Protein AF-0000000083320346 (afdb_homodimer)

Organism: Saccharibacillus brassicae (NCBI:txid2583377)

Structure (mmCIF, N/CA/C/O backbone):
data_AF-0000000083320346-model_v1
#
loop_
_entity.id
_entity.type
_entity.pdbx_description
1 polymer 'ABC transporter ATP-binding protein'
#
loop_
_atom_site.group_PDB
_atom_site.id
_atom_site.type_symbol
_atom_site.label_atom_id
_atom_site.label_alt_id
_atom_site.label_comp_id
_atom_site.label_asym_id
_atom_site.label_entity_id
_atom_site.label_seq_id
_atom_site.pdbx_PDB_ins_code
_atom_site.Cartn_x
_atom_site.Cartn_y
_atom_site.Cartn_z
_atom_site.occupancy
_atom_site.B_iso_or_equiv
_atom_site.auth_seq_id
_atom_site.auth_comp_id
_atom_site.auth_asym_id
_atom_site.auth_atom_id
_atom_site.pdbx_PDB_model_num
ATOM 1 N N . MET A 1 1 ? 3.379 41.281 2.842 1 34.59 1 MET A N 1
ATOM 2 C CA . MET A 1 1 ? 3.896 40.5 3.955 1 34.59 1 MET A CA 1
ATOM 3 C C . MET A 1 1 ? 4.051 39.031 3.555 1 34.59 1 MET A C 1
ATOM 5 O O . MET A 1 1 ? 3.117 38.406 3.031 1 34.59 1 MET A O 1
ATOM 9 N N . GLY A 1 2 ? 5.07 38.469 3.133 1 47.06 2 GLY A N 1
ATOM 10 C CA . GLY A 1 2 ? 5.254 37.188 2.494 1 47.06 2 GLY A CA 1
ATOM 11 C C . GLY A 1 2 ? 4.449 36.062 3.145 1 47.06 2 GLY A C 1
ATOM 12 O O . GLY A 1 2 ? 4.395 35.969 4.375 1 47.06 2 GLY A O 1
ATOM 13 N N . GLU A 1 3 ? 3.34 35.5 2.525 1 64.75 3 GLU A N 1
ATOM 14 C CA . GLU A 1 3 ? 2.348 34.625 3.119 1 64.75 3 GLU A CA 1
ATOM 15 C C . GLU A 1 3 ? 3.016 33.5 3.938 1 64.75 3 GLU A C 1
ATOM 17 O O . GLU A 1 3 ? 4.02 32.938 3.512 1 64.75 3 GLU A O 1
ATOM 22 N N . GLN A 1 4 ? 2.799 33.594 5.215 1 86.69 4 GLN A N 1
ATOM 23 C CA . GLN A 1 4 ? 3.35 32.688 6.199 1 86.69 4 GLN A CA 1
ATOM 24 C C . GLN A 1 4 ? 3.031 31.234 5.84 1 86.69 4 GLN A C 1
ATOM 26 O O . GLN A 1 4 ? 1.877 30.891 5.57 1 86.69 4 GLN A O 1
ATOM 31 N N . ALA A 1 5 ? 4.074 30.438 5.695 1 95.44 5 ALA A N 1
ATOM 32 C CA . ALA A 1 5 ? 3.904 29.031 5.375 1 95.44 5 ALA A CA 1
ATOM 33 C C . ALA A 1 5 ? 3.121 28.297 6.469 1 95.44 5 ALA A C 1
ATOM 35 O O . ALA A 1 5 ? 3.176 28.688 7.637 1 95.44 5 ALA A O 1
ATOM 36 N N . ALA A 1 6 ? 2.32 27.406 6.082 1 98.06 6 ALA A N 1
ATOM 37 C CA . ALA A 1 6 ? 1.602 26.578 7.051 1 98.06 6 ALA A CA 1
ATOM 38 C C . ALA A 1 6 ? 2.57 25.766 7.906 1 98.06 6 ALA A C 1
ATOM 40 O O . ALA A 1 6 ? 2.33 25.562 9.102 1 98.06 6 ALA A O 1
ATOM 41 N N . LEU A 1 7 ? 3.662 25.312 7.281 1 98.75 7 LEU A N 1
ATOM 42 C CA . LEU A 1 7 ? 4.738 24.578 7.93 1 98.75 7 LEU A CA 1
ATOM 43 C C . LEU A 1 7 ? 6.102 25.062 7.441 1 98.75 7 LEU A C 1
ATOM 45 O O . LEU A 1 7 ? 6.316 25.203 6.234 1 98.75 7 LEU A O 1
ATOM 49 N N . LYS A 1 8 ? 6.961 25.359 8.391 1 98.62 8 LYS A N 1
ATOM 50 C CA . LYS A 1 8 ? 8.344 25.703 8.062 1 98.62 8 LYS A CA 1
ATOM 51 C C . LYS A 1 8 ? 9.328 24.844 8.859 1 98.62 8 LYS A C 1
ATOM 53 O O . LYS A 1 8 ? 9.312 24.875 10.094 1 98.62 8 LYS A O 1
ATOM 58 N N . VAL A 1 9 ? 10.078 24.047 8.188 1 98.69 9 VAL A N 1
ATOM 59 C CA . VAL A 1 9 ? 11.195 23.297 8.742 1 98.69 9 VAL A CA 1
ATOM 60 C C . VAL A 1 9 ? 12.516 23.953 8.336 1 98.69 9 VAL A C 1
ATOM 62 O O . VAL A 1 9 ? 12.859 23.969 7.152 1 98.69 9 VAL A O 1
ATOM 65 N N . ALA A 1 10 ? 13.227 24.438 9.336 1 98.38 10 ALA A N 1
ATOM 66 C CA . ALA A 1 10 ? 14.414 25.234 9.039 1 98.38 10 ALA A CA 1
ATOM 67 C C . ALA A 1 10 ? 15.672 24.562 9.586 1 98.38 10 ALA A C 1
ATOM 69 O O . ALA A 1 10 ? 15.883 24.516 10.797 1 98.38 10 ALA A O 1
ATOM 70 N N . SER A 1 11 ? 16.531 24.078 8.688 1 98.25 11 SER A N 1
ATOM 71 C CA . SER A 1 11 ? 17.844 23.5 9 1 98.25 11 SER A CA 1
ATOM 72 C C . SER A 1 11 ? 17.734 22.484 10.141 1 98.25 11 SER A C 1
ATOM 74 O O . SER A 1 11 ? 18.5 22.562 11.102 1 98.25 11 SER A O 1
ATOM 76 N N . LEU A 1 12 ? 16.859 21.625 10.023 1 98.44 12 LEU A N 1
ATOM 77 C CA . LEU A 1 12 ? 16.547 20.688 11.094 1 98.44 12 LEU A CA 1
ATOM 78 C C . LEU A 1 12 ? 17.578 19.562 11.156 1 98.44 12 LEU A C 1
ATOM 80 O O . LEU A 1 12 ? 17.766 18.828 10.188 1 98.44 12 LEU A O 1
ATOM 84 N N . THR A 1 13 ? 18.266 19.5 12.156 1 98.12 13 THR A N 1
ATOM 85 C CA . THR A 1 13 ? 19.125 18.375 12.516 1 98.12 13 THR A CA 1
ATOM 86 C C . THR A 1 13 ? 18.641 17.719 13.805 1 98.12 13 THR A C 1
ATOM 88 O O . THR A 1 13 ? 18.391 18.391 14.797 1 98.12 13 THR A O 1
ATOM 91 N N . GLY A 1 14 ? 18.438 16.469 13.672 1 96.88 14 GLY A N 1
ATOM 92 C CA . GLY A 1 14 ? 17.938 15.758 14.844 1 96.88 14 GLY A CA 1
ATOM 93 C C . GLY A 1 14 ? 17.766 14.266 14.609 1 96.88 14 GLY A C 1
ATOM 94 O O . GLY A 1 14 ? 18.188 13.742 13.578 1 96.88 14 GLY A O 1
ATOM 95 N N . GLY A 1 15 ? 17.125 13.562 15.617 1 95.12 15 GLY A N 1
ATOM 96 C CA . GLY A 1 15 ? 16.938 12.117 15.641 1 95.12 15 GLY A CA 1
ATOM 97 C C . GLY A 1 15 ? 16.719 11.562 17.031 1 95.12 15 GLY A C 1
ATOM 98 O O . GLY A 1 15 ? 16.25 12.273 17.922 1 95.12 15 GLY A O 1
ATOM 99 N N . TYR A 1 16 ? 16.953 10.297 17.172 1 91.44 16 TYR A N 1
ATOM 100 C CA . TYR A 1 16 ? 16.656 9.578 18.406 1 91.44 16 TYR A CA 1
ATOM 101 C C . TYR A 1 16 ? 17.781 9.727 19.422 1 91.44 16 TYR A C 1
ATOM 103 O O . TYR A 1 16 ? 17.562 9.641 20.625 1 91.44 16 TYR A O 1
ATOM 111 N N . SER A 1 17 ? 18.938 9.844 18.891 1 88.44 17 SER A N 1
ATOM 112 C CA . SER A 1 17 ? 20.109 10.07 19.734 1 88.44 17 SER A CA 1
ATOM 113 C C . SER A 1 17 ? 20.781 11.406 19.406 1 88.44 17 SER A C 1
ATOM 115 O O . SER A 1 17 ? 20.844 11.797 18.234 1 88.44 17 SER A O 1
ATOM 117 N N . VAL A 1 18 ? 21.25 12.008 20.406 1 81.38 18 VAL A N 1
ATOM 118 C CA . VAL A 1 18 ? 21.906 13.297 20.266 1 81.38 18 VAL A CA 1
ATOM 119 C C . VAL A 1 18 ? 23.219 13.125 19.5 1 81.38 18 VAL A C 1
ATOM 121 O O . VAL A 1 18 ? 23.594 13.977 18.688 1 81.38 18 VAL A O 1
ATOM 124 N N . ASN A 1 19 ? 23.781 12.016 19.625 1 87.75 19 ASN A N 1
ATOM 125 C CA . ASN A 1 19 ? 25.125 11.812 19.062 1 87.75 19 ASN A CA 1
ATOM 126 C C . ASN A 1 19 ? 25.047 11.172 17.672 1 87.75 19 ASN A C 1
ATOM 128 O O . ASN A 1 19 ? 26.062 11.109 16.969 1 87.75 19 ASN A O 1
ATOM 132 N N . LYS A 1 20 ? 23.969 10.688 17.266 1 90.88 20 LYS A N 1
ATOM 133 C CA . LYS A 1 20 ? 23.797 10.094 15.938 1 90.88 20 LYS A CA 1
ATOM 134 C C . LYS A 1 20 ? 22.5 10.578 15.281 1 90.88 20 LYS A C 1
ATOM 136 O O . LYS A 1 20 ? 21.516 9.836 15.227 1 90.88 20 LYS A O 1
ATOM 141 N N . PRO A 1 21 ? 22.625 11.82 14.797 1 95.31 21 PRO A N 1
ATOM 142 C CA . PRO A 1 21 ? 21.406 12.375 14.18 1 95.31 21 PRO A CA 1
ATOM 143 C C . PRO A 1 21 ? 20.969 11.594 12.945 1 95.31 21 PRO A C 1
ATOM 145 O O . PRO A 1 21 ? 21.797 11.016 12.242 1 95.31 21 PRO A O 1
ATOM 148 N N . VAL A 1 22 ? 19.719 11.547 12.734 1 97.44 22 VAL A N 1
ATOM 149 C CA . VAL A 1 22 ? 19.109 10.914 11.57 1 97.44 22 VAL A CA 1
ATOM 150 C C . VAL A 1 22 ? 18.922 11.953 10.461 1 97.44 22 VAL A C 1
ATOM 152 O O . VAL A 1 22 ? 19.094 11.656 9.281 1 97.44 22 VAL A O 1
ATOM 155 N N . LEU A 1 23 ? 18.516 13.125 10.859 1 98.56 23 LEU A N 1
ATOM 156 C CA . LEU A 1 23 ? 18.281 14.227 9.93 1 98.56 23 LEU A CA 1
ATOM 157 C C . LEU A 1 23 ? 19.469 15.195 9.945 1 98.56 23 LEU A C 1
ATOM 159 O O . LEU A 1 23 ? 20.016 15.492 11.008 1 98.56 23 LEU A O 1
ATOM 163 N N . HIS A 1 24 ? 19.812 15.672 8.797 1 98 24 HIS A N 1
ATOM 164 C CA . HIS A 1 24 ? 20.984 16.531 8.641 1 98 24 HIS A CA 1
ATOM 165 C C . HIS A 1 24 ? 20.641 17.797 7.867 1 98 24 HIS A C 1
ATOM 167 O O . HIS A 1 24 ? 20.781 17.844 6.645 1 98 24 HIS A O 1
ATOM 173 N N . GLY A 1 25 ? 20.25 18.828 8.609 1 98.19 25 GLY A N 1
ATOM 174 C CA . GLY A 1 25 ? 20.016 20.156 8.031 1 98.19 25 GLY A CA 1
ATOM 175 C C . GLY A 1 25 ? 18.859 20.172 7.047 1 98.19 25 GLY A C 1
ATOM 176 O O . GLY A 1 25 ? 18.969 20.766 5.973 1 98.19 25 GLY A O 1
ATOM 177 N N . VAL A 1 26 ? 17.812 19.516 7.348 1 98.5 26 VAL A N 1
ATOM 178 C CA . VAL A 1 26 ? 16.641 19.438 6.484 1 98.5 26 VAL A CA 1
ATOM 179 C C . VAL A 1 26 ? 15.906 20.781 6.461 1 98.5 26 VAL A C 1
ATOM 181 O O . VAL A 1 26 ? 15.625 21.359 7.512 1 98.5 26 VAL A O 1
ATOM 184 N N . ASP A 1 27 ? 15.664 21.312 5.27 1 98.62 27 ASP A N 1
ATOM 185 C CA . ASP A 1 27 ? 15.039 22.609 5.07 1 98.62 27 ASP A CA 1
ATOM 186 C C . ASP A 1 27 ? 13.938 22.547 4.016 1 98.62 27 ASP A C 1
ATOM 188 O O . ASP A 1 27 ? 14.219 22.312 2.836 1 98.62 27 ASP A O 1
ATOM 192 N N . PHE A 1 28 ? 12.656 22.766 4.445 1 98.69 28 PHE A N 1
ATOM 193 C CA . PHE A 1 28 ? 11.562 22.828 3.488 1 98.69 28 PHE A CA 1
ATOM 194 C C . PHE A 1 28 ? 10.336 23.5 4.117 1 98.69 28 PHE A C 1
ATOM 196 O O . PHE A 1 28 ? 10.32 23.766 5.32 1 98.69 28 PHE A O 1
ATOM 203 N N . GLU A 1 29 ? 9.344 23.766 3.299 1 98.62 29 GLU A N 1
ATOM 204 C CA . GLU A 1 29 ? 8.102 24.375 3.77 1 98.62 29 GLU A CA 1
ATOM 205 C C . GLU A 1 29 ? 6.891 23.781 3.057 1 98.62 29 GLU A C 1
ATOM 207 O O . GLU A 1 29 ? 7.027 23.172 1.999 1 98.62 29 GLU A O 1
ATOM 212 N N . VAL A 1 30 ? 5.809 23.906 3.695 1 98.75 30 VAL A N 1
ATOM 213 C CA . VAL A 1 30 ? 4.496 23.719 3.086 1 98.75 30 VAL A CA 1
ATOM 214 C C . VAL A 1 30 ? 3.723 25.031 3.1 1 98.75 30 VAL A C 1
ATOM 216 O O . VAL A 1 30 ? 3.41 25.562 4.168 1 98.75 30 VAL A O 1
ATOM 219 N N . GLY A 1 31 ? 3.418 25.516 1.921 1 98.19 31 GLY A N 1
ATOM 220 C CA . GLY A 1 31 ? 2.656 26.75 1.825 1 98.19 31 GLY A CA 1
ATOM 221 C C . GLY A 1 31 ? 1.201 26.594 2.223 1 98.19 31 GLY A C 1
ATOM 222 O O . GLY A 1 31 ? 0.696 25.469 2.297 1 98.19 31 GLY A O 1
ATOM 223 N N . THR A 1 32 ? 0.562 27.719 2.498 1 97.06 32 THR A N 1
ATOM 224 C CA . THR A 1 32 ? -0.867 27.688 2.791 1 97.06 32 THR A CA 1
ATOM 225 C C . THR A 1 32 ? -1.651 27.172 1.589 1 97.06 32 THR A C 1
ATOM 227 O O . THR A 1 32 ? -1.463 27.641 0.466 1 97.06 32 THR A O 1
ATOM 230 N N . GLY A 1 33 ? -2.418 26.141 1.847 1 97.62 33 GLY A N 1
ATOM 231 C CA . GLY A 1 33 ? -3.234 25.578 0.782 1 97.62 33 GLY A CA 1
ATOM 232 C C . GLY A 1 33 ? -2.445 24.703 -0.178 1 97.62 33 GLY A C 1
ATOM 233 O O . GLY A 1 33 ? -2.893 24.438 -1.295 1 97.62 33 GLY A O 1
ATOM 234 N N . GLU A 1 34 ? -1.317 24.297 0.249 1 98.44 34 GLU A N 1
ATOM 235 C CA . GLU A 1 34 ? -0.459 23.484 -0.598 1 98.44 34 GLU A CA 1
ATOM 236 C C . GLU A 1 34 ? -0.477 22.016 -0.15 1 98.44 34 GLU A C 1
ATOM 238 O O . GLU A 1 34 ? -0.636 21.734 1.039 1 98.44 34 GLU A O 1
ATOM 243 N N . MET A 1 35 ? -0.39 21.141 -1.073 1 98.69 35 MET A N 1
ATOM 244 C CA . MET A 1 35 ? -0.172 19.719 -0.798 1 98.69 35 MET A CA 1
ATOM 245 C C . MET A 1 35 ? 1.229 19.297 -1.22 1 98.69 35 MET A C 1
ATOM 247 O O . MET A 1 35 ? 1.582 19.391 -2.398 1 98.69 35 MET A O 1
ATOM 251 N N . VAL A 1 36 ? 2.027 18.844 -0.256 1 98.88 36 VAL A N 1
ATOM 252 C CA . VAL A 1 36 ? 3.42 18.484 -0.504 1 98.88 36 VAL A CA 1
ATOM 253 C C . VAL A 1 36 ? 3.646 17.016 -0.169 1 98.88 36 VAL A C 1
ATOM 255 O O . VAL A 1 36 ? 3.209 16.547 0.879 1 98.88 36 VAL A O 1
ATOM 258 N N . GLY A 1 37 ? 4.266 16.297 -1.095 1 98.81 37 GLY A N 1
ATOM 259 C CA . GLY A 1 37 ? 4.664 14.922 -0.848 1 98.81 37 GLY A CA 1
ATOM 260 C C . GLY A 1 37 ? 6.059 14.797 -0.259 1 98.81 37 GLY A C 1
ATOM 261 O O . GLY A 1 37 ? 7.02 15.336 -0.81 1 98.81 37 GLY A O 1
ATOM 262 N N . LEU A 1 38 ? 6.18 14.18 0.899 1 98.81 38 LEU A N 1
ATOM 263 C CA . LEU A 1 38 ? 7.457 13.805 1.491 1 98.81 38 LEU A CA 1
ATOM 264 C C . LEU A 1 38 ? 7.805 12.359 1.155 1 98.81 38 LEU A C 1
ATOM 266 O O . LEU A 1 38 ? 7.215 11.43 1.713 1 98.81 38 LEU A O 1
ATOM 270 N N . ILE A 1 39 ? 8.773 12.148 0.268 1 98.44 39 ILE A N 1
ATOM 271 C CA . ILE A 1 39 ? 9.031 10.797 -0.224 1 98.44 39 ILE A CA 1
ATOM 272 C C . ILE A 1 39 ? 10.5 10.445 0.006 1 98.44 39 ILE A C 1
ATOM 274 O O . ILE A 1 39 ? 11.336 11.328 0.192 1 98.44 39 ILE A O 1
ATOM 278 N N . GLY A 1 40 ? 10.789 9.195 0.066 1 97.56 40 GLY A N 1
ATOM 279 C CA . GLY A 1 40 ? 12.086 8.625 0.391 1 97.56 40 GLY A CA 1
ATOM 280 C C . GLY A 1 40 ? 12.023 7.137 0.674 1 97.56 40 GLY A C 1
ATOM 281 O O . GLY A 1 40 ? 10.938 6.57 0.816 1 97.56 40 GLY A O 1
ATOM 282 N N . LEU A 1 41 ? 13.211 6.57 0.76 1 96.12 41 LEU A N 1
ATOM 283 C CA . LEU A 1 41 ? 13.297 5.148 1.082 1 96.12 41 LEU A CA 1
ATOM 284 C C . LEU A 1 41 ? 13.016 4.906 2.561 1 96.12 41 LEU A C 1
ATOM 286 O O . LEU A 1 41 ? 12.875 5.859 3.334 1 96.12 41 LEU A O 1
ATOM 290 N N . ASN A 1 42 ? 12.812 3.604 2.855 1 93.06 42 ASN A N 1
ATOM 291 C CA . ASN A 1 42 ? 12.75 3.256 4.27 1 93.06 42 ASN A CA 1
ATOM 292 C C . ASN A 1 42 ? 14.016 3.678 5.008 1 93.06 42 ASN A C 1
ATOM 294 O O . ASN A 1 42 ? 15.125 3.445 4.523 1 93.06 42 ASN A O 1
ATOM 298 N N . GLY A 1 43 ? 13.859 4.406 6.062 1 93.38 43 GLY A N 1
ATOM 299 C CA . GLY A 1 43 ? 15.008 4.859 6.836 1 93.38 43 GLY A CA 1
ATOM 300 C C . GLY A 1 43 ? 15.562 6.191 6.363 1 93.38 43 GLY A C 1
ATOM 301 O O . GLY A 1 43 ? 16.547 6.695 6.914 1 93.38 43 GLY A O 1
ATOM 302 N N . ALA A 1 44 ? 14.875 6.781 5.434 1 96.5 44 ALA A N 1
ATOM 303 C CA . ALA A 1 44 ? 15.406 8.016 4.852 1 96.5 44 ALA A CA 1
ATOM 304 C C . ALA A 1 44 ? 15.25 9.188 5.816 1 96.5 44 ALA A C 1
ATOM 306 O O . ALA A 1 44 ? 15.867 10.234 5.629 1 96.5 44 ALA A O 1
ATOM 307 N N . GLY A 1 45 ? 14.375 9.047 6.805 1 97.44 45 GLY A N 1
ATOM 308 C CA . GLY A 1 45 ? 14.172 10.109 7.777 1 97.44 45 GLY A CA 1
ATOM 309 C C . GLY A 1 45 ? 12.758 10.672 7.754 1 97.44 45 GLY A C 1
ATOM 310 O O . GLY A 1 45 ? 12.469 11.656 8.438 1 97.44 45 GLY A O 1
ATOM 311 N N . LYS A 1 46 ? 11.867 10.094 6.969 1 98.06 46 LYS A N 1
ATOM 312 C CA . LYS A 1 46 ? 10.5 10.602 6.84 1 98.06 46 LYS A CA 1
ATOM 313 C C . LYS A 1 46 ? 9.797 10.633 8.195 1 98.06 46 LYS A C 1
ATOM 315 O O . LYS A 1 46 ? 9.297 11.672 8.617 1 98.06 46 LYS A O 1
ATOM 320 N N . SER A 1 47 ? 9.812 9.484 8.891 1 96.94 47 SER A N 1
ATOM 321 C CA . SER A 1 47 ? 9.141 9.383 10.18 1 96.94 47 SER A CA 1
ATOM 322 C C . SER A 1 47 ? 9.805 10.289 11.219 1 96.94 47 SER A C 1
ATOM 324 O O . SER A 1 47 ? 9.117 10.914 12.023 1 96.94 47 SER A O 1
ATOM 326 N N . THR A 1 48 ? 11.109 10.336 11.203 1 97.75 48 THR A N 1
ATOM 327 C CA . THR A 1 48 ? 11.836 11.211 12.125 1 97.75 48 THR A CA 1
ATOM 328 C C . THR A 1 48 ? 11.477 12.672 11.883 1 97.75 48 THR A C 1
ATOM 330 O O . THR A 1 48 ? 11.273 13.43 12.828 1 97.75 48 THR A O 1
ATOM 333 N N . THR A 1 49 ? 11.375 13.039 10.633 1 98.62 49 THR A N 1
ATOM 334 C CA . THR A 1 49 ? 10.945 14.383 10.273 1 98.62 49 THR A CA 1
ATOM 335 C C . THR A 1 49 ? 9.555 14.68 10.828 1 98.62 49 THR A C 1
ATOM 337 O O . THR A 1 49 ? 9.352 15.703 11.477 1 98.62 49 THR A O 1
ATOM 340 N N . MET A 1 50 ? 8.656 13.773 10.648 1 98.38 50 MET A N 1
ATOM 341 C CA . MET A 1 50 ? 7.277 13.977 11.086 1 98.38 50 MET A CA 1
ATOM 342 C C . MET A 1 50 ? 7.195 14.047 12.609 1 98.38 50 MET A C 1
ATOM 344 O O . MET A 1 50 ? 6.43 14.836 13.156 1 98.38 50 MET A O 1
ATOM 348 N N . LYS A 1 51 ? 8 13.281 13.273 1 98 51 LYS A N 1
ATOM 349 C CA . LYS A 1 51 ? 8.008 13.32 14.727 1 98 51 LYS A CA 1
ATOM 350 C C . LYS A 1 51 ? 8.484 14.672 15.242 1 98 51 LYS A C 1
ATOM 352 O O . LYS A 1 51 ? 8 15.164 16.266 1 98 51 LYS A O 1
ATOM 357 N N . HIS A 1 52 ? 9.438 15.25 14.578 1 98.38 52 HIS A N 1
ATOM 358 C CA . HIS A 1 52 ? 9.883 16.594 14.945 1 98.38 52 HIS A CA 1
ATOM 359 C C . HIS A 1 52 ? 8.789 17.625 14.695 1 98.38 52 HIS A C 1
ATOM 361 O O . HIS A 1 52 ? 8.578 18.531 15.508 1 98.38 52 HIS A O 1
ATOM 367 N N . ILE A 1 53 ? 8.078 17.453 13.602 1 98.62 53 ILE A N 1
ATOM 368 C CA . ILE A 1 53 ? 6.98 18.359 13.266 1 98.62 53 ILE A CA 1
ATOM 369 C C . ILE A 1 53 ? 5.887 18.25 14.328 1 98.62 53 ILE A C 1
ATOM 371 O O . ILE A 1 53 ? 5.32 19.266 14.742 1 98.62 53 ILE A O 1
ATOM 375 N N . LEU A 1 54 ? 5.641 17.047 14.805 1 98.06 54 LEU A N 1
ATOM 376 C CA . LEU A 1 54 ? 4.578 16.781 15.773 1 98.06 54 LEU A CA 1
ATOM 377 C C . LEU A 1 54 ? 4.988 17.234 17.172 1 98.06 54 LEU A C 1
ATOM 379 O O . LEU A 1 54 ? 4.16 17.281 18.078 1 98.06 54 LEU A O 1
ATOM 383 N N . GLY A 1 55 ? 6.27 17.484 17.359 1 97.19 55 GLY A N 1
ATOM 384 C CA . GLY A 1 55 ? 6.777 17.875 18.656 1 97.19 55 GLY A CA 1
ATOM 385 C C . GLY A 1 55 ? 7.07 16.688 19.562 1 97.19 55 GLY A C 1
ATOM 386 O O . GLY A 1 55 ? 7.207 16.859 20.781 1 97.19 55 GLY A O 1
ATOM 387 N N . LEU A 1 56 ? 7.133 15.531 19.016 1 96.44 56 LEU A N 1
ATOM 388 C CA . LEU A 1 56 ? 7.422 14.32 19.781 1 96.44 56 LEU A CA 1
ATOM 389 C C . LEU A 1 56 ? 8.922 14.117 19.922 1 96.44 56 LEU A C 1
ATOM 391 O O . LEU A 1 56 ? 9.367 13.258 20.688 1 96.44 56 LEU A O 1
ATOM 395 N N . MET A 1 57 ? 9.688 14.828 19.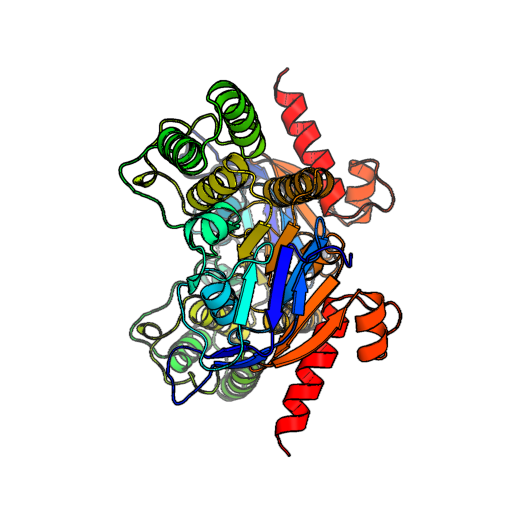172 1 95.88 57 MET A N 1
ATOM 396 C CA . MET A 1 57 ? 11.141 14.875 19.25 1 95.88 57 MET A CA 1
ATOM 397 C C . MET A 1 57 ? 11.641 16.312 19.219 1 95.88 57 MET A C 1
ATOM 399 O O . MET A 1 57 ? 11.094 17.141 18.484 1 95.88 57 MET A O 1
ATOM 403 N N . SER A 1 58 ? 12.711 16.562 19.891 1 95.31 58 SER A N 1
ATOM 404 C CA . SER A 1 58 ? 13.297 17.906 19.891 1 95.31 58 SER A CA 1
ATOM 405 C C . SER A 1 58 ? 14.453 18 18.891 1 95.31 58 SER A C 1
ATOM 407 O O . SER A 1 58 ? 15.289 17.094 18.828 1 95.31 58 SER A O 1
ATOM 409 N N . PRO A 1 59 ? 14.516 19.109 18.203 1 96.38 59 PRO A N 1
ATOM 410 C CA . PRO A 1 59 ? 15.656 19.312 17.312 1 96.38 59 PRO A CA 1
ATOM 411 C C . PRO A 1 59 ? 16.969 19.547 18.062 1 96.38 59 PRO A C 1
ATOM 413 O O . PRO A 1 59 ? 16.969 20.188 19.109 1 96.38 59 PRO A O 1
ATOM 416 N N . LYS A 1 60 ? 18 19 17.547 1 96.69 60 LYS A N 1
ATOM 417 C CA . LYS A 1 60 ? 19.344 19.375 18 1 96.69 60 LYS A CA 1
ATOM 418 C C . LYS A 1 60 ? 19.734 20.75 17.453 1 96.69 60 LYS A C 1
ATOM 420 O O . LYS A 1 60 ? 20.281 21.578 18.188 1 96.69 60 LYS A O 1
ATOM 425 N N . GLU A 1 61 ? 19.5 20.891 16.188 1 97.25 61 GLU A N 1
ATOM 426 C CA . GLU A 1 61 ? 19.688 22.156 15.5 1 97.25 61 GLU A CA 1
ATOM 427 C C . GLU A 1 61 ? 18.484 22.484 14.609 1 97.25 61 GLU A C 1
ATOM 429 O O . GLU A 1 61 ? 17.75 21.578 14.203 1 97.25 61 GLU A O 1
ATOM 434 N N . GLY A 1 62 ? 18.25 23.781 14.406 1 97.88 62 GLY A N 1
ATOM 435 C CA . GLY A 1 62 ? 17.125 24.203 13.57 1 97.88 62 GLY A CA 1
ATOM 436 C C . GLY A 1 62 ? 15.82 24.328 14.336 1 97.88 62 GLY A C 1
ATOM 437 O O . GLY A 1 62 ? 15.82 24.344 15.562 1 97.88 62 GLY A O 1
ATOM 438 N N . GLU A 1 63 ? 14.727 24.5 13.578 1 97.94 63 GLU A N 1
ATOM 439 C CA . GLU A 1 63 ? 13.43 24.672 14.219 1 97.94 63 GLU A CA 1
ATOM 440 C C . GLU A 1 63 ? 12.289 24.297 13.273 1 97.94 63 GLU A C 1
ATOM 442 O O . GLU A 1 63 ? 12.492 24.203 12.055 1 97.94 63 GLU A O 1
ATOM 447 N N . VAL A 1 64 ? 11.195 24.078 13.852 1 98.38 64 VAL A N 1
ATOM 448 C CA . VAL A 1 64 ? 9.945 23.828 13.133 1 98.38 64 VAL A CA 1
ATOM 449 C C . VAL A 1 64 ? 8.883 24.828 13.562 1 98.38 64 VAL A C 1
ATOM 451 O O . VAL A 1 64 ? 8.688 25.062 14.766 1 98.38 64 VAL A O 1
ATOM 454 N N . ARG A 1 65 ? 8.242 25.422 12.602 1 98.12 65 ARG A N 1
ATOM 455 C CA . ARG A 1 65 ? 7.145 26.344 12.891 1 98.12 65 ARG A CA 1
ATOM 456 C C . ARG A 1 65 ? 5.867 25.906 12.172 1 98.12 65 ARG A C 1
ATOM 458 O O . ARG A 1 65 ? 5.914 25.484 11.016 1 98.12 65 ARG A O 1
ATOM 465 N N . ILE A 1 66 ? 4.82 26 12.844 1 98 66 ILE A N 1
ATOM 466 C CA . ILE A 1 66 ? 3.496 25.797 12.266 1 98 66 ILE A CA 1
ATOM 467 C C . ILE A 1 66 ? 2.666 27.078 12.414 1 98 66 ILE A C 1
ATOM 469 O O . ILE A 1 66 ? 2.514 27.594 13.516 1 98 66 ILE A O 1
ATOM 473 N N . SER A 1 67 ? 2.203 27.531 11.32 1 94.75 67 SER A N 1
ATOM 474 C CA . SER A 1 67 ? 1.495 28.797 11.312 1 94.75 67 SER A CA 1
ATOM 475 C C . SER A 1 67 ? 2.285 29.875 12.047 1 94.75 67 SER A C 1
ATOM 477 O O . SER A 1 67 ? 1.729 30.609 12.859 1 94.75 67 SER A O 1
ATOM 479 N N . GLY A 1 68 ? 3.523 29.766 11.914 1 94.5 68 GLY A N 1
ATOM 480 C CA . GLY A 1 68 ? 4.422 30.781 12.445 1 94.5 68 GLY A CA 1
ATOM 481 C C . GLY A 1 68 ? 4.793 30.547 13.898 1 94.5 68 GLY A C 1
ATOM 482 O O . GLY A 1 68 ? 5.66 31.234 14.438 1 94.5 68 GLY A O 1
ATOM 483 N N . ALA A 1 69 ? 4.203 29.625 14.547 1 95.62 69 ALA A N 1
ATOM 484 C CA . ALA A 1 69 ? 4.406 29.422 15.977 1 95.62 69 ALA A CA 1
ATOM 485 C C . ALA A 1 69 ? 5.438 28.328 16.234 1 95.62 69 ALA A C 1
ATOM 487 O O . ALA A 1 69 ? 5.461 27.312 15.531 1 95.62 69 ALA A O 1
ATOM 488 N N . LEU A 1 70 ? 6.23 28.531 17.203 1 97.19 70 LEU A N 1
ATOM 489 C CA . LEU A 1 70 ? 7.082 27.484 17.766 1 97.19 70 LEU A CA 1
ATOM 490 C C . LEU A 1 70 ? 6.359 26.734 18.875 1 97.19 70 LEU A C 1
ATOM 492 O O . LEU A 1 70 ? 5.629 27.344 19.672 1 97.19 70 LEU A O 1
ATOM 496 N N . LEU A 1 71 ? 6.684 25.469 18.906 1 97.19 71 LEU A N 1
ATOM 497 C CA . LEU A 1 71 ? 6.035 24.656 19.938 1 97.19 71 LEU A CA 1
ATOM 498 C C . LEU A 1 71 ? 6.348 25.219 21.328 1 97.19 71 LEU A C 1
ATOM 500 O O . LEU A 1 71 ? 5.453 25.328 22.156 1 97.19 71 LEU A O 1
ATOM 504 N N . LYS A 1 72 ? 7.566 25.594 21.594 1 95.88 72 LYS A N 1
ATOM 505 C CA . LYS A 1 72 ? 7.996 26.062 22.906 1 95.88 72 LYS A CA 1
ATOM 506 C C . LYS A 1 72 ? 7.344 27.391 23.266 1 95.88 72 LYS A C 1
ATOM 508 O O . LYS A 1 72 ? 7.133 27.688 24.438 1 95.88 72 LYS A O 1
ATOM 513 N N . ASP A 1 73 ? 6.992 28.172 22.297 1 96.62 73 ASP A N 1
ATOM 514 C CA . ASP A 1 73 ? 6.477 29.516 22.531 1 96.62 73 ASP A CA 1
ATOM 515 C C . ASP A 1 73 ? 4.957 29.5 22.688 1 96.62 73 ASP A C 1
ATOM 517 O O . ASP A 1 73 ? 4.402 30.266 23.469 1 96.62 73 ASP A O 1
ATOM 521 N N . ASP A 1 74 ? 4.25 28.656 21.969 1 96.69 74 ASP A N 1
ATOM 522 C CA . ASP A 1 74 ? 2.791 28.594 21.969 1 96.69 74 ASP A CA 1
ATOM 523 C C . ASP A 1 74 ? 2.295 27.188 21.641 1 96.69 74 ASP A C 1
ATOM 525 O O . ASP A 1 74 ? 1.8 26.938 20.547 1 96.69 74 ASP A O 1
ATOM 529 N N . PRO A 1 75 ? 2.348 26.312 22.578 1 96.19 75 PRO A N 1
ATOM 530 C CA . PRO A 1 75 ? 1.993 24.922 22.344 1 96.19 75 PRO A CA 1
ATOM 531 C C . PRO A 1 75 ? 0.541 24.734 21.906 1 96.19 75 PRO A C 1
ATOM 533 O O . PRO A 1 75 ? 0.241 23.875 21.078 1 96.19 75 PRO A O 1
ATOM 536 N N . ASP A 1 76 ? -0.335 25.531 22.469 1 95.31 76 ASP A N 1
ATOM 537 C CA . ASP A 1 76 ? -1.749 25.406 22.141 1 95.31 76 ASP A CA 1
ATOM 538 C C . ASP A 1 76 ? -2.006 25.75 20.672 1 95.31 76 ASP A C 1
ATOM 540 O O . ASP A 1 76 ? -2.664 25 19.953 1 95.31 76 ASP A O 1
ATOM 544 N N . ARG A 1 77 ? -1.446 26.828 20.281 1 95.44 77 ARG A N 1
ATOM 545 C CA . ARG A 1 77 ? -1.602 27.234 18.891 1 95.44 77 ARG A CA 1
ATOM 546 C C . ARG A 1 77 ? -0.94 26.25 17.953 1 95.44 77 ARG A C 1
ATOM 548 O O . ARG A 1 77 ? -1.499 25.906 16.906 1 95.44 77 ARG A O 1
ATOM 555 N N . TYR A 1 78 ? 0.217 25.797 18.328 1 97.25 78 TYR A N 1
ATOM 556 C CA . TYR A 1 78 ? 0.973 24.828 17.531 1 97.25 78 TYR A CA 1
ATOM 557 C C . TYR A 1 78 ? 0.189 23.531 17.344 1 97.25 78 TYR A C 1
ATOM 559 O O . TYR A 1 78 ? -0.035 23.078 16.219 1 97.25 78 TYR A O 1
ATOM 567 N N . ARG A 1 79 ? -0.379 23.062 18.359 1 95.75 79 ARG A N 1
ATOM 568 C CA . ARG A 1 79 ? -1.016 21.75 18.359 1 95.75 79 ARG A CA 1
ATOM 569 C C . ARG A 1 79 ? -2.418 21.828 17.766 1 95.75 79 ARG A C 1
ATOM 571 O O . ARG A 1 79 ? -2.871 20.891 17.094 1 95.75 79 ARG A O 1
ATOM 578 N N . SER A 1 80 ? -3.074 22.891 17.984 1 95.75 80 SER A N 1
ATOM 579 C CA . SER A 1 80 ? -4.43 23.047 17.469 1 95.75 80 SER A CA 1
ATOM 580 C C . SER A 1 80 ? -4.426 23.266 15.961 1 95.75 80 SER A C 1
ATOM 582 O O . SER A 1 80 ? -5.453 23.094 15.305 1 95.75 80 SER A O 1
ATOM 584 N N . ALA A 1 81 ? -3.268 23.562 15.406 1 97.12 81 ALA A N 1
ATOM 585 C CA . ALA A 1 81 ? -3.162 23.875 13.984 1 97.12 81 ALA A CA 1
ATOM 586 C C . ALA A 1 81 ? -2.828 22.641 13.164 1 97.12 81 ALA A C 1
ATOM 588 O O . ALA A 1 81 ? -2.758 22.688 11.938 1 97.12 81 ALA A O 1
ATOM 589 N N . LEU A 1 82 ? -2.764 21.516 13.852 1 97.12 82 LEU A N 1
ATOM 590 C CA . LEU A 1 82 ? -2.244 20.344 13.148 1 97.12 82 LEU A CA 1
ATOM 591 C C . LEU A 1 82 ? -3.076 19.109 13.461 1 97.12 82 LEU A C 1
ATOM 593 O O . LEU A 1 82 ? -3.52 18.922 14.594 1 97.12 82 LEU A O 1
ATOM 597 N N . ALA A 1 83 ? -3.385 18.297 12.484 1 97.94 83 ALA A N 1
ATOM 598 C CA . ALA A 1 83 ? -3.879 16.938 12.648 1 97.94 83 ALA A CA 1
ATOM 599 C C . ALA A 1 83 ? -2.926 15.93 12.016 1 97.94 83 ALA A C 1
ATOM 601 O O . ALA A 1 83 ? -2.342 16.203 10.961 1 97.94 83 ALA A O 1
ATOM 602 N N . PHE A 1 84 ? -2.809 14.844 12.711 1 98.25 84 PHE A N 1
ATOM 603 C CA . PHE A 1 84 ? -1.859 13.828 12.273 1 98.25 84 PHE A CA 1
ATOM 604 C C . PHE A 1 84 ? -2.566 12.5 12.016 1 98.25 84 PHE A C 1
ATOM 606 O O . PHE A 1 84 ? -3.428 12.094 12.797 1 98.25 84 PHE A O 1
ATOM 613 N N . VAL A 1 85 ? -2.275 11.883 10.844 1 97.88 85 VAL A N 1
ATOM 614 C CA . VAL A 1 85 ? -2.664 10.516 10.539 1 97.88 85 VAL A CA 1
ATOM 615 C C . VAL A 1 85 ? -1.421 9.633 10.43 1 97.88 85 VAL A C 1
ATOM 617 O O . VAL A 1 85 ? -0.67 9.727 9.453 1 97.88 85 VAL A O 1
ATOM 620 N N . PRO A 1 86 ? -1.23 8.703 11.391 1 96.62 86 PRO A N 1
ATOM 621 C CA . PRO A 1 86 ? -0.051 7.836 11.359 1 96.62 86 PRO A CA 1
ATOM 622 C C . PRO A 1 86 ? -0.212 6.656 10.398 1 96.62 86 PRO A C 1
ATOM 624 O O . PRO A 1 86 ? -1.326 6.359 9.961 1 96.62 86 PRO A O 1
ATOM 627 N N . GLU A 1 87 ? 0.879 6.07 10.109 1 93.56 87 GLU A N 1
ATOM 628 C CA . GLU A 1 87 ? 0.873 4.867 9.289 1 93.56 87 GLU A CA 1
ATOM 629 C C . GLU A 1 87 ? 0.067 3.75 9.953 1 93.56 87 GLU A C 1
ATOM 631 O O . GLU A 1 87 ? -0.707 3.061 9.281 1 93.56 87 GLU A O 1
ATOM 636 N N . SER A 1 88 ? 0.329 3.561 11.195 1 92.44 88 SER A N 1
ATOM 637 C CA . SER A 1 88 ? -0.439 2.596 11.977 1 92.44 88 SER A CA 1
ATOM 638 C C . SER A 1 88 ? -1.425 3.297 12.906 1 92.44 88 SER A C 1
ATOM 640 O O . SER A 1 88 ? -1.046 4.203 13.656 1 92.44 88 SER A O 1
ATOM 642 N N . PRO A 1 89 ? -2.635 2.799 12.859 1 94.12 89 PRO A N 1
ATOM 643 C CA . PRO A 1 89 ? -3.637 3.479 13.68 1 94.12 89 PRO A CA 1
ATOM 644 C C . PRO A 1 89 ? -3.408 3.275 15.18 1 94.12 89 PRO A C 1
ATOM 646 O O . PRO A 1 89 ? -2.982 2.199 15.602 1 94.12 89 PRO A O 1
ATOM 649 N N . VAL A 1 90 ? -3.689 4.25 15.938 1 94.06 90 VAL A N 1
ATOM 650 C CA . VAL A 1 90 ? -3.631 4.242 17.391 1 94.06 90 VAL A CA 1
ATOM 651 C C . VAL A 1 90 ? -4.977 4.676 17.969 1 94.06 90 VAL A C 1
ATOM 653 O O . VAL A 1 90 ? -5.281 5.871 18.016 1 94.06 90 VAL A O 1
ATOM 656 N N . LEU A 1 91 ? -5.773 3.775 18.359 1 97.06 91 LEU A N 1
ATOM 657 C CA . LEU A 1 91 ? -7.117 4.055 18.844 1 97.06 91 LEU A CA 1
ATOM 658 C C . LEU A 1 91 ? -7.297 3.541 20.266 1 97.06 91 LEU A C 1
ATOM 660 O O . LEU A 1 91 ? -6.523 2.697 20.734 1 97.06 91 LEU A O 1
ATOM 664 N N . TYR A 1 92 ? -8.234 4.121 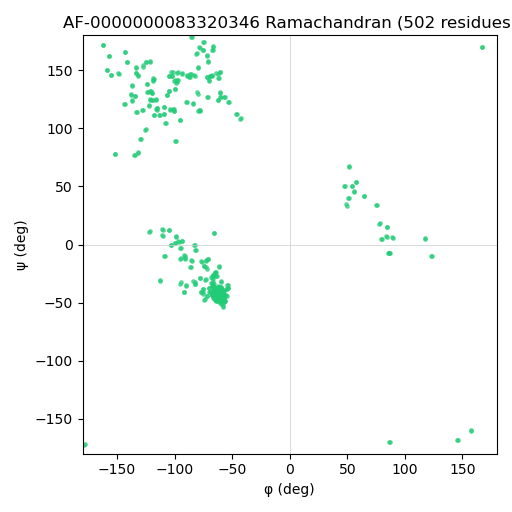20.938 1 97 92 TYR A N 1
ATOM 665 C CA . TYR A 1 92 ? -8.688 3.594 22.219 1 97 92 TYR A CA 1
ATOM 666 C C . TYR A 1 92 ? -9.633 2.412 22.016 1 97 92 TYR A C 1
ATOM 668 O O . TYR A 1 92 ? -10.773 2.588 21.578 1 97 92 TYR A O 1
ATOM 676 N N . GLU A 1 93 ? -9.234 1.336 22.438 1 96.69 93 GLU A N 1
ATOM 677 C CA . GLU A 1 93 ? -9.914 0.086 22.109 1 96.69 93 GLU A CA 1
ATOM 678 C C . GLU A 1 93 ? -11.328 0.057 22.703 1 96.69 93 GLU A C 1
ATOM 680 O O . GLU A 1 93 ? -12.211 -0.61 22.156 1 96.69 93 GLU A O 1
ATOM 685 N N . GLU A 1 94 ? -11.531 0.821 23.75 1 97.12 94 GLU A N 1
ATOM 686 C CA . GLU A 1 94 ? -12.797 0.75 24.484 1 97.12 94 GLU A CA 1
ATOM 687 C C . GLU A 1 94 ? -13.758 1.843 24.031 1 97.12 94 GLU A C 1
ATOM 689 O O . GLU A 1 94 ? -14.883 1.93 24.531 1 97.12 94 GLU A O 1
ATOM 694 N N . LEU A 1 95 ? -13.367 2.605 23.062 1 98.38 95 LEU A N 1
ATOM 695 C CA . LEU A 1 95 ? -14.258 3.623 22.5 1 98.38 95 LEU A CA 1
ATOM 696 C C . LEU A 1 95 ? -14.836 3.164 21.172 1 98.38 95 LEU A C 1
ATOM 698 O O . LEU A 1 95 ? -14.18 2.441 20.422 1 98.38 95 LEU A O 1
ATOM 702 N N . THR A 1 96 ? -15.969 3.566 20.891 1 98.75 96 THR A N 1
ATOM 703 C CA . THR A 1 96 ? -16.609 3.301 19.609 1 98.75 96 THR A CA 1
ATOM 704 C C . THR A 1 96 ? -16.062 4.242 18.531 1 98.75 96 THR A C 1
ATOM 706 O O . THR A 1 96 ? -15.359 5.207 18.844 1 98.75 96 THR A O 1
ATOM 709 N N . VAL A 1 97 ? -16.406 3.953 17.297 1 98.81 97 VAL A N 1
ATOM 710 C CA . VAL A 1 97 ? -16.047 4.824 16.172 1 98.81 97 VAL A CA 1
ATOM 711 C C . VAL A 1 97 ? -16.594 6.23 16.422 1 98.81 97 VAL A C 1
ATOM 713 O O . VAL A 1 97 ? -15.836 7.207 16.391 1 98.81 97 VAL A O 1
ATOM 716 N N . ARG A 1 98 ? -17.844 6.344 16.797 1 98.75 98 ARG A N 1
ATOM 717 C CA . ARG A 1 98 ? -18.5 7.629 17.016 1 98.75 98 ARG A CA 1
ATOM 718 C C . ARG A 1 98 ? -17.828 8.383 18.156 1 98.75 98 ARG A C 1
ATOM 720 O O . ARG A 1 98 ? -17.641 9.602 18.078 1 98.75 98 ARG A O 1
ATOM 727 N N . GLU A 1 99 ? -17.516 7.684 19.156 1 98.75 99 GLU A N 1
ATOM 728 C CA . GLU A 1 99 ? -16.891 8.32 20.312 1 98.75 99 GLU A CA 1
ATOM 729 C C . GLU A 1 99 ? -15.516 8.891 19.953 1 98.75 99 GLU A C 1
ATOM 731 O O . GLU A 1 99 ? -15.133 9.953 20.453 1 98.75 99 GLU A O 1
ATOM 736 N N . HIS A 1 100 ? -14.773 8.172 19.172 1 98.81 100 HIS A N 1
ATOM 737 C CA . HIS A 1 100 ? -13.508 8.727 18.703 1 98.81 100 HIS A CA 1
ATOM 738 C C . HIS A 1 100 ? -13.727 10.039 17.953 1 98.81 100 HIS A C 1
ATOM 740 O O . HIS A 1 100 ? -13.016 11.016 18.188 1 98.81 100 HIS A O 1
ATOM 746 N N . LEU A 1 101 ? -14.727 10.016 17.078 1 98.81 101 LEU A N 1
ATOM 747 C CA . LEU A 1 101 ? -15.023 11.203 16.281 1 98.81 101 LEU A CA 1
ATOM 748 C C . LEU A 1 101 ? -15.461 12.359 17.188 1 98.81 101 LEU A C 1
ATOM 750 O O . LEU A 1 101 ? -15.016 13.492 17 1 98.81 101 LEU A O 1
ATOM 754 N N . GLU A 1 102 ? -16.266 12.062 18.141 1 98.62 102 GLU A N 1
ATOM 755 C CA . GLU A 1 102 ? -16.75 13.078 19.078 1 98.62 102 GLU A CA 1
ATOM 756 C C . GLU A 1 102 ? -15.617 13.641 19.922 1 98.62 102 GLU A C 1
ATOM 758 O O . GLU A 1 102 ? -15.547 14.852 20.156 1 98.62 102 GLU A O 1
ATOM 763 N N . PHE A 1 103 ? -14.828 12.711 20.406 1 98.12 103 PHE A N 1
ATOM 764 C CA . PHE A 1 103 ? -13.672 13.125 21.203 1 98.12 103 PHE A CA 1
ATOM 765 C C . PHE A 1 103 ? -12.805 14.102 20.422 1 98.12 103 PHE A C 1
ATOM 767 O O . PHE A 1 103 ? -12.391 15.133 20.953 1 98.12 103 PHE A O 1
ATOM 774 N N . THR A 1 104 ? -12.586 13.812 19.203 1 98.06 104 THR A N 1
ATOM 775 C CA . THR A 1 104 ? -11.773 14.656 18.344 1 98.06 104 THR A CA 1
ATOM 776 C C . THR A 1 104 ? -12.438 16.016 18.125 1 98.06 104 THR A C 1
ATOM 778 O O . THR A 1 104 ? -11.781 17.062 18.234 1 98.06 104 THR A O 1
ATOM 781 N N . ALA A 1 105 ? -13.727 16.016 17.859 1 98.44 105 ALA A N 1
ATOM 782 C CA . ALA A 1 105 ? -14.469 17.266 17.656 1 98.44 105 ALA A CA 1
ATOM 783 C C . ALA A 1 105 ? -14.344 18.172 18.875 1 98.44 105 ALA A C 1
ATOM 785 O O . ALA A 1 105 ? -14.109 19.375 18.75 1 98.44 105 ALA A O 1
ATOM 786 N N . ARG A 1 106 ? -14.453 17.625 20.016 1 97.62 106 ARG A N 1
ATOM 787 C CA . ARG A 1 106 ? -14.352 18.391 21.25 1 97.62 106 ARG A CA 1
ATOM 788 C C . ARG A 1 106 ? -12.945 18.953 21.438 1 97.62 106 ARG A C 1
ATOM 790 O O . ARG A 1 106 ? -12.781 20.125 21.797 1 97.62 106 ARG A O 1
ATOM 797 N N . ALA A 1 107 ? -12.023 18.094 21.219 1 96.25 107 ALA A N 1
ATOM 798 C CA . ALA A 1 107 ? -10.633 18.5 21.406 1 96.25 107 ALA A CA 1
ATOM 799 C C . ALA A 1 107 ? -10.266 19.672 20.5 1 96.25 107 ALA A C 1
ATOM 801 O O . ALA A 1 107 ? -9.461 20.531 20.875 1 96.25 107 ALA A O 1
ATOM 802 N N . TYR A 1 108 ? -10.898 19.734 19.328 1 97.25 108 TYR A N 1
ATOM 803 C CA . TYR A 1 108 ? -10.547 20.766 18.344 1 97.25 108 TYR A CA 1
ATOM 804 C C . TYR A 1 108 ? -11.586 21.875 18.328 1 97.25 108 TYR A C 1
ATOM 806 O O . TYR A 1 108 ? -11.516 22.797 17.5 1 97.25 108 TYR A O 1
ATOM 814 N N . GLY A 1 109 ? -12.586 21.734 19.156 1 97 109 GLY A N 1
ATOM 815 C CA . GLY A 1 109 ? -13.578 22.797 19.297 1 97 109 GLY A CA 1
ATOM 816 C C . GLY A 1 109 ? -14.539 22.875 18.125 1 97 109 GLY A C 1
ATOM 817 O O . GLY A 1 109 ? -14.969 23.953 17.75 1 97 109 GLY A O 1
ATOM 818 N N . VAL A 1 110 ? -14.844 21.766 17.578 1 97.69 110 VAL A N 1
ATOM 819 C CA . VAL A 1 110 ? -15.781 21.719 16.469 1 97.69 110 VAL A CA 1
ATOM 820 C C . VAL A 1 110 ? -17.219 21.812 16.984 1 97.69 110 VAL A C 1
ATOM 822 O O . VAL A 1 110 ? -17.594 21.062 17.891 1 97.69 110 VAL A O 1
ATOM 825 N N . ASP A 1 111 ? -17.969 22.703 16.406 1 97.69 111 ASP A N 1
ATOM 826 C CA . ASP A 1 111 ? -19.375 22.859 16.797 1 97.69 111 ASP A CA 1
ATOM 827 C C . ASP A 1 111 ? -20.156 21.562 16.562 1 97.69 111 ASP A C 1
ATOM 829 O O . ASP A 1 111 ? -19.938 20.875 15.562 1 97.69 111 ASP A O 1
ATOM 833 N N . HIS A 1 112 ? -21.109 21.406 17.406 1 97.69 112 HIS A N 1
ATOM 834 C CA . HIS A 1 112 ? -21.844 20.141 17.391 1 97.69 112 HIS A CA 1
ATOM 835 C C . HIS A 1 112 ? -22.562 19.953 16.062 1 97.69 112 HIS A C 1
ATOM 837 O O . HIS A 1 112 ? -22.562 18.844 15.508 1 97.69 112 HIS A O 1
ATOM 843 N N . ALA A 1 113 ? -23.141 20.969 15.578 1 98.06 113 ALA A N 1
ATOM 844 C CA . ALA A 1 113 ? -23.875 20.859 14.32 1 98.06 113 ALA A CA 1
ATOM 845 C C . ALA A 1 113 ? -22.938 20.547 13.164 1 98.06 113 ALA A C 1
ATOM 847 O O . ALA A 1 113 ? -23.25 19.734 12.297 1 98.06 113 ALA A O 1
ATOM 848 N N . VAL A 1 114 ? -21.828 21.188 13.148 1 98.06 114 VAL A N 1
ATOM 849 C CA . VAL A 1 114 ? -20.812 20.969 12.125 1 98.06 114 VAL A CA 1
ATOM 850 C C . VAL A 1 114 ? -20.266 19.547 12.234 1 98.06 114 VAL A C 1
ATOM 852 O O . VAL A 1 114 ? -20.094 18.859 11.227 1 98.06 114 VAL A O 1
ATOM 855 N N . PHE A 1 115 ? -20.062 19.141 13.5 1 98.5 115 PHE A N 1
ATOM 856 C CA . PHE A 1 115 ? -19.594 17.781 13.766 1 98.5 115 PHE A CA 1
ATOM 857 C C . PHE A 1 115 ? -20.562 16.766 13.172 1 98.5 115 PHE A C 1
ATOM 859 O O . PHE A 1 115 ? -20.125 15.844 12.461 1 98.5 115 PHE A O 1
ATOM 866 N N . GLU A 1 116 ? -21.797 16.906 13.438 1 98.56 116 GLU A N 1
ATOM 867 C CA . GLU A 1 116 ? -22.781 15.938 12.977 1 98.56 116 GLU A CA 1
ATOM 868 C C . GLU A 1 116 ? -22.781 15.844 11.453 1 98.56 116 GLU A C 1
ATOM 870 O O . GLU A 1 116 ? -22.828 14.742 10.898 1 98.56 116 GLU A O 1
ATOM 875 N N . GLU A 1 117 ? -22.719 16.922 10.844 1 98.38 117 GLU A N 1
ATOM 876 C CA . GLU A 1 117 ? -22.703 16.953 9.383 1 98.38 117 GLU A CA 1
ATOM 877 C C . GLU A 1 117 ? -21.453 16.281 8.828 1 98.38 117 GLU A C 1
ATOM 879 O O . GLU A 1 117 ? -21.531 15.438 7.938 1 98.38 117 GLU A O 1
ATOM 884 N N . ARG A 1 118 ? -20.297 16.609 9.328 1 98.19 118 ARG A N 1
ATOM 885 C CA . ARG A 1 118 ? -19.031 16.047 8.875 1 98.19 118 ARG A CA 1
ATOM 886 C C . ARG A 1 118 ? -18.969 14.539 9.141 1 98.19 118 ARG A C 1
ATOM 888 O O . ARG A 1 118 ? -18.531 13.773 8.289 1 98.19 118 ARG A O 1
ATOM 895 N N . ALA A 1 119 ? -19.422 14.211 10.344 1 98.69 119 ALA A N 1
ATOM 896 C CA . ALA A 1 119 ? -19.391 12.805 10.727 1 98.69 119 ALA A CA 1
ATOM 897 C C . ALA A 1 119 ? -20.234 11.953 9.789 1 98.69 119 ALA A C 1
ATOM 899 O O . ALA A 1 119 ? -19.797 10.898 9.328 1 98.69 119 ALA A O 1
ATOM 900 N N . GLU A 1 120 ? -21.391 12.43 9.523 1 98.5 120 GLU A N 1
ATOM 901 C CA . GLU A 1 120 ? -22.281 11.695 8.625 1 98.5 120 GLU A CA 1
ATOM 902 C C . GLU A 1 120 ? -21.672 11.531 7.238 1 98.5 120 GLU A C 1
ATOM 904 O O . GLU A 1 120 ? -21.688 10.438 6.668 1 98.5 120 GLU A O 1
ATOM 909 N N . ARG A 1 121 ? -21.141 12.555 6.742 1 98 121 ARG A N 1
ATOM 910 C CA . ARG A 1 121 ? -20.531 12.539 5.418 1 98 121 ARG A CA 1
ATOM 911 C C . ARG A 1 121 ? -19.344 11.578 5.375 1 98 121 ARG A C 1
ATOM 913 O O . ARG A 1 121 ? -19.219 10.773 4.449 1 98 121 ARG A O 1
ATOM 920 N N . LEU A 1 122 ? -18.5 11.656 6.383 1 98.38 122 LEU A N 1
ATOM 921 C CA . LEU A 1 122 ? -17.281 10.844 6.414 1 98.38 122 LEU A CA 1
ATOM 922 C C . LEU A 1 122 ? -17.625 9.375 6.625 1 98.38 122 LEU A C 1
ATOM 924 O O . LEU A 1 122 ? -17 8.5 6.004 1 98.38 122 LEU A O 1
ATOM 928 N N . LEU A 1 123 ? -18.594 9.102 7.512 1 98.44 123 LEU A N 1
ATOM 929 C CA . LEU A 1 123 ? -19.016 7.723 7.738 1 98.44 123 LEU A CA 1
ATOM 930 C C . LEU A 1 123 ? -19.547 7.102 6.449 1 98.44 123 LEU A C 1
ATOM 932 O O . LEU A 1 123 ? -19.312 5.918 6.184 1 98.44 123 LEU A O 1
ATOM 936 N N . LYS A 1 124 ? -20.219 7.867 5.672 1 97.38 124 LYS A N 1
ATOM 937 C CA . LYS A 1 124 ? -20.734 7.398 4.391 1 97.38 124 LYS A CA 1
ATOM 938 C C . LYS A 1 124 ? -19.609 7.215 3.379 1 97.38 124 LYS A C 1
ATOM 940 O O . LYS A 1 124 ? -19.531 6.18 2.713 1 97.38 124 LYS A O 1
ATOM 945 N N . LEU A 1 125 ? -18.734 8.141 3.309 1 95.88 125 LEU A N 1
ATOM 946 C CA . LEU A 1 125 ? -17.641 8.148 2.348 1 95.88 125 LEU A CA 1
ATOM 947 C C . LEU A 1 125 ? -16.734 6.93 2.537 1 95.88 125 LEU A C 1
ATOM 949 O O . LEU A 1 125 ? -16.297 6.328 1.561 1 95.88 125 LEU A O 1
ATOM 953 N N . PHE A 1 126 ? -16.547 6.543 3.82 1 95.06 126 PHE A N 1
ATOM 954 C CA . PHE A 1 126 ? -15.594 5.473 4.105 1 95.06 126 PHE A CA 1
ATOM 955 C C . PHE A 1 126 ? -16.328 4.176 4.43 1 95.06 126 PHE A C 1
ATOM 957 O O . PHE A 1 126 ? -15.727 3.24 4.965 1 95.06 126 PHE A O 1
ATOM 964 N N . TYR A 1 127 ? -17.609 4.152 4.152 1 93.31 127 TYR A N 1
ATOM 965 C CA . TYR A 1 127 ? -18.406 2.951 4.336 1 93.31 127 TYR A CA 1
ATOM 966 C C . TYR A 1 127 ? -18.281 2.418 5.758 1 93.31 127 TYR A C 1
ATOM 968 O O . TYR A 1 127 ? -18.047 1.227 5.961 1 93.31 127 TYR A O 1
ATOM 976 N N . MET A 1 128 ? -18.484 3.344 6.738 1 96.94 128 MET A N 1
ATOM 977 C CA . MET A 1 128 ? -18.297 2.98 8.141 1 96.94 128 MET A CA 1
ATOM 978 C C . MET A 1 128 ? -19.578 3.232 8.93 1 96.94 128 MET A C 1
ATOM 980 O O . MET A 1 128 ? -19.578 3.129 10.164 1 96.94 128 MET A O 1
ATOM 984 N N . LYS A 1 129 ? -20.672 3.51 8.203 1 97.75 129 LYS A N 1
ATOM 985 C CA . LYS A 1 129 ? -21.922 3.82 8.891 1 97.75 129 LYS A CA 1
ATOM 986 C C . LYS A 1 129 ? -22.375 2.652 9.758 1 97.75 129 LYS A C 1
ATOM 988 O O . LYS A 1 129 ? -22.797 2.85 10.906 1 97.75 129 LYS A O 1
ATOM 993 N N . ASP A 1 130 ? -22.25 1.475 9.281 1 97.19 130 ASP A N 1
ATOM 994 C CA . ASP A 1 130 ? -22.703 0.287 9.992 1 97.19 130 ASP A CA 1
ATOM 995 C C . ASP A 1 130 ? -21.812 -0.01 11.195 1 97.19 130 ASP A C 1
ATOM 997 O O . ASP A 1 130 ? -22.172 -0.814 12.062 1 97.19 130 ASP A O 1
ATOM 1001 N N . LYS A 1 131 ? -20.656 0.636 11.297 1 98.12 131 LYS A N 1
ATOM 1002 C CA . LYS A 1 131 ? -19.719 0.385 12.375 1 98.12 131 LYS A CA 1
ATOM 1003 C C . LYS A 1 131 ? -19.641 1.572 13.328 1 98.12 131 LYS A C 1
ATOM 1005 O O . LYS A 1 131 ? -18.844 1.568 14.273 1 98.12 131 LYS A O 1
ATOM 1010 N N . GLU A 1 132 ? -20.484 2.459 13.117 1 98.44 132 GLU A N 1
ATOM 1011 C CA . GLU A 1 132 ? -20.438 3.725 13.852 1 98.44 132 GLU A CA 1
ATOM 1012 C C . GLU A 1 132 ? -20.422 3.494 15.359 1 98.44 132 GLU A C 1
ATOM 1014 O O . GLU A 1 132 ? -19.734 4.211 16.094 1 98.44 132 GLU A O 1
ATOM 1019 N N . HIS A 1 133 ? -21.125 2.463 15.812 1 98.44 133 HIS A N 1
ATOM 1020 C CA . HIS A 1 133 ? -21.266 2.242 17.25 1 98.44 133 HIS A CA 1
ATOM 1021 C C . HIS A 1 133 ? -20.5 1.003 17.688 1 98.44 133 HIS A C 1
ATOM 1023 O O . HIS A 1 133 ? -20.672 0.528 18.812 1 98.44 133 HIS A O 1
ATOM 1029 N N . SER A 1 134 ? -19.656 0.498 16.844 1 98.38 134 SER A N 1
ATOM 1030 C CA . SER A 1 134 ? -18.797 -0.626 17.203 1 98.38 134 SER A CA 1
ATOM 1031 C C . SER A 1 134 ? -17.547 -0.155 17.953 1 98.38 134 SER A C 1
ATOM 1033 O O . SER A 1 134 ? -17 0.901 17.641 1 98.38 134 SER A O 1
ATOM 1035 N N . LEU A 1 135 ? -17.125 -0.994 18.875 1 98.44 135 LEU A N 1
ATOM 1036 C CA . LEU A 1 135 ? -15.852 -0.74 19.547 1 98.44 135 LEU A CA 1
ATOM 1037 C C . LEU A 1 135 ? -14.68 -0.892 18.578 1 98.44 135 LEU A C 1
ATOM 1039 O O . LEU A 1 135 ? -14.688 -1.782 17.719 1 98.44 135 LEU A O 1
ATOM 1043 N N . SER A 1 136 ? -13.68 -0.074 18.781 1 97.75 136 SER A N 1
ATOM 1044 C CA . SER A 1 136 ? -12.523 -0.144 17.906 1 97.75 136 SER A CA 1
ATOM 1045 C C . SER A 1 136 ? -11.812 -1.49 18.016 1 97.75 136 SER A C 1
ATOM 1047 O O . SER A 1 136 ? -11.18 -1.949 17.078 1 97.75 136 SER A O 1
ATOM 1049 N N . SER A 1 137 ? -11.914 -2.148 19.156 1 97.69 137 SER A N 1
ATOM 1050 C CA . SER A 1 137 ? -11.305 -3.459 19.375 1 97.69 137 SER A CA 1
ATOM 1051 C C . SER A 1 137 ? -11.875 -4.492 18.406 1 97.69 137 SER A C 1
ATOM 1053 O O . SER A 1 137 ? -11.25 -5.527 18.156 1 97.69 137 SER A O 1
ATOM 1055 N N . HIS A 1 138 ? -12.984 -4.223 17.844 1 97.12 138 HIS A N 1
ATOM 1056 C CA . HIS A 1 138 ? -13.664 -5.172 16.969 1 97.12 138 HIS A CA 1
ATOM 1057 C C . HIS A 1 138 ? -13.414 -4.84 15.492 1 97.12 138 HIS A C 1
ATOM 1059 O O . HIS A 1 138 ? -13.93 -5.52 14.602 1 97.12 138 HIS A O 1
ATOM 1065 N N . LEU A 1 139 ? -12.664 -3.863 15.297 1 96.69 139 LEU A N 1
ATOM 1066 C CA . LEU A 1 139 ? -12.43 -3.408 13.93 1 96.69 139 LEU A CA 1
ATOM 1067 C C . LEU A 1 139 ? -11.172 -4.047 13.352 1 96.69 139 LEU A C 1
ATOM 1069 O O . LEU A 1 139 ? -10.219 -4.312 14.086 1 96.69 139 LEU A O 1
ATOM 1073 N N . SER A 1 140 ? -11.195 -4.285 12.094 1 92 140 SER A N 1
ATOM 1074 C CA . SER A 1 140 ? -9.977 -4.672 11.398 1 92 140 SER A CA 1
ATOM 1075 C C . SER A 1 140 ? -8.969 -3.523 11.367 1 92 140 SER A C 1
ATOM 1077 O O . SER A 1 140 ? -9.32 -2.381 11.672 1 92 140 SER A O 1
ATOM 1079 N N . LYS A 1 141 ? -7.766 -3.797 11.008 1 89.56 141 LYS A N 1
ATOM 1080 C CA . LYS A 1 141 ? -6.734 -2.77 10.898 1 89.56 141 LYS A CA 1
ATOM 1081 C C . LYS A 1 141 ? -7.125 -1.703 9.875 1 89.56 141 LYS A C 1
ATOM 1083 O O . LYS A 1 141 ? -6.93 -0.509 10.117 1 89.56 141 LYS A O 1
ATOM 1088 N N . GLY A 1 142 ? -7.637 -2.145 8.773 1 91.88 142 GLY A N 1
ATOM 1089 C CA . GLY A 1 142 ? -8.086 -1.201 7.762 1 91.88 142 GLY A CA 1
ATOM 1090 C C . GLY A 1 142 ? -9.211 -0.3 8.242 1 91.88 142 GLY A C 1
ATOM 1091 O O . GLY A 1 142 ? -9.242 0.887 7.914 1 91.88 142 GLY A O 1
ATOM 1092 N N . MET A 1 143 ? -10.055 -0.858 8.969 1 95.31 143 MET A N 1
ATOM 1093 C CA . MET A 1 143 ? -11.156 -0.075 9.523 1 95.31 143 MET A CA 1
ATOM 1094 C C . MET A 1 143 ? -10.648 0.925 10.555 1 95.31 143 MET A C 1
ATOM 1096 O O . MET A 1 143 ? -11.109 2.064 10.609 1 95.31 143 MET A O 1
ATOM 1100 N N . LYS A 1 144 ? -9.727 0.467 11.359 1 97.19 144 LYS A N 1
ATOM 1101 C CA . LYS A 1 144 ? -9.117 1.369 12.328 1 97.19 144 LYS A CA 1
ATOM 1102 C C . LYS A 1 144 ? -8.43 2.543 11.633 1 97.19 144 LYS A C 1
ATOM 1104 O O . LYS A 1 144 ? -8.508 3.68 12.102 1 97.19 144 LYS A O 1
ATOM 1109 N N . GLN A 1 145 ? -7.777 2.252 10.555 1 95.69 145 GLN A N 1
ATOM 1110 C CA . GLN A 1 145 ? -7.148 3.311 9.773 1 95.69 145 GLN A CA 1
ATOM 1111 C C . GLN A 1 145 ? -8.18 4.324 9.289 1 95.69 145 GLN A C 1
ATOM 1113 O O . GLN A 1 145 ? -7.934 5.531 9.32 1 95.69 145 GLN A O 1
ATOM 1118 N N . LYS A 1 146 ? -9.305 3.85 8.836 1 97.06 146 LYS A N 1
ATOM 1119 C CA . LYS A 1 146 ? -10.375 4.734 8.391 1 97.06 146 LYS A CA 1
ATOM 1120 C C . LYS A 1 146 ? -10.836 5.648 9.523 1 97.06 146 LYS A C 1
ATOM 1122 O O . LYS A 1 146 ? -11.109 6.828 9.297 1 97.06 146 LYS A O 1
ATOM 1127 N N . VAL A 1 147 ? -10.922 5.105 10.711 1 98.12 147 VAL A N 1
ATOM 1128 C CA . VAL A 1 147 ? -11.32 5.902 11.867 1 98.12 147 VAL A CA 1
ATOM 1129 C C . VAL A 1 147 ? -10.305 7.023 12.094 1 98.12 147 VAL A C 1
ATOM 1131 O O . VAL A 1 147 ? -10.68 8.18 12.312 1 98.12 147 VAL A O 1
ATOM 1134 N N . MET A 1 148 ? -9.023 6.684 12.047 1 97.56 148 MET A N 1
ATOM 1135 C CA . MET A 1 148 ? -7.973 7.68 12.219 1 97.56 148 MET A CA 1
ATOM 1136 C C . MET A 1 148 ? -8.109 8.797 11.195 1 97.56 148 MET A C 1
ATOM 1138 O O . MET A 1 148 ? -8 9.977 11.531 1 97.56 148 MET A O 1
ATOM 1142 N N . ILE A 1 149 ? -8.359 8.414 9.969 1 98 149 ILE A N 1
ATOM 1143 C CA . ILE A 1 149 ? -8.508 9.359 8.875 1 98 149 ILE A CA 1
ATOM 1144 C C . ILE A 1 149 ? -9.719 10.258 9.133 1 98 149 ILE A C 1
ATOM 1146 O O . ILE A 1 149 ? -9.633 11.484 9.023 1 98 149 ILE A O 1
ATOM 1150 N N . MET A 1 150 ? -10.836 9.633 9.508 1 98.38 150 MET A N 1
ATOM 1151 C CA . MET A 1 150 ? -12.047 10.398 9.766 1 98.38 150 ME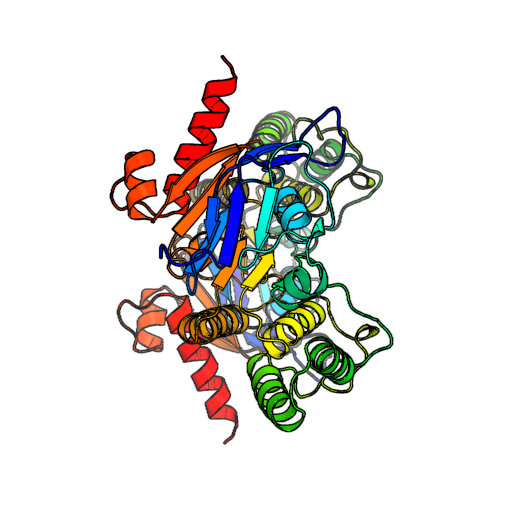T A CA 1
ATOM 1152 C C . MET A 1 150 ? -11.836 11.398 10.898 1 98.38 150 MET A C 1
ATOM 1154 O O . MET A 1 150 ? -12.289 12.539 10.82 1 98.38 150 MET A O 1
ATOM 1158 N N . CYS A 1 151 ? -11.148 10.992 11.945 1 98.44 151 CYS A N 1
ATOM 1159 C CA . CYS A 1 151 ? -10.859 11.891 13.055 1 98.44 151 CYS A CA 1
ATOM 1160 C C . CYS A 1 151 ? -10.109 13.133 12.578 1 98.44 151 CYS A C 1
ATOM 1162 O O . CYS A 1 151 ? -10.484 14.258 12.914 1 98.44 151 CYS A O 1
ATOM 1164 N N . ALA A 1 152 ? -9.125 12.906 11.781 1 98.31 152 ALA A N 1
ATOM 1165 C CA . ALA A 1 152 ? -8.328 14.023 11.281 1 98.31 152 ALA A CA 1
ATOM 1166 C C . ALA A 1 152 ? -9.203 15.008 10.492 1 98.31 152 ALA A C 1
ATOM 1168 O O . ALA A 1 152 ? -9.062 16.219 10.633 1 98.31 152 ALA A O 1
ATOM 1169 N N . PHE A 1 153 ? -10.156 14.5 9.75 1 98.44 153 PHE A N 1
ATOM 1170 C CA . PHE A 1 153 ? -10.945 15.352 8.859 1 98.44 153 PHE A CA 1
ATOM 1171 C C . PHE A 1 153 ? -12.125 15.969 9.602 1 98.44 153 PHE A C 1
ATOM 1173 O O . PHE A 1 153 ? -12.719 16.938 9.133 1 98.44 153 PHE A O 1
ATOM 1180 N N . ILE A 1 154 ? -12.477 15.383 10.703 1 98.5 154 ILE A N 1
ATOM 1181 C CA . ILE A 1 154 ? -13.438 16.031 11.594 1 98.5 154 ILE A CA 1
ATOM 1182 C C . ILE A 1 154 ? -12.844 17.328 12.133 1 98.5 154 ILE A C 1
ATOM 1184 O O . ILE A 1 154 ? -13.531 18.344 12.188 1 98.5 154 ILE A O 1
ATOM 1188 N N . ALA A 1 155 ? -11.633 17.344 12.508 1 97.62 155 ALA A N 1
ATOM 1189 C CA . ALA A 1 155 ? -10.953 18.469 13.156 1 97.62 155 ALA A CA 1
ATOM 1190 C C . ALA A 1 155 ? -10.859 19.672 12.219 1 97.62 155 ALA A C 1
ATOM 1192 O O . ALA A 1 155 ? -11.141 20.797 12.617 1 97.62 155 ALA A O 1
ATOM 1193 N N . ARG A 1 156 ? -10.422 19.375 10.93 1 96.5 156 ARG A N 1
ATOM 1194 C CA . ARG A 1 156 ? -10.25 20.359 9.859 1 96.5 156 ARG A CA 1
ATOM 1195 C C . ARG A 1 156 ? -9.289 21.453 10.273 1 96.5 156 ARG A C 1
ATOM 1197 O O . ARG A 1 156 ? -9.617 22.641 10.188 1 96.5 156 ARG A O 1
ATOM 1204 N N . PRO A 1 157 ? -8.117 21.203 10.711 1 97.31 157 PRO A N 1
ATOM 1205 C CA . PRO A 1 157 ? -7.105 22.219 11.008 1 97.31 157 PRO A CA 1
ATOM 1206 C C . PRO A 1 157 ? -6.473 22.797 9.742 1 97.31 157 PRO A C 1
ATOM 1208 O O . PRO A 1 157 ? -6.746 22.328 8.633 1 97.31 157 PRO A O 1
ATOM 1211 N N . PRO A 1 158 ? -5.637 23.797 9.93 1 97.56 158 PRO A N 1
ATOM 1212 C CA . PRO A 1 158 ? -4.992 24.391 8.758 1 97.56 158 PRO A CA 1
ATOM 1213 C C . PRO A 1 158 ? -3.926 23.484 8.148 1 97.56 158 PRO A C 1
ATOM 1215 O O . PRO A 1 158 ? -3.58 23.625 6.973 1 97.56 158 PRO A O 1
ATOM 1218 N N . LEU A 1 159 ? -3.402 22.516 8.938 1 98.75 159 LEU A N 1
ATOM 1219 C CA . LEU A 1 159 ? -2.33 21.656 8.43 1 98.75 159 LEU A CA 1
ATOM 1220 C C . LEU A 1 159 ? -2.602 20.203 8.758 1 98.75 159 LEU A C 1
ATOM 1222 O O . LEU A 1 159 ? -2.881 19.859 9.914 1 98.75 159 LEU A O 1
ATOM 1226 N N . TYR A 1 160 ? -2.537 19.359 7.723 1 98.81 160 TYR A N 1
ATOM 1227 C CA . TYR A 1 160 ? -2.566 17.922 7.887 1 98.81 160 TYR A CA 1
ATOM 1228 C C . TYR A 1 160 ? -1.19 17.312 7.645 1 98.81 160 TYR A C 1
ATOM 1230 O O . TYR A 1 160 ? -0.522 17.641 6.664 1 98.81 160 TYR A O 1
ATOM 1238 N N . VAL A 1 161 ? -0.726 16.516 8.562 1 98.81 161 VAL A N 1
ATOM 1239 C CA . VAL A 1 161 ? 0.435 15.641 8.375 1 98.81 161 VAL A CA 1
ATOM 1240 C C . VAL A 1 161 ? -0.013 14.188 8.297 1 98.81 161 VAL A C 1
ATOM 1242 O O . VAL A 1 161 ? -0.485 13.625 9.289 1 98.81 161 VAL A O 1
ATOM 1245 N N . ILE A 1 162 ? 0.129 13.594 7.133 1 98.5 162 ILE A N 1
ATOM 1246 C CA . ILE A 1 162 ? -0.45 12.281 6.859 1 98.5 162 ILE A CA 1
ATOM 1247 C C . ILE A 1 162 ? 0.65 11.312 6.441 1 98.5 162 ILE A C 1
ATOM 1249 O O . ILE A 1 162 ? 1.319 11.516 5.426 1 98.5 162 ILE A O 1
ATOM 1253 N N . ASP A 1 163 ? 0.774 10.281 7.203 1 97.75 163 ASP A N 1
ATOM 1254 C CA . ASP A 1 163 ? 1.833 9.297 6.977 1 97.75 163 ASP A CA 1
ATOM 1255 C C . ASP A 1 163 ? 1.264 7.996 6.426 1 97.75 163 ASP A C 1
ATOM 1257 O O . ASP A 1 163 ? 0.694 7.195 7.168 1 97.75 163 ASP A O 1
ATOM 1261 N N . GLU A 1 164 ? 1.433 7.711 5.133 1 95.5 164 GLU A N 1
ATOM 1262 C CA . GLU A 1 164 ? 1.068 6.465 4.469 1 95.5 164 GLU A CA 1
ATOM 1263 C C . GLU A 1 164 ? -0.379 6.082 4.766 1 95.5 164 GLU A C 1
ATOM 1265 O O . GLU A 1 164 ? -0.648 4.996 5.281 1 95.5 164 GLU A O 1
ATOM 1270 N N . PRO A 1 165 ? -1.311 6.848 4.293 1 95.5 165 PRO A N 1
ATOM 1271 C CA . PRO A 1 165 ? -2.695 6.66 4.734 1 95.5 165 PRO A CA 1
ATOM 1272 C C . PRO A 1 165 ? -3.41 5.547 3.979 1 95.5 165 PRO A C 1
ATOM 1274 O O . PRO A 1 165 ? -4.539 5.188 4.324 1 95.5 165 PRO A O 1
ATOM 1277 N N . PHE A 1 166 ? -2.77 4.918 3.072 1 92.94 166 PHE A N 1
ATOM 1278 C CA . PHE A 1 166 ? -3.518 4.094 2.129 1 92.94 166 PHE A CA 1
ATOM 1279 C C . PHE A 1 166 ? -3.561 2.643 2.592 1 92.94 166 PHE A C 1
ATOM 1281 O O . PHE A 1 166 ? -4.238 1.812 1.984 1 92.94 166 PHE A O 1
ATOM 1288 N N . LEU A 1 167 ? -2.912 2.383 3.654 1 84.62 167 LEU A N 1
ATOM 1289 C CA . LEU A 1 167 ? -2.861 1.011 4.145 1 84.62 167 LEU A CA 1
ATOM 1290 C C . LEU A 1 167 ? -4.262 0.491 4.453 1 84.62 167 LEU A C 1
ATOM 1292 O O . LEU A 1 167 ? -5.035 1.157 5.145 1 84.62 167 LEU A O 1
ATOM 1296 N N . GLY A 1 168 ? -4.559 -0.645 3.877 1 84.81 168 GLY A N 1
ATOM 1297 C CA . GLY A 1 168 ? -5.809 -1.318 4.188 1 84.81 168 GLY A CA 1
ATOM 1298 C C . GLY A 1 168 ? -6.977 -0.826 3.35 1 84.81 168 GLY A C 1
ATOM 1299 O O . GLY A 1 168 ? -8.078 -1.368 3.436 1 84.81 168 GLY A O 1
ATOM 1300 N N . LEU A 1 169 ? -6.77 0.179 2.596 1 93.44 169 LEU A N 1
ATOM 1301 C CA . LEU A 1 169 ? -7.844 0.692 1.753 1 93.44 169 LEU A CA 1
ATOM 1302 C C . LEU A 1 169 ? -7.883 -0.042 0.417 1 93.44 169 LEU A C 1
ATOM 1304 O O . LEU A 1 169 ? -6.844 -0.428 -0.116 1 93.44 169 LEU A O 1
ATOM 1308 N N . ASP A 1 170 ? -9.102 -0.255 -0.09 1 95.56 170 ASP A N 1
ATOM 1309 C CA . ASP A 1 170 ? -9.273 -0.792 -1.437 1 95.56 170 ASP A CA 1
ATOM 1310 C C . ASP A 1 170 ? -9.234 0.321 -2.48 1 95.56 170 ASP A C 1
ATOM 1312 O O . ASP A 1 170 ? -9.055 1.492 -2.141 1 95.56 170 ASP A O 1
ATOM 1316 N N . PRO A 1 171 ? -9.336 0.004 -3.738 1 95.94 171 PRO A N 1
ATOM 1317 C CA . PRO A 1 171 ? -9.18 1.019 -4.781 1 95.94 171 PRO A CA 1
ATOM 1318 C C . PRO A 1 171 ? -10.164 2.172 -4.641 1 95.94 171 PRO A C 1
ATOM 1320 O O . PRO A 1 171 ? -9.797 3.336 -4.816 1 95.94 171 PRO A O 1
ATOM 1323 N N . LEU A 1 172 ? -11.375 1.909 -4.312 1 95.31 172 LEU A N 1
ATOM 1324 C CA . LEU A 1 172 ? -12.367 2.967 -4.148 1 95.31 172 LEU A CA 1
ATOM 1325 C C . LEU A 1 172 ? -12.039 3.834 -2.936 1 95.31 172 LEU A C 1
ATOM 1327 O O . LEU A 1 172 ? -12.164 5.059 -2.99 1 95.31 172 LEU A O 1
ATOM 1331 N N . GLY A 1 173 ? -11.672 3.168 -1.884 1 94.75 173 GLY A N 1
ATOM 1332 C CA . GLY A 1 173 ? -11.273 3.896 -0.691 1 94.75 173 GLY A CA 1
ATOM 1333 C C . GLY A 1 173 ? -10.109 4.844 -0.932 1 94.75 173 GLY A C 1
ATOM 1334 O O . GLY A 1 173 ? -10.109 5.969 -0.427 1 94.75 173 GLY A O 1
ATOM 1335 N N . ILE A 1 174 ? -9.125 4.359 -1.639 1 95.94 174 IL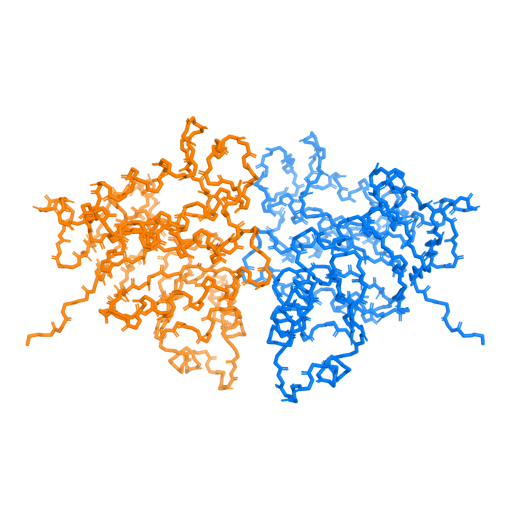E A N 1
ATOM 1336 C CA . ILE A 1 174 ? -7.969 5.191 -1.968 1 95.94 174 ILE A CA 1
ATOM 1337 C C . ILE A 1 174 ? -8.422 6.41 -2.768 1 95.94 174 ILE A C 1
ATOM 1339 O O . ILE A 1 174 ? -8.055 7.543 -2.449 1 95.94 174 ILE A O 1
ATOM 1343 N N . ARG A 1 175 ? -9.234 6.195 -3.752 1 94.62 175 ARG A N 1
ATOM 1344 C CA . ARG A 1 175 ? -9.742 7.273 -4.59 1 94.62 175 ARG A CA 1
ATOM 1345 C C . ARG A 1 175 ? -10.547 8.273 -3.766 1 94.62 175 ARG A C 1
ATOM 1347 O O . ARG A 1 175 ? -10.352 9.484 -3.879 1 94.62 175 ARG A O 1
ATOM 1354 N N . ASP A 1 176 ? -11.398 7.77 -2.977 1 95.19 176 ASP A N 1
ATOM 1355 C CA . ASP A 1 176 ? -12.25 8.625 -2.156 1 95.19 176 ASP A CA 1
ATOM 1356 C C . ASP A 1 176 ? -11.422 9.469 -1.192 1 95.19 176 ASP A C 1
ATOM 1358 O O . ASP A 1 176 ? -11.703 10.648 -0.994 1 95.19 176 ASP A O 1
ATOM 1362 N N . LEU A 1 177 ? -10.461 8.859 -0.606 1 97.19 177 LEU A N 1
ATOM 1363 C CA . LEU A 1 177 ? -9.586 9.602 0.293 1 97.19 177 LEU A CA 1
ATOM 1364 C C . LEU A 1 177 ? -8.852 10.711 -0.453 1 97.19 177 LEU A C 1
ATOM 1366 O O . LEU A 1 177 ? -8.844 11.859 -0.004 1 97.19 177 LEU A O 1
ATOM 1370 N N . LEU A 1 178 ? -8.266 10.383 -1.567 1 96.88 178 LEU A N 1
ATOM 1371 C CA . LEU A 1 178 ? -7.535 11.367 -2.355 1 96.88 178 LEU A CA 1
ATOM 1372 C C . LEU A 1 178 ? -8.445 12.516 -2.771 1 96.88 178 LEU A C 1
ATOM 1374 O O . LEU A 1 178 ? -8.078 13.688 -2.641 1 96.88 178 LEU A O 1
ATOM 1378 N N . ASP A 1 179 ? -9.625 12.188 -3.211 1 96 179 ASP A N 1
ATOM 1379 C CA . ASP A 1 179 ? -10.594 13.211 -3.607 1 96 179 ASP A CA 1
ATOM 1380 C C . ASP A 1 179 ? -10.961 14.109 -2.428 1 96 179 ASP A C 1
ATOM 1382 O O . ASP A 1 179 ? -11.094 15.328 -2.584 1 96 179 ASP A O 1
ATOM 1386 N N . TYR A 1 180 ? -11.133 13.484 -1.348 1 97.44 180 TYR A N 1
ATOM 1387 C CA . TYR A 1 180 ? -11.477 14.266 -0.161 1 97.44 180 TYR A CA 1
ATOM 1388 C C . TYR A 1 180 ? -10.328 15.172 0.245 1 97.44 180 TYR A C 1
ATOM 1390 O O . TYR A 1 180 ? -10.547 16.312 0.651 1 97.44 180 TYR A O 1
ATOM 1398 N N . MET A 1 181 ? -9.125 14.727 0.172 1 98.25 181 MET A N 1
ATOM 1399 C CA . MET A 1 181 ? -7.949 15.547 0.462 1 98.25 181 MET A CA 1
ATOM 1400 C C . MET A 1 181 ? -7.883 16.75 -0.473 1 98.25 181 MET A C 1
ATOM 1402 O O . MET A 1 181 ? -7.566 17.859 -0.041 1 98.25 181 MET A O 1
ATOM 1406 N N . VAL A 1 182 ? -8.164 16.531 -1.716 1 97.94 182 VAL A N 1
ATOM 1407 C CA . VAL A 1 182 ? -8.18 17.609 -2.686 1 97.94 182 VAL A CA 1
ATOM 1408 C C . VAL A 1 182 ? -9.242 18.641 -2.293 1 97.94 182 VAL A C 1
ATOM 1410 O O . VAL A 1 182 ? -9.008 19.844 -2.352 1 97.94 182 VAL A O 1
ATOM 1413 N N . GLU A 1 183 ? -10.383 18.109 -1.896 1 97.44 183 GLU A N 1
ATOM 1414 C CA . GLU A 1 183 ? -11.484 18.984 -1.491 1 97.44 183 GLU A CA 1
ATOM 1415 C C . GLU A 1 183 ? -11.078 19.875 -0.312 1 97.44 183 GLU A C 1
ATOM 1417 O O . GLU A 1 183 ? -11.25 21.094 -0.356 1 97.44 183 GLU A O 1
ATOM 1422 N N . VAL A 1 184 ? -10.555 19.281 0.72 1 97.44 184 VAL A N 1
ATOM 1423 C CA . VAL A 1 184 ? -10.18 20.031 1.913 1 97.44 184 VAL A CA 1
ATOM 1424 C C . VAL A 1 184 ? -9.031 20.984 1.585 1 97.44 184 VAL A C 1
ATOM 1426 O O . VAL A 1 184 ? -8.953 22.094 2.139 1 97.44 184 VAL A O 1
ATOM 1429 N N . ASN A 1 185 ? -8.133 20.547 0.749 1 98.25 185 ASN A N 1
ATOM 1430 C CA . ASN A 1 185 ? -7.047 21.406 0.29 1 98.25 185 ASN A CA 1
ATOM 1431 C C . ASN A 1 185 ? -7.578 22.641 -0.439 1 98.25 185 ASN A C 1
ATOM 1433 O O . ASN A 1 185 ? -7.113 23.766 -0.2 1 98.25 185 ASN A O 1
ATOM 1437 N N . ARG A 1 186 ? -8.547 22.469 -1.26 1 97.19 186 ARG A N 1
ATOM 1438 C CA . ARG A 1 186 ? -9.148 23.578 -2.006 1 97.19 186 ARG A CA 1
ATOM 1439 C C . ARG A 1 186 ? -9.852 24.547 -1.067 1 97.19 186 ARG A C 1
ATOM 1441 O O . ARG A 1 186 ? -9.969 25.734 -1.378 1 97.19 186 ARG A O 1
ATOM 1448 N N . GLU A 1 187 ? -10.25 24.016 0.004 1 96.75 187 GLU A N 1
ATOM 1449 C CA . GLU A 1 187 ? -10.914 24.859 1 1 96.75 187 GLU A CA 1
ATOM 1450 C C . GLU A 1 187 ? -9.891 25.609 1.853 1 96.75 187 GLU A C 1
ATOM 1452 O O . GLU A 1 187 ? -10.266 26.406 2.717 1 96.75 187 GLU A O 1
ATOM 1457 N N . GLY A 1 188 ? -8.578 25.328 1.651 1 96.94 188 GLY A N 1
ATOM 1458 C CA . GLY A 1 188 ? -7.566 26.156 2.281 1 96.94 188 GLY A CA 1
ATOM 1459 C C . GLY A 1 188 ? -6.602 25.359 3.146 1 96.94 188 GLY A C 1
ATOM 1460 O O . GLY A 1 188 ? -5.594 25.891 3.613 1 96.94 188 GLY A O 1
ATOM 1461 N N . ALA A 1 189 ? -6.902 24.094 3.377 1 98 189 ALA A N 1
ATOM 1462 C CA . ALA A 1 189 ? -6.035 23.281 4.223 1 98 189 ALA A CA 1
ATOM 1463 C C . ALA A 1 189 ? -4.723 22.953 3.512 1 98 189 ALA A C 1
ATOM 1465 O O . ALA A 1 189 ? -4.703 22.766 2.293 1 98 189 ALA A O 1
ATOM 1466 N N . SER A 1 190 ? -3.635 22.906 4.285 1 98.81 190 SER A N 1
ATOM 1467 C CA . SER A 1 190 ? -2.338 22.438 3.811 1 98.81 190 SER A CA 1
ATOM 1468 C C . SER A 1 190 ? -2.102 20.984 4.199 1 98.81 190 SER A C 1
ATOM 1470 O O . SER A 1 190 ? -2.559 20.531 5.254 1 98.81 190 SER A O 1
ATOM 1472 N N . ILE A 1 191 ? -1.368 20.266 3.318 1 98.88 191 ILE A N 1
ATOM 1473 C CA . ILE A 1 191 ? -1.199 18.844 3.564 1 98.88 191 ILE A CA 1
ATOM 1474 C C . ILE A 1 191 ? 0.251 18.438 3.309 1 98.88 191 ILE A C 1
ATOM 1476 O O . ILE A 1 191 ? 0.814 18.766 2.258 1 98.88 191 ILE A O 1
ATOM 1480 N N . LEU A 1 192 ? 0.902 17.859 4.254 1 98.94 192 LEU A N 1
ATOM 1481 C CA . LEU A 1 192 ? 2.131 17.094 4.082 1 98.94 192 LEU A CA 1
ATOM 1482 C C . LEU A 1 192 ? 1.839 15.594 4.074 1 98.94 192 LEU A C 1
ATOM 1484 O O . LEU A 1 192 ? 1.389 15.039 5.078 1 98.94 192 LEU A O 1
ATOM 1488 N N . LEU A 1 193 ? 2.082 14.945 2.951 1 98.69 193 LEU A N 1
ATOM 1489 C CA . LEU A 1 193 ? 1.692 13.555 2.73 1 98.69 193 LEU A CA 1
ATOM 1490 C C . LEU A 1 193 ? 2.91 12.695 2.41 1 98.69 193 LEU A C 1
ATOM 1492 O O . LEU A 1 193 ? 3.717 13.047 1.548 1 98.69 193 LEU A O 1
ATOM 1496 N N . SER A 1 194 ? 3.119 11.648 3.154 1 97.94 194 SER A N 1
ATOM 1497 C CA . SER A 1 194 ? 4.125 10.664 2.771 1 97.94 194 SER A CA 1
ATOM 1498 C C . SER A 1 194 ? 3.479 9.43 2.152 1 97.94 194 SER A C 1
ATOM 1500 O O . SER A 1 194 ? 2.385 9.023 2.557 1 97.94 194 SER A O 1
ATOM 1502 N N . SER A 1 195 ? 4.148 8.844 1.187 1 96 195 SER A N 1
ATOM 1503 C CA . SER A 1 195 ? 3.701 7.594 0.582 1 96 195 SER A CA 1
ATOM 1504 C C . SER A 1 195 ? 4.855 6.867 -0.104 1 96 195 SER A C 1
ATOM 1506 O O . SER A 1 195 ? 5.75 7.508 -0.662 1 96 195 SER A O 1
ATOM 1508 N N . HIS A 1 196 ? 4.719 5.551 -0.105 1 94.5 196 HIS A N 1
ATOM 1509 C CA . HIS A 1 196 ? 5.645 4.723 -0.873 1 94.5 196 HIS A CA 1
ATOM 1510 C C . HIS A 1 196 ? 5.125 4.484 -2.287 1 94.5 196 HIS A C 1
ATOM 1512 O O . HIS A 1 196 ? 5.863 4.012 -3.154 1 94.5 196 HIS A O 1
ATOM 1518 N N . ILE A 1 197 ? 3.916 4.805 -2.51 1 94.88 197 ILE A N 1
ATOM 1519 C CA . ILE A 1 197 ? 3.299 4.605 -3.818 1 94.88 197 ILE A CA 1
ATOM 1520 C C . ILE A 1 197 ? 3.301 5.918 -4.594 1 94.88 197 ILE A C 1
ATOM 1522 O O . ILE A 1 197 ? 2.287 6.617 -4.645 1 94.88 197 ILE A O 1
ATOM 1526 N N . LEU A 1 198 ? 4.336 6.102 -5.277 1 97.12 198 LEU A N 1
ATOM 1527 C CA . LEU A 1 198 ? 4.598 7.395 -5.902 1 97.12 198 LEU A CA 1
ATOM 1528 C C . LEU A 1 198 ? 3.592 7.672 -7.016 1 97.12 198 LEU A C 1
ATOM 1530 O O . LEU A 1 198 ? 3.16 8.812 -7.199 1 97.12 198 LEU A O 1
ATOM 1534 N N . SER A 1 199 ? 3.17 6.641 -7.668 1 93.69 199 SER A N 1
ATOM 1535 C CA . SER A 1 199 ? 2.234 6.793 -8.781 1 93.69 199 SER A CA 1
ATOM 1536 C C . SER A 1 199 ? 0.876 7.293 -8.289 1 93.69 199 SER A C 1
ATOM 1538 O O . SER A 1 199 ? 0.146 7.949 -9.039 1 93.69 199 SER A O 1
ATOM 1540 N N . THR A 1 200 ? 0.563 7.016 -7.094 1 92.19 200 THR A N 1
ATOM 1541 C CA . THR A 1 200 ? -0.738 7.371 -6.539 1 92.19 200 THR A CA 1
ATOM 1542 C C . THR A 1 200 ? -0.781 8.852 -6.168 1 92.19 200 THR A C 1
ATOM 1544 O O . THR A 1 200 ? -1.832 9.492 -6.262 1 92.19 200 THR A O 1
ATOM 1547 N N . ILE A 1 201 ? 0.358 9.438 -5.828 1 96 201 ILE A N 1
ATOM 1548 C CA . ILE A 1 201 ? 0.315 10.797 -5.285 1 96 201 ILE A CA 1
ATOM 1549 C C . ILE A 1 201 ? 0.886 11.773 -6.305 1 96 201 ILE A C 1
ATOM 1551 O O . ILE A 1 201 ? 0.755 12.992 -6.148 1 96 201 ILE A O 1
ATOM 1555 N N . GLU A 1 202 ? 1.485 11.273 -7.367 1 96.5 202 GLU A N 1
ATOM 1556 C CA . GLU A 1 202 ? 2.195 12.078 -8.352 1 96.5 202 GLU A CA 1
ATOM 1557 C C . GLU A 1 202 ? 1.311 13.203 -8.891 1 96.5 202 GLU A C 1
ATOM 1559 O O . GLU A 1 202 ? 1.754 14.344 -9.008 1 96.5 202 GLU A O 1
ATOM 1564 N N . ASN A 1 203 ? 0.023 12.898 -9.07 1 92.94 203 ASN A N 1
ATOM 1565 C CA . ASN A 1 203 ? -0.844 13.867 -9.727 1 92.94 203 ASN A CA 1
ATOM 1566 C C . ASN A 1 203 ? -1.652 14.672 -8.711 1 92.94 203 ASN A C 1
ATOM 1568 O O . ASN A 1 203 ? -2.498 15.484 -9.086 1 92.94 203 ASN A O 1
ATOM 1572 N N . TYR A 1 204 ? -1.386 14.5 -7.504 1 96.5 204 TYR A N 1
ATOM 1573 C CA . TYR A 1 204 ? -2.191 15.164 -6.488 1 96.5 204 TYR A CA 1
ATOM 1574 C C . TYR A 1 204 ? -1.375 16.219 -5.75 1 96.5 204 TYR A C 1
ATOM 1576 O O . TYR A 1 204 ? -1.896 17.281 -5.391 1 96.5 204 TYR A O 1
ATOM 1584 N N . CYS A 1 205 ? -0.107 15.984 -5.621 1 98.25 205 CYS A N 1
ATOM 1585 C CA . CYS A 1 205 ? 0.739 16.906 -4.867 1 98.25 205 CYS A CA 1
ATOM 1586 C C . CYS A 1 205 ? 1.231 18.047 -5.75 1 98.25 205 CYS A C 1
ATOM 1588 O O . CYS A 1 205 ? 1.533 17.844 -6.926 1 98.25 205 CYS A O 1
ATOM 1590 N N . ASP A 1 206 ? 1.376 19.203 -5.125 1 98.38 206 ASP A N 1
ATOM 1591 C CA . ASP A 1 206 ? 1.92 20.375 -5.812 1 98.38 206 ASP A CA 1
ATOM 1592 C C . ASP A 1 206 ? 3.438 20.281 -5.945 1 98.38 206 ASP A C 1
ATOM 1594 O O . ASP A 1 206 ? 4.008 20.703 -6.949 1 98.38 206 ASP A O 1
ATOM 1598 N N . ARG A 1 207 ? 3.996 19.844 -4.938 1 98.44 207 ARG A N 1
ATOM 1599 C CA . ARG A 1 207 ? 5.449 19.719 -4.844 1 98.44 207 ARG A CA 1
ATOM 1600 C C . ARG A 1 207 ? 5.836 18.453 -4.074 1 98.44 207 ARG A C 1
ATOM 1602 O O . ARG A 1 207 ? 5 17.844 -3.412 1 98.44 207 ARG A O 1
ATOM 1609 N N . PHE A 1 208 ? 7.141 18.156 -4.238 1 98.81 208 PHE A N 1
ATOM 1610 C CA . PHE A 1 208 ? 7.688 16.984 -3.547 1 98.81 208 PHE A CA 1
ATOM 1611 C C . PHE A 1 208 ? 8.992 17.344 -2.844 1 98.81 208 PHE A C 1
ATOM 1613 O O . PHE A 1 208 ? 9.734 18.219 -3.301 1 98.81 208 PHE A O 1
ATOM 1620 N N . VAL A 1 209 ? 9.195 16.75 -1.744 1 98.88 209 VAL A N 1
ATOM 1621 C CA . VAL A 1 209 ? 10.461 16.75 -1.005 1 98.88 209 VAL A CA 1
ATOM 1622 C C . VAL A 1 209 ? 11.039 15.344 -0.954 1 98.88 209 VAL A C 1
ATOM 1624 O O . VAL A 1 209 ? 10.43 14.438 -0.374 1 98.88 209 VAL A O 1
ATOM 1627 N N . ILE A 1 210 ? 12.172 15.117 -1.551 1 98.62 210 ILE A N 1
ATOM 1628 C CA . ILE A 1 210 ? 12.789 13.797 -1.594 1 98.62 210 ILE A CA 1
ATOM 1629 C C . ILE A 1 210 ? 13.898 13.703 -0.548 1 98.62 210 ILE A C 1
ATOM 1631 O O . ILE A 1 210 ? 14.906 14.406 -0.645 1 98.62 210 ILE A O 1
ATOM 1635 N N . LEU A 1 211 ? 13.703 12.836 0.37 1 98.12 211 LEU A N 1
ATOM 1636 C CA . LEU A 1 211 ? 14.641 12.602 1.459 1 98.12 211 LEU A CA 1
ATOM 1637 C C . LEU A 1 211 ? 15.5 11.375 1.184 1 98.12 211 LEU A C 1
ATOM 1639 O O . LEU A 1 211 ? 14.984 10.336 0.759 1 98.12 211 LEU A O 1
ATOM 1643 N N . HIS A 1 212 ? 16.734 11.484 1.391 1 97.19 212 HIS A N 1
ATOM 1644 C CA . HIS A 1 212 ? 17.688 10.391 1.254 1 97.19 212 HIS A CA 1
ATOM 1645 C C . HIS A 1 212 ? 18.781 10.477 2.312 1 97.19 212 HIS A C 1
ATOM 1647 O O . HIS A 1 212 ? 19.516 11.469 2.375 1 97.19 212 HIS A O 1
ATOM 1653 N N . LYS A 1 213 ? 18.891 9.461 3.102 1 95.88 213 LYS A N 1
ATOM 1654 C CA . LYS A 1 213 ? 19.906 9.375 4.152 1 95.88 213 LYS A CA 1
ATOM 1655 C C . LYS A 1 213 ? 19.891 10.625 5.023 1 95.88 213 LYS A C 1
ATOM 1657 O O . LYS A 1 213 ? 20.953 11.203 5.289 1 95.88 213 LYS A O 1
ATOM 1662 N N . GLY A 1 214 ? 18.688 11.086 5.297 1 97.75 214 GLY A N 1
ATOM 1663 C CA . GLY A 1 214 ? 18.516 12.164 6.258 1 97.75 214 GLY A CA 1
ATOM 1664 C C . GLY A 1 214 ? 18.719 13.539 5.652 1 97.75 214 GLY A C 1
ATOM 1665 O O . GLY A 1 214 ? 18.719 14.539 6.371 1 97.75 214 GLY A O 1
ATOM 1666 N N . ARG A 1 215 ? 18.875 13.633 4.375 1 98.06 215 ARG A N 1
ATOM 1667 C CA . ARG A 1 215 ? 19.047 14.898 3.67 1 98.06 215 ARG A CA 1
ATOM 1668 C C . ARG A 1 215 ? 18.047 15.023 2.523 1 98.06 215 ARG A C 1
ATOM 1670 O O . ARG A 1 215 ? 17.594 14.023 1.979 1 98.06 215 ARG A O 1
ATOM 1677 N N . ILE A 1 216 ? 17.766 16.281 2.197 1 98.31 216 ILE A N 1
ATOM 1678 C CA . ILE A 1 216 ? 16.953 16.531 1.01 1 98.31 216 ILE A CA 1
ATOM 1679 C C . ILE A 1 216 ? 17.844 16.531 -0.231 1 98.31 216 ILE A C 1
ATOM 1681 O O . ILE A 1 216 ? 18.766 17.344 -0.327 1 98.31 216 ILE A O 1
ATOM 1685 N N . ILE A 1 217 ? 17.578 15.719 -1.141 1 96.75 217 ILE A N 1
ATOM 1686 C CA . ILE A 1 217 ? 18.406 15.68 -2.338 1 96.75 217 ILE A CA 1
ATOM 1687 C C . ILE A 1 217 ? 17.781 16.547 -3.426 1 96.75 217 ILE A C 1
ATOM 1689 O O . ILE A 1 217 ? 18.5 17.125 -4.258 1 96.75 217 ILE A O 1
ATOM 1693 N N . VAL A 1 218 ? 16.5 16.609 -3.477 1 97.69 218 VAL A N 1
ATOM 1694 C CA . VAL A 1 218 ? 15.781 17.469 -4.41 1 97.69 218 VAL A CA 1
ATOM 1695 C C . VAL A 1 218 ? 14.398 17.797 -3.852 1 97.69 218 VAL A C 1
ATOM 1697 O O . VAL A 1 218 ? 13.805 16.984 -3.125 1 97.69 218 VAL A O 1
ATOM 1700 N N . GLN A 1 219 ? 13.938 18.984 -4.141 1 98.5 219 GLN A N 1
ATOM 1701 C CA . GLN A 1 219 ? 12.562 19.359 -3.805 1 98.5 219 GLN A CA 1
ATOM 1702 C C . GLN A 1 219 ? 12.008 20.359 -4.812 1 98.5 219 GLN A C 1
ATOM 1704 O O . GLN A 1 219 ? 12.758 21.125 -5.426 1 98.5 219 GLN A O 1
ATOM 1709 N N . GLY A 1 220 ? 10.727 20.297 -5.059 1 98.56 220 GLY A N 1
ATOM 1710 C CA . GLY A 1 220 ? 10.062 21.188 -5.996 1 98.56 220 GLY A CA 1
ATOM 1711 C C . GLY A 1 220 ? 8.93 20.531 -6.75 1 98.56 220 GLY A C 1
ATOM 1712 O O . GLY A 1 220 ? 8.414 19.484 -6.324 1 98.56 220 GLY A O 1
ATOM 1713 N N . THR A 1 221 ? 8.469 21.188 -7.742 1 98.38 221 THR A N 1
ATOM 1714 C CA . THR A 1 221 ? 7.422 20.656 -8.602 1 98.38 221 THR A CA 1
ATOM 1715 C C . THR A 1 221 ? 7.934 19.453 -9.391 1 98.38 221 THR A C 1
ATOM 1717 O O . THR A 1 221 ? 9.133 19.156 -9.375 1 98.38 221 THR A O 1
ATOM 1720 N N . LEU A 1 222 ? 7.02 18.797 -10.031 1 98 222 LEU A N 1
ATOM 1721 C CA . LEU A 1 222 ? 7.418 17.672 -10.883 1 98 222 LEU A CA 1
ATOM 1722 C C . LEU A 1 222 ? 8.43 18.125 -11.93 1 98 222 LEU A C 1
ATOM 1724 O O . LEU A 1 222 ? 9.383 17.406 -12.234 1 98 222 LEU A O 1
ATOM 1728 N N . GLU A 1 223 ? 8.203 19.297 -12.453 1 97.94 223 GLU A N 1
ATOM 1729 C CA . GLU A 1 223 ? 9.109 19.828 -13.461 1 97.94 223 GLU A CA 1
ATOM 1730 C C . GLU A 1 223 ? 10.492 20.094 -12.875 1 97.94 223 GLU A C 1
ATOM 1732 O O . GLU A 1 223 ? 11.508 19.859 -13.539 1 97.94 223 GLU A O 1
ATOM 1737 N N . ASP A 1 224 ? 10.555 20.609 -11.648 1 98.19 224 ASP A N 1
ATOM 1738 C CA . ASP A 1 224 ? 11.836 20.781 -10.969 1 98.19 224 ASP A CA 1
ATOM 1739 C C . ASP A 1 224 ? 12.57 19.453 -10.82 1 98.19 224 ASP A C 1
ATOM 1741 O O . ASP A 1 224 ? 13.781 19.391 -11.039 1 98.19 224 ASP A O 1
ATOM 1745 N N . ILE A 1 225 ? 11.82 18.422 -10.477 1 98.06 225 ILE A N 1
ATOM 1746 C CA . ILE A 1 225 ? 12.43 17.109 -10.273 1 98.06 225 ILE A CA 1
ATOM 1747 C C . ILE A 1 225 ? 12.883 16.531 -11.609 1 98.06 225 ILE A C 1
ATOM 1749 O O . ILE A 1 225 ? 13.938 15.906 -11.703 1 98.06 225 ILE A O 1
ATOM 1753 N N . ARG A 1 226 ? 12.125 16.766 -12.609 1 98 226 ARG A N 1
ATOM 1754 C CA . ARG A 1 226 ? 12.508 16.344 -13.953 1 98 226 ARG A CA 1
ATOM 1755 C C . ARG A 1 226 ? 13.82 17 -14.375 1 98 226 ARG A C 1
ATOM 1757 O O . ARG A 1 226 ? 14.695 16.344 -14.945 1 98 226 ARG A O 1
ATOM 1764 N N . SER A 1 227 ? 13.977 18.234 -14.07 1 97.81 227 SER A N 1
ATOM 1765 C CA . SER A 1 227 ? 15.195 18.953 -14.398 1 97.81 227 SER A CA 1
ATOM 1766 C C . SER A 1 227 ? 16.391 18.422 -13.602 1 97.81 227 SER A C 1
ATOM 1768 O O . SER A 1 227 ? 17.453 18.188 -14.164 1 97.81 227 SER A O 1
ATOM 1770 N N . ALA A 1 228 ? 16.141 18.203 -12.367 1 96.62 228 ALA A N 1
ATOM 1771 C CA . ALA A 1 228 ? 17.203 17.734 -11.5 1 96.62 228 ALA A CA 1
ATOM 1772 C C . ALA A 1 228 ? 17.672 16.328 -11.906 1 96.62 228 ALA A C 1
ATOM 1774 O O . ALA A 1 228 ? 18.844 15.992 -11.758 1 96.62 228 ALA A O 1
ATOM 1775 N N . SER A 1 229 ? 16.75 15.508 -12.391 1 96.31 229 SER A N 1
ATOM 1776 C CA . SER A 1 229 ? 17.062 14.133 -12.758 1 96.31 229 SER A CA 1
ATOM 1777 C C . SER A 1 229 ? 17.484 14.023 -14.219 1 96.31 229 SER A C 1
ATOM 1779 O O . SER A 1 229 ? 17.922 12.969 -14.672 1 96.31 229 SER A O 1
ATOM 1781 N N . ASN A 1 230 ? 17.328 15.062 -14.977 1 96.75 230 ASN A N 1
ATOM 1782 C CA . ASN A 1 230 ? 17.578 15.078 -16.422 1 96.75 230 ASN A CA 1
ATOM 1783 C C . ASN A 1 230 ? 16.766 14.016 -17.141 1 96.75 230 ASN A C 1
ATOM 1785 O O . ASN A 1 230 ? 17.312 13.242 -17.938 1 96.75 230 ASN A O 1
ATOM 1789 N N . MET A 1 231 ? 15.477 13.945 -16.75 1 96.81 231 MET A N 1
ATOM 1790 C CA . MET A 1 231 ? 14.562 12.984 -17.359 1 96.81 231 MET A CA 1
ATOM 1791 C C . MET A 1 231 ? 13.258 13.656 -17.766 1 96.81 231 MET A C 1
ATOM 1793 O O . MET A 1 231 ? 12.227 13.461 -17.125 1 96.81 231 MET A O 1
ATOM 1797 N N . PRO A 1 232 ? 13.312 14.328 -18.891 1 96.31 232 PRO A N 1
ATOM 1798 C CA . PRO A 1 232 ? 12.094 15.008 -19.344 1 96.31 232 PRO A CA 1
ATOM 1799 C C . PRO A 1 232 ? 10.938 14.039 -19.594 1 96.31 232 PRO A C 1
ATOM 1801 O O . PRO A 1 232 ? 11.125 13 -20.234 1 96.31 232 PRO A O 1
ATOM 1804 N N . GLY A 1 233 ? 9.82 14.375 -19.047 1 95.62 233 GLY A N 1
ATOM 1805 C CA . GLY A 1 233 ? 8.609 13.602 -19.297 1 95.62 233 GLY A CA 1
ATOM 1806 C C . GLY A 1 233 ? 8.523 12.328 -18.484 1 95.62 233 GLY A C 1
ATOM 1807 O O . GLY A 1 233 ? 7.547 11.586 -18.578 1 95.62 233 GLY A O 1
ATOM 1808 N N . ALA A 1 234 ? 9.492 12.141 -17.594 1 96.69 234 ALA A N 1
ATOM 1809 C CA . ALA A 1 234 ? 9.531 10.906 -16.812 1 96.69 234 ALA A CA 1
ATOM 1810 C C . ALA A 1 234 ? 8.539 10.961 -15.656 1 96.69 234 ALA A C 1
ATOM 1812 O O . ALA A 1 234 ? 8.148 12.039 -15.211 1 96.69 234 ALA A O 1
ATOM 1813 N N . SER A 1 235 ? 8.094 9.797 -15.266 1 96.31 235 SER A N 1
ATOM 1814 C CA . SER A 1 235 ? 7.242 9.68 -14.086 1 96.31 235 SER A CA 1
ATOM 1815 C C . SER A 1 235 ? 8.031 9.93 -12.812 1 96.31 235 SER A C 1
ATOM 1817 O O . SER A 1 235 ? 9.266 9.828 -12.805 1 96.31 235 SER A O 1
ATOM 1819 N N . LEU A 1 236 ? 7.359 10.297 -11.758 1 97.62 236 LEU A N 1
ATOM 1820 C CA . LEU A 1 236 ? 7.973 10.5 -10.453 1 97.62 236 LEU A CA 1
ATOM 1821 C C . LEU A 1 236 ? 8.734 9.25 -10.008 1 97.62 236 LEU A C 1
ATOM 1823 O O . LEU A 1 236 ? 9.836 9.352 -9.461 1 97.62 236 LEU A O 1
ATOM 1827 N N . GLU A 1 237 ? 8.195 8.102 -10.297 1 96.31 237 GLU A N 1
ATOM 1828 C CA . GLU A 1 237 ? 8.82 6.832 -9.938 1 96.31 237 GLU A CA 1
ATOM 1829 C C . GLU A 1 237 ? 10.18 6.68 -10.609 1 96.31 237 GLU A C 1
ATOM 1831 O O . GLU A 1 237 ? 11.164 6.328 -9.961 1 96.31 237 GLU A O 1
ATOM 1836 N N . ASN A 1 238 ? 10.203 6.965 -11.859 1 96.38 238 ASN A N 1
ATOM 1837 C CA . ASN A 1 238 ? 11.445 6.832 -12.609 1 96.38 238 ASN A CA 1
ATOM 1838 C C . ASN A 1 238 ? 12.492 7.848 -12.148 1 96.38 238 ASN A C 1
ATOM 1840 O O . ASN A 1 238 ? 13.664 7.512 -12.008 1 96.38 238 ASN A O 1
ATOM 1844 N N . MET A 1 239 ? 12.031 9.039 -11.953 1 97.81 239 MET A N 1
ATOM 1845 C CA . MET A 1 239 ? 12.945 10.086 -11.508 1 97.81 239 MET A CA 1
ATOM 1846 C C . MET A 1 239 ? 13.5 9.766 -10.117 1 97.81 239 MET A C 1
ATOM 1848 O O . MET A 1 239 ? 14.695 9.945 -9.867 1 97.81 239 MET A O 1
ATOM 1852 N N . PHE A 1 240 ? 12.633 9.32 -9.234 1 97.81 240 PHE A N 1
ATOM 1853 C CA . PHE A 1 240 ? 13.039 8.93 -7.887 1 97.81 240 PHE A CA 1
ATOM 1854 C C . PHE A 1 240 ? 14.109 7.848 -7.934 1 97.81 240 PHE A C 1
ATOM 1856 O O . PHE A 1 240 ? 15.125 7.945 -7.25 1 97.81 240 PHE A O 1
ATOM 1863 N N . ASP A 1 241 ? 13.844 6.863 -8.75 1 95.38 241 ASP A N 1
ATOM 1864 C CA . ASP A 1 241 ? 14.781 5.758 -8.914 1 95.38 241 ASP A CA 1
ATOM 1865 C C . ASP A 1 241 ? 16.156 6.266 -9.336 1 95.38 241 ASP A C 1
ATOM 1867 O O . ASP A 1 241 ? 17.172 5.895 -8.742 1 95.38 241 ASP A O 1
ATOM 1871 N N . ARG A 1 242 ? 16.172 7.082 -10.297 1 96 242 ARG A N 1
ATOM 1872 C CA . ARG A 1 242 ? 17.422 7.625 -10.82 1 96 242 ARG A CA 1
ATOM 1873 C C . ARG A 1 242 ? 18.156 8.43 -9.758 1 96 242 ARG A C 1
ATOM 1875 O O . ARG A 1 242 ? 19.344 8.242 -9.547 1 96 242 ARG A O 1
ATOM 1882 N N . LEU A 1 243 ? 17.453 9.305 -9.086 1 96.62 243 LEU A N 1
ATOM 1883 C CA . LEU A 1 243 ? 18.047 10.227 -8.117 1 96.62 243 LEU A CA 1
ATOM 1884 C C . LEU A 1 243 ? 18.625 9.469 -6.93 1 96.62 243 LEU A C 1
ATOM 1886 O O . LEU A 1 243 ? 19.75 9.75 -6.496 1 96.62 243 LEU A O 1
ATOM 1890 N N . VAL A 1 244 ? 17.906 8.492 -6.465 1 94.94 244 VAL A N 1
ATOM 1891 C CA . VAL A 1 244 ? 18.297 7.773 -5.258 1 94.94 244 VAL A CA 1
ATOM 1892 C C . VAL A 1 244 ? 19.469 6.828 -5.57 1 94.94 244 VAL A C 1
ATOM 1894 O O . VAL A 1 244 ? 20.406 6.711 -4.785 1 94.94 244 VAL A O 1
ATOM 1897 N N . ARG A 1 245 ? 19.375 6.156 -6.719 1 91.38 245 ARG A N 1
ATOM 1898 C CA . ARG A 1 245 ? 20.469 5.25 -7.094 1 91.38 245 ARG A CA 1
ATOM 1899 C C . ARG A 1 245 ? 21.75 6.02 -7.387 1 91.38 245 ARG A C 1
ATOM 1901 O O . ARG A 1 245 ? 22.844 5.531 -7.109 1 91.38 245 ARG A O 1
ATOM 1908 N N . ALA A 1 246 ? 21.641 7.156 -7.957 1 87.75 246 ALA A N 1
ATOM 1909 C CA . ALA A 1 246 ? 22.812 7.992 -8.227 1 87.75 246 ALA A CA 1
ATOM 1910 C C . ALA A 1 246 ? 23.5 8.414 -6.934 1 87.75 246 ALA A C 1
ATOM 1912 O O . ALA A 1 246 ? 24.734 8.516 -6.883 1 87.75 246 ALA A O 1
ATOM 1913 N N . GLU A 1 247 ? 22.719 8.68 -5.965 1 80.06 247 GLU A N 1
ATOM 1914 C CA . GLU A 1 247 ? 23.266 9.086 -4.68 1 80.06 247 GLU A CA 1
ATOM 1915 C C . GLU A 1 247 ? 23.844 7.895 -3.924 1 80.06 247 GLU A C 1
ATOM 1917 O O . GLU A 1 247 ? 24.766 8.047 -3.113 1 80.06 247 GLU A O 1
ATOM 1922 N N . GLY A 1 248 ? 23.188 6.797 -4.027 1 65.38 248 GLY A N 1
ATOM 1923 C CA . GLY A 1 248 ? 23.719 5.59 -3.406 1 65.38 248 GLY A CA 1
ATOM 1924 C C . GLY A 1 248 ? 25 5.109 -4.031 1 65.38 248 GLY A C 1
ATOM 1925 O O . GLY A 1 248 ? 25.875 4.574 -3.34 1 65.38 248 GLY A O 1
ATOM 1926 N N . ALA A 1 249 ? 25.062 5.176 -5.391 1 51 249 ALA A N 1
ATOM 1927 C CA . ALA A 1 249 ? 26.297 4.855 -6.102 1 51 249 ALA A CA 1
ATOM 1928 C C . ALA A 1 249 ? 27.391 5.859 -5.766 1 51 249 ALA A C 1
ATOM 1930 O O . ALA A 1 249 ? 28.578 5.52 -5.789 1 51 249 ALA A O 1
ATOM 1931 N N . GLY A 1 250 ? 27.172 7.109 -5.629 1 42.5 250 GLY A N 1
ATOM 1932 C CA . GLY A 1 250 ? 28.156 8.102 -5.262 1 42.5 250 GLY A CA 1
ATOM 1933 C C . GLY A 1 250 ? 28.719 7.906 -3.865 1 42.5 250 GLY A C 1
ATOM 1934 O O . GLY A 1 250 ? 29.688 8.562 -3.479 1 42.5 250 GLY A O 1
ATOM 1935 N N . GLY A 1 251 ? 28.156 7.32 -2.973 1 32.19 251 GLY A N 1
ATOM 1936 C CA . GLY A 1 251 ? 28.734 7.051 -1.668 1 32.19 251 GLY A CA 1
ATOM 1937 C C . GLY A 1 251 ? 29.797 5.965 -1.701 1 32.19 251 GLY A C 1
ATOM 1938 O O . GLY A 1 251 ? 30.359 5.621 -0.667 1 32.19 251 GLY A O 1
ATOM 1939 N N . ILE A 1 252 ? 29.859 4.984 -2.473 1 27.95 252 ILE A N 1
ATOM 1940 C CA . ILE A 1 252 ? 31 4.07 -2.562 1 27.95 252 ILE A CA 1
ATOM 1941 C C . ILE A 1 252 ? 32.219 4.812 -3.096 1 27.95 252 ILE A C 1
ATOM 1943 O O . ILE A 1 252 ? 33.219 4.191 -3.479 1 27.95 252 ILE A O 1
ATOM 1947 N N . GLN A 1 253 ? 32.25 6.07 -3.232 1 21.06 253 GLN A N 1
ATOM 1948 C CA . GLN A 1 253 ? 33.656 6.496 -3.318 1 21.06 253 GLN A CA 1
ATOM 1949 C C . GLN A 1 253 ? 34.344 6.391 -1.963 1 21.06 253 GLN A C 1
ATOM 1951 O O . GLN A 1 253 ? 33.812 6.84 -0.948 1 21.06 253 GLN A O 1
ATOM 1956 N N . MET B 1 1 ? -2.988 -28.312 -30.578 1 34.81 1 MET B N 1
ATOM 1957 C CA . MET B 1 1 ? -3.494 -28.672 -29.266 1 34.81 1 MET B CA 1
ATOM 1958 C C . MET B 1 1 ? -3.643 -27.438 -28.375 1 34.81 1 MET B C 1
ATOM 1960 O O . MET B 1 1 ? -2.707 -26.656 -28.234 1 34.81 1 MET B O 1
ATOM 1964 N N . GLY B 1 2 ? -4.664 -26.75 -28.203 1 47.03 2 GLY B N 1
ATOM 1965 C CA . GLY B 1 2 ? -4.836 -25.438 -27.609 1 47.03 2 GLY B CA 1
ATOM 1966 C C . GLY B 1 2 ? -4.027 -25.25 -26.344 1 47.03 2 GLY B C 1
ATOM 1967 O O . GLY B 1 2 ? -3.967 -26.156 -25.5 1 47.03 2 GLY B O 1
ATOM 1968 N N . GLU B 1 3 ? -2.92 -24.422 -26.281 1 64.62 3 GLU B N 1
ATOM 1969 C CA . GLU B 1 3 ? -1.927 -24.328 -25.219 1 64.62 3 GLU B CA 1
ATOM 1970 C C . GLU B 1 3 ? -2.594 -24.281 -23.844 1 64.62 3 GLU B C 1
ATOM 1972 O O . GLU B 1 3 ? -3.596 -23.578 -23.656 1 64.62 3 GLU B O 1
ATOM 1977 N N . GLN B 1 4 ? -2.381 -25.328 -23.109 1 86.62 4 GLN B N 1
ATOM 1978 C CA . GLN B 1 4 ? -2.938 -25.531 -21.766 1 86.62 4 GLN B CA 1
ATOM 1979 C C . GLN B 1 4 ? -2.619 -24.344 -20.875 1 86.62 4 GLN B C 1
ATOM 1981 O O . GLN B 1 4 ? -1.466 -23.906 -20.781 1 86.62 4 GLN B O 1
ATOM 1986 N N . ALA B 1 5 ? -3.666 -23.75 -20.344 1 95.38 5 ALA B N 1
ATOM 1987 C CA . ALA B 1 5 ? -3.498 -22.609 -19.438 1 95.38 5 ALA B CA 1
ATOM 1988 C C . ALA B 1 5 ? -2.719 -23.016 -18.188 1 95.38 5 ALA B C 1
ATOM 1990 O O . ALA B 1 5 ? -2.775 -24.172 -17.766 1 95.38 5 ALA B O 1
ATOM 1991 N N . ALA B 1 6 ? -1.914 -22.141 -17.719 1 98.06 6 ALA B N 1
ATOM 1992 C CA . ALA B 1 6 ? -1.2 -22.391 -16.469 1 98.06 6 ALA B CA 1
ATOM 1993 C C . ALA B 1 6 ? -2.174 -22.547 -15.312 1 98.06 6 ALA B C 1
ATOM 1995 O O . ALA B 1 6 ? -1.936 -23.344 -14.398 1 98.06 6 ALA B O 1
ATOM 1996 N N . LEU B 1 7 ? -3.262 -21.781 -15.352 1 98.69 7 LEU B N 1
ATOM 1997 C CA . LEU B 1 7 ? -4.34 -21.812 -14.367 1 98.69 7 LEU B CA 1
ATOM 1998 C C . LEU B 1 7 ? -5.699 -21.734 -15.047 1 98.69 7 LEU B C 1
ATOM 2000 O O . LEU B 1 7 ? -5.914 -20.891 -15.922 1 98.69 7 LEU B O 1
ATOM 2004 N N . LYS B 1 8 ? -6.559 -22.656 -14.688 1 98.62 8 LYS B N 1
ATOM 2005 C CA . LYS B 1 8 ? -7.938 -22.609 -15.172 1 98.62 8 LYS B CA 1
ATOM 2006 C C . LYS B 1 8 ? -8.922 -22.703 -14.008 1 98.62 8 LYS B C 1
ATOM 2008 O O . LYS B 1 8 ? -8.914 -23.688 -13.258 1 98.62 8 LYS B O 1
ATOM 2013 N N . VAL B 1 9 ? -9.672 -21.688 -13.805 1 98.69 9 VAL B N 1
ATOM 2014 C CA . VAL B 1 9 ? -10.797 -21.656 -12.867 1 98.69 9 VAL B CA 1
ATOM 2015 C C . VAL B 1 9 ? -12.109 -21.734 -13.641 1 98.69 9 VAL B C 1
ATOM 2017 O O . VAL B 1 9 ? -12.453 -20.828 -14.398 1 98.69 9 VAL B O 1
ATOM 2020 N N . ALA B 1 10 ? -12.828 -22.812 -13.398 1 98.38 10 ALA B N 1
ATOM 2021 C CA . ALA B 1 10 ? -14.016 -23.078 -14.203 1 98.38 10 ALA B CA 1
ATOM 2022 C C . ALA B 1 10 ? -15.273 -23.078 -13.344 1 98.38 10 ALA B C 1
ATOM 2024 O O . ALA B 1 10 ? -15.484 -24 -12.547 1 98.38 10 ALA B O 1
ATOM 2025 N N . SER B 1 11 ? -16.141 -22.078 -13.523 1 98.25 11 SER B N 1
ATOM 2026 C CA . SER B 1 11 ? -17.438 -21.953 -12.883 1 98.25 11 SER B CA 1
ATOM 2027 C C . SER B 1 11 ? -17.344 -22.219 -11.383 1 98.25 11 SER B C 1
ATOM 2029 O O . SER B 1 11 ? -18.109 -23.016 -10.836 1 98.25 11 SER B O 1
ATOM 2031 N N . LEU B 1 12 ? -16.469 -21.594 -10.781 1 98.44 12 LEU B N 1
ATOM 2032 C CA . LEU B 1 12 ? -16.156 -21.844 -9.375 1 98.44 12 LEU B CA 1
ATOM 2033 C C . LEU B 1 12 ? -17.188 -21.188 -8.469 1 98.44 12 LEU B C 1
ATOM 2035 O O . LEU B 1 12 ? -17.391 -19.984 -8.516 1 98.44 12 LEU B O 1
ATOM 2039 N N . THR B 1 13 ? -17.875 -21.922 -7.793 1 98.12 13 THR B N 1
ATOM 2040 C CA . THR B 1 13 ? -18.75 -21.516 -6.699 1 98.12 13 THR B CA 1
ATOM 2041 C C . THR B 1 13 ? -18.266 -22.109 -5.375 1 98.12 13 THR B C 1
ATOM 2043 O O . THR B 1 13 ? -18.016 -23.312 -5.281 1 98.12 13 THR B O 1
ATOM 2046 N N . GLY B 1 14 ? -18.062 -21.234 -4.473 1 96.81 14 GLY B N 1
ATOM 2047 C CA . GLY B 1 14 ? -17.562 -21.703 -3.189 1 96.81 14 GLY B CA 1
ATOM 2048 C C . GLY B 1 14 ? -17.391 -20.594 -2.172 1 96.81 14 GLY B C 1
ATOM 2049 O O . GLY B 1 14 ? -17.812 -19.453 -2.406 1 96.81 14 GLY B O 1
ATOM 2050 N N . GLY B 1 15 ? -16.766 -20.938 -0.986 1 95.12 15 GLY B N 1
ATOM 2051 C CA . GLY B 1 15 ? -16.578 -20.047 0.155 1 95.12 15 GLY B CA 1
ATOM 2052 C C . GLY B 1 15 ? -16.375 -20.797 1.46 1 95.12 15 GLY B C 1
ATOM 2053 O O . GLY B 1 15 ? -15.906 -21.938 1.461 1 95.12 15 GLY B O 1
ATOM 2054 N N . TYR B 1 16 ? -16.594 -20.109 2.537 1 91.5 16 TYR B N 1
ATOM 2055 C CA . TYR B 1 16 ? -16.297 -20.625 3.867 1 91.5 16 TYR B CA 1
ATOM 2056 C C . TYR B 1 16 ? -17.422 -21.516 4.379 1 91.5 16 TYR B C 1
ATOM 2058 O O . TYR B 1 16 ? -17.203 -22.391 5.207 1 91.5 16 TYR B O 1
ATOM 2066 N N . SER B 1 17 ? -18.578 -21.156 3.959 1 88.38 17 SER B N 1
ATOM 2067 C CA . SER B 1 17 ? -19.75 -21.953 4.309 1 88.38 17 SER B CA 1
ATOM 2068 C C . SER B 1 17 ? -20.422 -22.531 3.064 1 88.38 17 SER B C 1
ATOM 2070 O O . SER B 1 17 ? -20.484 -21.875 2.027 1 88.38 17 SER B O 1
ATOM 2072 N N . VAL B 1 18 ? -20.875 -23.703 3.217 1 81.38 18 VAL B N 1
ATOM 2073 C CA . VAL B 1 18 ? -21.531 -24.391 2.111 1 81.38 18 VAL B CA 1
ATOM 2074 C C . VAL B 1 18 ? -22.844 -23.672 1.762 1 81.38 18 VAL B C 1
ATOM 2076 O O . VAL B 1 18 ? -23.203 -23.578 0.588 1 81.38 18 VAL B O 1
ATOM 2079 N N . ASN B 1 19 ? -23.438 -23.078 2.705 1 87.69 19 ASN B N 1
ATOM 2080 C CA . ASN B 1 19 ? -24.766 -22.516 2.504 1 87.69 19 ASN B CA 1
ATOM 2081 C C . ASN B 1 19 ? -24.688 -21.031 2.133 1 87.69 19 ASN B C 1
ATOM 2083 O O . ASN B 1 19 ? -25.688 -20.438 1.725 1 87.69 19 ASN B O 1
ATOM 2087 N N . LYS B 1 20 ? -23.594 -20.406 2.258 1 90.88 20 LYS B N 1
ATOM 2088 C CA . LYS B 1 20 ? -23.422 -19 1.897 1 90.88 20 LYS B CA 1
ATOM 2089 C C . LYS B 1 20 ? -22.125 -18.797 1.109 1 90.88 20 LYS B C 1
ATOM 2091 O O . LYS B 1 20 ? -21.141 -18.312 1.651 1 90.88 20 LYS B O 1
ATOM 2096 N N . PRO B 1 21 ? -22.25 -19.203 -0.17 1 95.25 21 PRO B N 1
ATOM 2097 C CA . PRO B 1 21 ? -21.047 -19.062 -0.988 1 95.25 21 PRO B CA 1
ATOM 2098 C C . PRO B 1 21 ? -20.594 -17.625 -1.146 1 95.25 21 PRO B C 1
ATOM 2100 O O . PRO B 1 21 ? -21.422 -16.703 -1.132 1 95.25 21 PRO B O 1
ATOM 2103 N N . VAL B 1 22 ? -19.344 -17.422 -1.229 1 97.5 22 VAL B N 1
ATOM 2104 C CA . VAL B 1 22 ? -18.734 -16.109 -1.465 1 97.5 22 VAL B CA 1
ATOM 2105 C C . VAL B 1 22 ? -18.547 -15.906 -2.965 1 97.5 22 VAL B C 1
ATOM 2107 O O . VAL B 1 22 ? -18.719 -14.797 -3.469 1 97.5 22 VAL B O 1
ATOM 2110 N N . LEU B 1 23 ? -18.125 -16.953 -3.631 1 98.56 23 LEU B N 1
ATOM 2111 C CA . LEU B 1 23 ? -17.906 -16.906 -5.074 1 98.56 23 LEU B CA 1
ATOM 2112 C C . LEU B 1 23 ? -19.078 -17.516 -5.824 1 98.56 23 LEU B C 1
ATOM 2114 O O . LEU B 1 23 ? -19.641 -18.531 -5.391 1 98.56 23 LEU B O 1
ATOM 2118 N N . HIS B 1 24 ? -19.422 -16.922 -6.922 1 98 24 HIS B N 1
ATOM 2119 C CA . HIS B 1 24 ? -20.578 -17.328 -7.695 1 98 24 HIS B CA 1
ATOM 2120 C C . HIS B 1 24 ? -20.234 -17.531 -9.164 1 98 24 HIS B C 1
ATOM 2122 O O . HIS B 1 24 ? -20.359 -16.594 -9.969 1 98 24 HIS B O 1
ATOM 2128 N N . GLY B 1 25 ? -19.859 -18.75 -9.508 1 98.19 25 GLY B N 1
ATOM 2129 C CA . GLY B 1 25 ? -19.625 -19.125 -10.891 1 98.19 25 GLY B CA 1
ATOM 2130 C C . GLY B 1 25 ? -18.469 -18.375 -11.516 1 98.19 25 GLY B C 1
ATOM 2131 O O . GLY B 1 25 ? -18.562 -17.891 -12.656 1 98.19 25 GLY B O 1
ATOM 2132 N N . VAL B 1 26 ? -17.422 -18.203 -10.82 1 98.5 26 VAL B N 1
ATOM 2133 C CA . VAL B 1 26 ? -16.25 -17.469 -11.281 1 98.5 26 VAL B CA 1
ATOM 2134 C C . VAL B 1 26 ? -15.516 -18.297 -12.344 1 98.5 26 VAL B C 1
ATOM 2136 O O . VAL B 1 26 ? -15.234 -19.484 -12.141 1 98.5 26 VAL B O 1
ATOM 2139 N N . ASP B 1 27 ? -15.266 -17.688 -13.508 1 98.62 27 ASP B N 1
ATOM 2140 C CA . ASP B 1 27 ? -14.633 -18.344 -14.648 1 98.62 27 ASP B CA 1
ATOM 2141 C C . ASP B 1 27 ? -13.523 -17.484 -15.242 1 98.62 27 ASP B C 1
ATOM 2143 O O . ASP B 1 27 ? -13.797 -16.422 -15.797 1 98.62 27 ASP B O 1
ATOM 2147 N N . PHE B 1 28 ? -12.25 -17.953 -15.141 1 98.69 28 PHE B N 1
ATOM 2148 C CA . PHE B 1 28 ? -11.148 -17.266 -15.789 1 98.69 28 PHE B CA 1
ATOM 2149 C C . PHE B 1 28 ? -9.93 -18.156 -15.914 1 98.69 28 PHE B C 1
ATOM 2151 O O . PHE B 1 28 ? -9.914 -19.266 -15.367 1 98.69 28 PHE B O 1
ATOM 2158 N N . GLU B 1 29 ? -8.93 -17.688 -16.641 1 98.62 29 GLU B N 1
ATOM 2159 C CA . GLU B 1 29 ? -7.691 -18.438 -16.812 1 98.62 29 GLU B CA 1
ATOM 2160 C C . GLU B 1 29 ? -6.477 -17.516 -16.797 1 98.62 29 GLU B C 1
ATOM 2162 O O . GLU B 1 29 ? -6.613 -16.297 -16.969 1 98.62 29 GLU B O 1
ATOM 2167 N N . VAL B 1 30 ? -5.398 -18.094 -16.484 1 98.75 30 VAL B N 1
ATOM 2168 C CA . VAL B 1 30 ? -4.086 -17.5 -16.719 1 98.75 30 VAL B CA 1
ATOM 2169 C C . VAL B 1 30 ? -3.309 -18.328 -17.734 1 98.75 30 VAL B C 1
ATOM 2171 O O . VAL B 1 30 ? -3.008 -19.5 -17.484 1 98.75 30 VAL B O 1
ATOM 2174 N N . GLY B 1 31 ? -2.998 -17.719 -18.844 1 98.12 31 GLY B N 1
ATOM 2175 C CA . GLY B 1 31 ? -2.232 -18.422 -19.875 1 98.12 31 GLY B CA 1
ATOM 2176 C C . GLY B 1 31 ? -0.781 -18.625 -19.484 1 98.12 31 GLY B C 1
ATOM 2177 O O . GLY B 1 31 ? -0.281 -17.984 -18.562 1 98.12 31 GLY B O 1
ATOM 2178 N N . THR B 1 32 ? -0.135 -19.562 -20.203 1 97 32 THR B N 1
ATOM 2179 C CA . THR B 1 32 ? 1.294 -19.766 -19.984 1 97 32 THR B CA 1
ATOM 2180 C C . THR B 1 32 ? 2.078 -18.5 -20.328 1 97 32 THR B C 1
ATOM 2182 O O . THR B 1 32 ? 1.889 -17.906 -21.391 1 97 32 THR B O 1
ATOM 2185 N N . GLY B 1 33 ? 2.838 -18.047 -19.359 1 97.62 33 GLY B N 1
ATOM 2186 C CA . GLY B 1 33 ? 3.654 -16.875 -19.578 1 97.62 33 GLY B CA 1
ATOM 2187 C C . GLY B 1 33 ? 2.865 -15.578 -19.5 1 97.62 33 GLY B C 1
ATOM 2188 O O . GLY B 1 33 ? 3.314 -14.539 -20 1 97.62 33 GLY B O 1
ATOM 2189 N N . GLU B 1 34 ? 1.744 -15.656 -18.922 1 98.44 34 GLU B N 1
ATOM 2190 C CA . GLU B 1 34 ? 0.886 -14.484 -18.812 1 98.44 34 GLU B CA 1
ATOM 2191 C C . GLU B 1 34 ? 0.898 -13.922 -17.391 1 98.44 34 GLU B C 1
ATOM 2193 O O . GLU B 1 34 ? 1.052 -14.672 -16.438 1 98.44 34 GLU B O 1
ATOM 2198 N N . MET B 1 35 ? 0.816 -12.656 -17.297 1 98.69 35 MET B N 1
ATOM 2199 C CA . MET B 1 35 ? 0.595 -11.984 -16.016 1 98.69 35 MET B CA 1
ATOM 2200 C C . MET B 1 35 ? -0.807 -11.391 -15.945 1 98.69 35 MET B C 1
ATOM 2202 O O . MET B 1 35 ? -1.153 -10.523 -16.75 1 98.69 35 MET B O 1
ATOM 2206 N N . VAL B 1 36 ? -1.606 -11.859 -14.992 1 98.88 36 VAL B N 1
ATOM 2207 C CA . VAL B 1 36 ? -3 -11.445 -14.875 1 98.88 36 VAL B CA 1
ATOM 2208 C C . VAL B 1 36 ? -3.23 -10.789 -13.516 1 98.88 36 VAL B C 1
ATOM 2210 O O . VAL B 1 36 ? -2.797 -11.305 -12.484 1 98.88 36 VAL B O 1
ATOM 2213 N N . GLY B 1 37 ? -3.844 -9.617 -13.531 1 98.81 37 GLY B N 1
ATOM 2214 C CA . GLY B 1 37 ? -4.246 -8.945 -12.305 1 98.81 37 GLY B CA 1
ATOM 2215 C C . GLY B 1 37 ? -5.641 -9.328 -11.852 1 98.81 37 GLY B C 1
ATOM 2216 O O . GLY B 1 37 ? -6.598 -9.242 -12.617 1 98.81 37 GLY B O 1
ATOM 2217 N N . LEU B 1 38 ? -5.773 -9.844 -10.648 1 98.81 38 LEU B N 1
ATOM 2218 C CA . LEU B 1 38 ? -7.055 -10.07 -9.984 1 98.81 38 LEU B CA 1
ATOM 2219 C C . LEU B 1 38 ? -7.402 -8.906 -9.062 1 98.81 38 LEU B C 1
ATOM 2221 O O . LEU B 1 38 ? -6.82 -8.766 -7.988 1 98.81 38 LEU B O 1
ATOM 2225 N N . ILE B 1 39 ? -8.367 -8.078 -9.461 1 98.44 39 ILE B N 1
ATOM 2226 C CA . ILE B 1 39 ? -8.633 -6.852 -8.711 1 98.44 39 ILE B CA 1
ATOM 2227 C C . ILE B 1 39 ? -10.094 -6.809 -8.297 1 98.44 39 ILE B C 1
ATOM 2229 O O . ILE B 1 39 ? -10.938 -7.508 -8.867 1 98.44 39 ILE B O 1
ATOM 2233 N N . GLY B 1 40 ? -10.391 -6.074 -7.285 1 97.56 40 GLY B N 1
ATOM 2234 C CA . GLY B 1 40 ? -11.688 -5.969 -6.637 1 97.56 40 GLY B CA 1
ATOM 2235 C C . GLY B 1 40 ? -11.625 -5.258 -5.297 1 97.56 40 GLY B C 1
ATOM 2236 O O . GLY B 1 40 ? -10.547 -5.016 -4.762 1 97.56 40 GLY B O 1
ATOM 2237 N N . LEU B 1 41 ? -12.812 -4.973 -4.801 1 96.12 41 LEU B N 1
ATOM 2238 C CA . LEU B 1 41 ? -12.898 -4.332 -3.494 1 96.12 41 LEU B CA 1
ATOM 2239 C C . LEU B 1 41 ? -12.617 -5.332 -2.379 1 96.12 41 LEU B C 1
ATOM 2241 O O . LEU B 1 41 ? -12.484 -6.531 -2.637 1 96.12 41 LEU B O 1
ATOM 2245 N N . ASN B 1 42 ? -12.414 -4.746 -1.176 1 93.06 42 ASN B N 1
ATOM 2246 C CA . ASN B 1 42 ? -12.367 -5.629 -0.017 1 93.06 42 ASN B CA 1
ATOM 2247 C C . ASN B 1 42 ? -13.633 -6.465 0.11 1 93.06 42 ASN B C 1
ATOM 2249 O O . ASN B 1 42 ? -14.742 -5.941 -0.013 1 93.06 42 ASN B O 1
ATOM 2253 N N . GLY B 1 43 ? -13.477 -7.742 0.21 1 93.38 43 GLY B N 1
ATOM 2254 C CA . GLY B 1 43 ? -14.625 -8.625 0.338 1 93.38 43 GLY B CA 1
ATOM 2255 C C . GLY B 1 43 ? -15.18 -9.086 -0.999 1 93.38 43 GLY B C 1
ATOM 2256 O O . GLY B 1 43 ? -16.156 -9.836 -1.049 1 93.38 43 GLY B O 1
ATOM 2257 N N . ALA B 1 44 ? -14.5 -8.742 -2.047 1 96.5 44 ALA B N 1
ATOM 2258 C CA . ALA B 1 44 ? -15.023 -9.055 -3.373 1 96.5 44 ALA B CA 1
ATOM 2259 C C . ALA B 1 44 ? -14.867 -10.539 -3.684 1 96.5 44 ALA B C 1
ATOM 2261 O O . ALA B 1 44 ? -15.484 -11.055 -4.621 1 96.5 44 ALA B O 1
ATOM 2262 N N . GLY B 1 45 ? -13.992 -11.227 -2.963 1 97.44 45 GLY B N 1
ATOM 2263 C CA . GLY B 1 45 ? -13.781 -12.648 -3.186 1 97.44 45 GLY B CA 1
ATOM 2264 C C . GLY B 1 45 ? -12.375 -12.984 -3.631 1 97.44 45 GLY B C 1
ATOM 2265 O O . GLY B 1 45 ? -12.078 -14.133 -3.975 1 97.44 45 GLY B O 1
ATOM 2266 N N . LYS B 1 46 ? -11.484 -12.016 -3.674 1 98.06 46 LYS B N 1
ATOM 2267 C CA . LYS B 1 46 ? -10.117 -12.234 -4.145 1 98.06 46 LYS B CA 1
ATOM 2268 C C . LYS B 1 46 ? -9.422 -13.312 -3.32 1 98.06 46 LYS B C 1
ATOM 2270 O O . LYS B 1 46 ? -8.922 -14.297 -3.867 1 98.06 46 LYS B O 1
ATOM 2275 N N . SER B 1 47 ? -9.422 -13.141 -1.99 1 96.94 47 SER B N 1
ATOM 2276 C CA . SER B 1 47 ? -8.758 -14.086 -1.102 1 96.94 47 SER B CA 1
ATOM 2277 C C . SER B 1 47 ? -9.422 -15.461 -1.16 1 96.94 47 SER B C 1
ATOM 2279 O O . SER B 1 47 ? -8.734 -16.484 -1.146 1 96.94 47 SER B O 1
ATOM 2281 N N . THR B 1 48 ? -10.734 -15.484 -1.218 1 97.75 48 THR B N 1
ATOM 2282 C CA . THR B 1 48 ? -11.461 -16.75 -1.326 1 97.75 48 THR B CA 1
ATOM 2283 C C . THR B 1 48 ? -11.094 -17.469 -2.619 1 97.75 48 THR B C 1
ATOM 2285 O O . THR B 1 48 ? -10.898 -18.688 -2.621 1 97.75 48 THR B O 1
ATOM 2288 N N . THR B 1 49 ? -11 -16.719 -3.684 1 98.62 49 THR B N 1
ATOM 2289 C CA . THR B 1 49 ? -10.57 -17.281 -4.961 1 98.62 49 THR B CA 1
ATOM 2290 C C . THR B 1 49 ? -9.188 -17.906 -4.84 1 98.62 49 THR B C 1
ATOM 2292 O O . THR B 1 49 ? -8.977 -19.047 -5.234 1 98.62 49 THR B O 1
ATOM 2295 N N . MET B 1 50 ? -8.281 -17.203 -4.246 1 98.38 50 MET B N 1
ATOM 2296 C CA . MET B 1 50 ? -6.902 -17.672 -4.129 1 98.38 50 MET B CA 1
ATOM 2297 C C . MET B 1 50 ? -6.82 -18.891 -3.23 1 98.38 50 MET B C 1
ATOM 2299 O O . MET B 1 50 ? -6.059 -19.828 -3.506 1 98.38 50 MET B O 1
ATOM 2303 N N . LYS B 1 51 ? -7.625 -18.938 -2.221 1 97.94 51 LYS B N 1
ATOM 2304 C CA . LYS B 1 51 ? -7.637 -20.094 -1.336 1 97.94 51 LYS B CA 1
ATOM 2305 C C . LYS B 1 51 ? -8.117 -21.344 -2.074 1 97.94 51 LYS B C 1
ATOM 2307 O O . LYS B 1 51 ? -7.633 -22.453 -1.813 1 97.94 51 LYS B O 1
ATOM 2312 N N . HIS B 1 52 ? -9.07 -21.172 -2.947 1 98.38 52 HIS B N 1
ATOM 2313 C CA . HIS B 1 52 ? -9.508 -22.297 -3.764 1 98.38 52 HIS B CA 1
ATOM 2314 C C . HIS B 1 52 ? -8.414 -22.75 -4.723 1 98.38 52 HIS B C 1
ATOM 2316 O O . HIS B 1 52 ? -8.211 -23.953 -4.918 1 98.38 52 HIS B O 1
ATOM 2322 N N . ILE B 1 53 ? -7.703 -21.797 -5.27 1 98.62 53 ILE B N 1
ATOM 2323 C CA . ILE B 1 53 ? -6.605 -22.109 -6.18 1 98.62 53 ILE B CA 1
ATOM 2324 C C . ILE B 1 53 ? -5.516 -22.859 -5.438 1 98.62 53 ILE B C 1
ATOM 2326 O O . ILE B 1 53 ? -4.949 -23.828 -5.965 1 98.62 53 ILE B O 1
ATOM 2330 N N . LEU B 1 54 ? -5.273 -22.484 -4.184 1 98.06 54 LEU B N 1
ATOM 2331 C CA . LEU B 1 54 ? -4.211 -23.078 -3.377 1 98.06 54 LEU B CA 1
ATOM 2332 C C . LEU B 1 54 ? -4.625 -24.453 -2.855 1 98.06 54 LEU B C 1
ATOM 2334 O O . LEU B 1 54 ? -3.799 -25.188 -2.316 1 98.06 54 LEU B O 1
ATOM 2338 N N . GLY B 1 55 ? -5.898 -24.75 -2.938 1 97.06 55 GLY B N 1
ATOM 2339 C CA . GLY B 1 55 ? -6.406 -26.016 -2.432 1 97.06 55 GLY B CA 1
ATOM 2340 C C . GLY B 1 55 ? -6.699 -25.984 -0.943 1 97.06 55 GLY B C 1
ATOM 2341 O O . GLY B 1 55 ? -6.832 -27.031 -0.311 1 97.06 55 GLY B O 1
ATOM 2342 N N . LEU B 1 56 ? -6.77 -24.828 -0.383 1 96.38 56 LEU B N 1
ATOM 2343 C CA . LEU B 1 56 ? -7.062 -24.656 1.037 1 96.38 56 LEU B CA 1
ATOM 2344 C C . LEU B 1 56 ? -8.562 -24.656 1.286 1 96.38 56 LEU B C 1
ATOM 2346 O O . LEU B 1 56 ? -9.008 -24.703 2.436 1 96.38 56 LEU B O 1
ATOM 2350 N N . MET B 1 57 ? -9.32 -24.516 0.26 1 95.81 57 MET B N 1
ATOM 2351 C CA . MET B 1 57 ? -10.781 -24.594 0.269 1 95.81 57 MET B CA 1
ATOM 2352 C C . MET B 1 57 ? -11.281 -25.469 -0.883 1 95.81 57 MET B C 1
ATOM 2354 O O . MET B 1 57 ? -10.727 -25.422 -1.984 1 95.81 57 MET B O 1
ATOM 2358 N N . SER B 1 58 ? -12.359 -26.141 -0.66 1 95.25 58 SER B N 1
ATOM 2359 C CA . SER B 1 58 ? -12.945 -26.969 -1.709 1 95.25 58 SER B CA 1
ATOM 2360 C C . SER B 1 58 ? -14.094 -26.266 -2.402 1 95.25 58 SER B C 1
ATOM 2362 O O . SER B 1 58 ? -14.938 -25.641 -1.744 1 95.25 58 SER B O 1
ATOM 2364 N N . PRO B 1 59 ? -14.148 -26.406 -3.707 1 96.38 59 PRO B N 1
ATOM 2365 C CA . PRO B 1 59 ? -15.289 -25.828 -4.426 1 96.38 59 PRO B CA 1
ATOM 2366 C C . PRO B 1 59 ? -16.594 -26.562 -4.148 1 96.38 59 PRO B C 1
ATOM 2368 O O . PRO B 1 59 ? -16.594 -27.797 -3.988 1 96.38 59 PRO B O 1
ATOM 2371 N N . LYS B 1 60 ? -17.641 -25.812 -4.027 1 96.62 60 LYS B N 1
ATOM 2372 C CA . LYS B 1 60 ? -18.969 -26.406 -4.043 1 96.62 60 LYS B CA 1
ATOM 2373 C C . LYS B 1 60 ? -19.359 -26.844 -5.453 1 96.62 60 LYS B C 1
ATOM 2375 O O . LYS B 1 60 ? -19.906 -27.922 -5.648 1 96.62 60 LYS B O 1
ATOM 2380 N N . GLU B 1 61 ? -19.125 -25.953 -6.363 1 97.25 61 GLU B N 1
ATOM 2381 C CA . GLU B 1 61 ? -19.297 -26.203 -7.789 1 97.25 61 GLU B CA 1
ATOM 2382 C C . GLU B 1 61 ? -18.094 -25.703 -8.586 1 97.25 61 GLU B C 1
ATOM 2384 O O . GLU B 1 61 ? -17.359 -24.828 -8.133 1 97.25 61 GLU B O 1
ATOM 2389 N N . GLY B 1 62 ? -17.875 -26.359 -9.727 1 97.81 62 GLY B N 1
ATOM 2390 C CA . GLY B 1 62 ? -16.75 -25.969 -10.578 1 97.81 62 GLY B CA 1
ATOM 2391 C C . GLY B 1 62 ? -15.453 -26.641 -10.195 1 97.81 62 GLY B C 1
ATOM 2392 O O . GLY B 1 62 ? -15.445 -27.625 -9.438 1 97.81 62 GLY B O 1
ATOM 2393 N N . GLU B 1 63 ? -14.344 -26.172 -10.805 1 97.88 63 GLU B N 1
ATOM 2394 C CA . GLU B 1 63 ? -13.047 -26.781 -10.531 1 97.88 63 GLU B CA 1
ATOM 2395 C C . GLU B 1 63 ? -11.906 -25.812 -10.828 1 97.88 63 GLU B C 1
ATOM 2397 O O . GLU B 1 63 ? -12.109 -24.797 -11.516 1 97.88 63 GLU B O 1
ATOM 2402 N N . VAL B 1 64 ? -10.812 -26.125 -10.305 1 98.38 64 VAL B N 1
ATOM 2403 C CA . VAL B 1 64 ? -9.562 -25.406 -10.547 1 98.38 64 VAL B CA 1
ATOM 2404 C C . VAL B 1 64 ? -8.5 -26.375 -11.055 1 98.38 64 VAL B C 1
ATOM 2406 O O . VAL B 1 64 ? -8.305 -27.453 -10.484 1 98.38 64 VAL B O 1
ATOM 2409 N N . ARG B 1 65 ? -7.852 -25.984 -12.117 1 98.06 65 ARG B N 1
ATOM 2410 C CA . ARG B 1 65 ? -6.754 -26.781 -12.648 1 98.06 65 ARG B CA 1
ATOM 2411 C C . ARG B 1 65 ? -5.477 -25.969 -12.758 1 98.06 65 ARG B C 1
ATOM 2413 O O . ARG B 1 65 ? -5.52 -24.797 -13.148 1 98.06 65 ARG B O 1
ATOM 2420 N N . ILE B 1 66 ? -4.434 -26.547 -12.406 1 98 66 ILE B N 1
ATOM 2421 C CA . ILE B 1 66 ? -3.109 -25.969 -12.594 1 98 66 ILE B CA 1
ATOM 2422 C C . ILE B 1 66 ? -2.275 -26.875 -13.492 1 98 66 ILE B C 1
ATOM 2424 O O . ILE B 1 66 ? -2.131 -28.062 -13.211 1 98 66 ILE B O 1
ATOM 2428 N N . SER B 1 67 ? -1.803 -26.297 -14.531 1 94.69 67 SER B N 1
ATOM 2429 C CA . SER B 1 67 ? -1.09 -27.094 -15.531 1 94.69 67 SER B CA 1
ATOM 2430 C C . SER B 1 67 ? -1.882 -28.328 -15.922 1 94.69 67 SER B C 1
ATOM 2432 O O . SER B 1 67 ? -1.328 -29.438 -15.984 1 94.69 67 SER B O 1
ATOM 2434 N N . GLY B 1 68 ? -3.119 -28.172 -15.914 1 94.38 68 GLY B N 1
ATOM 2435 C CA . GLY B 1 68 ? -4.02 -29.203 -16.391 1 94.38 68 GLY B CA 1
ATOM 2436 C C . GLY B 1 68 ? -4.398 -30.203 -15.305 1 94.38 68 GLY B C 1
ATOM 2437 O O . GLY B 1 68 ? -5.266 -31.047 -15.508 1 94.38 68 GLY B O 1
ATOM 2438 N N . ALA B 1 69 ? -3.814 -30.141 -14.164 1 95.5 69 ALA B N 1
ATOM 2439 C CA . ALA B 1 69 ? -4.027 -31.141 -13.117 1 95.5 69 ALA B CA 1
ATOM 2440 C C . ALA B 1 69 ? -5.059 -30.641 -12.102 1 95.5 69 ALA B C 1
ATOM 2442 O O . ALA B 1 69 ? -5.074 -29.469 -11.742 1 95.5 69 ALA B O 1
ATOM 2443 N N . LEU B 1 70 ? -5.859 -31.531 -11.664 1 97.06 70 LEU B N 1
ATOM 2444 C CA . LEU B 1 70 ? -6.715 -31.312 -10.5 1 97.06 70 LEU B CA 1
ATOM 2445 C C . LEU B 1 70 ? -5.992 -31.719 -9.219 1 97.06 70 LEU B C 1
ATOM 2447 O O . LEU B 1 70 ? -5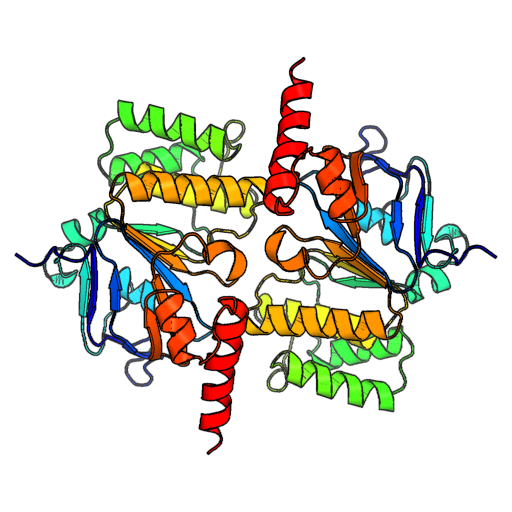.266 -32.719 -9.195 1 97.06 70 LEU B O 1
ATOM 2451 N N . LEU B 1 71 ? -6.305 -30.938 -8.211 1 97.06 71 LEU B N 1
ATOM 2452 C CA . LEU B 1 71 ? -5.664 -31.25 -6.941 1 97.06 71 LEU B CA 1
ATOM 2453 C C . LEU B 1 71 ? -5.977 -32.656 -6.504 1 97.06 71 LEU B C 1
ATOM 2455 O O . LEU B 1 71 ? -5.086 -33.406 -6.074 1 97.06 71 LEU B O 1
ATOM 2459 N N . LYS B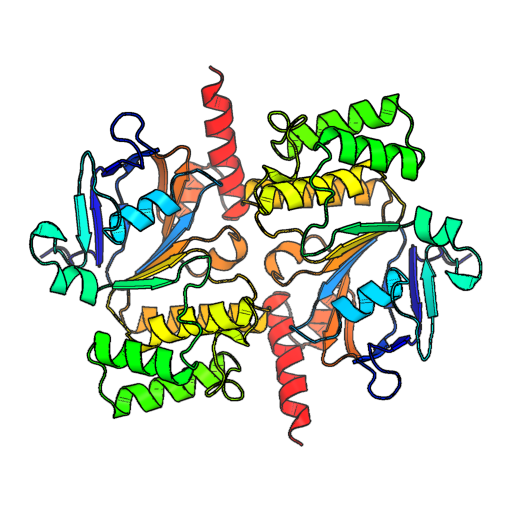 1 72 ? -7.199 -33.125 -6.641 1 95.75 72 LYS B N 1
ATOM 2460 C CA . LYS B 1 72 ? -7.637 -34.438 -6.176 1 95.75 72 LYS B CA 1
ATOM 2461 C C . LYS B 1 72 ? -6.98 -35.531 -6.988 1 95.75 72 LYS B C 1
ATOM 2463 O O . LYS B 1 72 ? -6.773 -36.656 -6.484 1 95.75 72 LYS B O 1
ATOM 2468 N N . ASP B 1 73 ? -6.629 -35.281 -8.203 1 96.44 73 ASP B N 1
ATOM 2469 C CA . ASP B 1 73 ? -6.109 -36.312 -9.102 1 96.44 73 ASP B CA 1
ATOM 2470 C C . ASP B 1 73 ? -4.594 -36.406 -8.984 1 96.44 73 ASP B C 1
ATOM 2472 O O . ASP B 1 73 ? -4.039 -37.531 -9.094 1 96.44 73 ASP B O 1
ATOM 2476 N N . ASP B 1 74 ? -3.883 -35.312 -8.766 1 96.62 74 ASP B N 1
ATOM 2477 C CA . ASP B 1 74 ? -2.424 -35.281 -8.711 1 96.62 74 ASP B CA 1
ATOM 2478 C C . ASP B 1 74 ? -1.931 -34.156 -7.816 1 96.62 74 ASP B C 1
ATOM 2480 O O . ASP B 1 74 ? -1.429 -33.156 -8.305 1 96.62 74 ASP B O 1
ATOM 2484 N N . PRO B 1 75 ? -1.988 -34.344 -6.559 1 96.12 75 PRO B N 1
ATOM 2485 C CA . PRO B 1 75 ? -1.635 -33.281 -5.609 1 96.12 75 PRO B CA 1
ATOM 2486 C C . PRO B 1 75 ? -0.181 -32.844 -5.742 1 96.12 75 PRO B C 1
ATOM 2488 O O . PRO B 1 75 ? 0.119 -31.656 -5.582 1 96.12 75 PRO B O 1
ATOM 2491 N N . ASP B 1 76 ? 0.701 -33.781 -6 1 95.25 76 ASP B N 1
ATOM 2492 C CA . ASP B 1 76 ? 2.117 -33.438 -6.098 1 95.25 76 ASP B CA 1
ATOM 2493 C C . ASP B 1 76 ? 2.377 -32.531 -7.289 1 95.25 76 ASP B C 1
ATOM 2495 O O . ASP B 1 76 ? 3.037 -31.484 -7.148 1 95.25 76 ASP B O 1
ATOM 2499 N N . ARG B 1 77 ? 1.816 -32.906 -8.375 1 95.38 77 ARG B N 1
ATOM 2500 C CA . ARG B 1 77 ? 1.976 -32.062 -9.57 1 95.38 77 ARG B CA 1
ATOM 2501 C C . ARG B 1 77 ? 1.315 -30.703 -9.383 1 95.38 77 ARG B C 1
ATOM 2503 O O . ARG B 1 77 ? 1.877 -29.688 -9.773 1 95.38 77 ARG B O 1
ATOM 2510 N N . TYR B 1 78 ? 0.16 -30.703 -8.805 1 97.19 78 TYR B N 1
ATOM 2511 C CA . TYR B 1 78 ? -0.596 -29.484 -8.555 1 97.19 78 TYR B CA 1
ATOM 2512 C C . TYR B 1 78 ? 0.187 -28.531 -7.652 1 97.19 78 TYR B C 1
ATOM 2514 O O . TYR B 1 78 ? 0.413 -27.375 -8.008 1 97.19 78 TYR B O 1
ATOM 2522 N N . ARG B 1 79 ? 0.753 -29.031 -6.648 1 95.69 79 ARG B N 1
ATOM 2523 C CA . ARG B 1 79 ? 1.389 -28.203 -5.633 1 95.69 79 ARG B CA 1
ATOM 2524 C C . ARG B 1 79 ? 2.793 -27.797 -6.059 1 95.69 79 ARG B C 1
ATOM 2526 O O . ARG B 1 79 ? 3.246 -26.688 -5.742 1 95.69 79 ARG B O 1
ATOM 2533 N N . SER B 1 80 ? 3.447 -28.641 -6.75 1 95.69 80 SER B N 1
ATOM 2534 C CA . SER B 1 80 ? 4.805 -28.328 -7.188 1 95.69 80 SER B CA 1
ATOM 2535 C C . SER B 1 80 ? 4.801 -27.281 -8.305 1 95.69 80 SER B C 1
ATOM 2537 O O . SER B 1 80 ? 5.832 -26.672 -8.586 1 95.69 80 SER B O 1
ATOM 2539 N N . ALA B 1 81 ? 3.641 -27.031 -8.883 1 97.06 81 ALA B N 1
ATOM 2540 C CA . ALA B 1 81 ? 3.535 -26.109 -10.016 1 97.06 81 ALA B CA 1
ATOM 2541 C C . ALA B 1 81 ? 3.203 -24.703 -9.555 1 97.06 81 ALA B C 1
ATOM 2543 O O . ALA B 1 81 ? 3.131 -23.781 -10.375 1 97.06 81 ALA B O 1
ATOM 2544 N N . LEU B 1 82 ? 3.135 -24.531 -8.25 1 97.06 82 LEU B N 1
ATOM 2545 C CA . LEU B 1 82 ? 2.613 -23.266 -7.773 1 97.06 82 LEU B CA 1
ATOM 2546 C C . LEU B 1 82 ? 3.445 -22.734 -6.609 1 97.06 82 LEU B C 1
ATOM 2548 O O . LEU B 1 82 ? 3.893 -23.5 -5.758 1 97.06 82 LEU B O 1
ATOM 2552 N N . ALA B 1 83 ? 3.76 -21.469 -6.594 1 97.94 83 ALA B N 1
ATOM 2553 C CA . ALA B 1 83 ? 4.254 -20.75 -5.426 1 97.94 83 ALA B CA 1
ATOM 2554 C C . ALA B 1 83 ? 3.303 -19.609 -5.039 1 97.94 83 ALA B C 1
ATOM 2556 O O . ALA B 1 83 ? 2.725 -18.953 -5.906 1 97.94 83 ALA B O 1
ATOM 2557 N N . PHE B 1 84 ? 3.178 -19.484 -3.76 1 98.19 84 PHE B N 1
ATOM 2558 C CA . PHE B 1 84 ? 2.227 -18.5 -3.24 1 98.19 84 PHE B CA 1
ATOM 2559 C C . PHE B 1 84 ? 2.934 -17.469 -2.367 1 98.19 84 PHE B C 1
ATOM 2561 O O . PHE B 1 84 ? 3.795 -17.828 -1.558 1 98.19 84 PHE B O 1
ATOM 2568 N N . VAL B 1 85 ? 2.65 -16.172 -2.617 1 97.88 85 VAL B N 1
ATOM 2569 C CA . VAL B 1 85 ? 3.037 -15.078 -1.736 1 97.88 85 VAL B CA 1
ATOM 2570 C C . VAL B 1 85 ? 1.79 -14.445 -1.121 1 97.88 85 VAL B C 1
ATOM 2572 O O . VAL B 1 85 ? 1.042 -13.742 -1.805 1 97.88 85 VAL B O 1
ATOM 2575 N N . PRO B 1 86 ? 1.602 -14.617 0.204 1 96.56 86 PRO B N 1
ATOM 2576 C CA . PRO B 1 86 ? 0.42 -14.047 0.857 1 96.56 86 PRO B CA 1
ATOM 2577 C C . PRO B 1 86 ? 0.581 -12.57 1.185 1 96.56 86 PRO B C 1
ATOM 2579 O O . PRO B 1 86 ? 1.694 -12.039 1.144 1 96.56 86 PRO B O 1
ATOM 2582 N N . GLU B 1 87 ? -0.518 -11.977 1.455 1 93.5 87 GLU B N 1
ATOM 2583 C CA . GLU B 1 87 ? -0.513 -10.586 1.886 1 93.5 87 GLU B CA 1
ATOM 2584 C C . GLU B 1 87 ? 0.288 -10.406 3.174 1 93.5 87 GLU B C 1
ATOM 2586 O O . GLU B 1 87 ? 1.064 -9.461 3.301 1 93.5 87 GLU B O 1
ATOM 2591 N N . SER B 1 88 ? 0.02 -11.258 4.102 1 92.31 88 SER B N 1
ATOM 2592 C CA . SER B 1 88 ? 0.782 -11.266 5.348 1 92.31 88 SER B CA 1
ATOM 2593 C C . SER B 1 88 ? 1.762 -12.438 5.387 1 92.31 88 SER B C 1
ATOM 2595 O O . SER B 1 88 ? 1.379 -13.578 5.145 1 92.31 88 SER B O 1
ATOM 2597 N N . PRO B 1 89 ? 2.969 -12.086 5.742 1 94.06 89 PRO B N 1
ATOM 2598 C CA . PRO B 1 89 ? 3.967 -13.156 5.727 1 94.06 89 PRO B CA 1
ATOM 2599 C C . PRO B 1 89 ? 3.734 -14.195 6.82 1 94.06 89 PRO B C 1
ATOM 2601 O O . PRO B 1 89 ? 3.303 -13.852 7.922 1 94.06 89 PRO B O 1
ATOM 2604 N N . VAL B 1 90 ? 4.012 -15.398 6.535 1 94 90 VAL B N 1
ATOM 2605 C CA . VAL B 1 90 ? 3.951 -16.531 7.453 1 94 90 VAL B CA 1
ATOM 2606 C C . VAL B 1 90 ? 5.297 -17.25 7.473 1 94 90 VAL B C 1
ATOM 2608 O O . VAL B 1 90 ? 5.598 -18.031 6.57 1 94 90 VAL B O 1
ATOM 2611 N N . LEU B 1 91 ? 6.078 -17 8.422 1 97.06 91 LEU B N 1
ATOM 2612 C CA . LEU B 1 91 ? 7.426 -17.562 8.508 1 97.06 91 LEU B CA 1
ATOM 2613 C C . LEU B 1 91 ? 7.598 -18.359 9.797 1 97.06 91 LEU B C 1
ATOM 2615 O O . LEU B 1 91 ? 6.816 -18.203 10.742 1 97.06 91 LEU B O 1
ATOM 2619 N N . TYR B 1 92 ? 8.547 -19.234 9.766 1 97 92 TYR B N 1
ATOM 2620 C CA . TYR B 1 92 ? 9 -19.906 10.977 1 97 92 TYR B CA 1
ATOM 2621 C C . TYR B 1 92 ? 9.938 -19.016 11.781 1 97 92 TYR B C 1
ATOM 2623 O O . TYR B 1 92 ? 11.078 -18.781 11.375 1 97 92 TYR B O 1
ATOM 2631 N N . GLU B 1 93 ? 9.539 -18.672 12.875 1 96.62 93 GLU B N 1
ATOM 2632 C CA . GLU B 1 93 ? 10.219 -17.625 13.648 1 96.62 93 GLU B CA 1
ATOM 2633 C C . GLU B 1 93 ? 11.625 -18.062 14.047 1 96.62 93 GLU B C 1
ATOM 2635 O O . GLU B 1 93 ? 12.508 -17.234 14.234 1 96.62 93 GLU B O 1
ATOM 2640 N N . GLU B 1 94 ? 11.836 -19.359 14.109 1 97.12 94 GLU B N 1
ATOM 2641 C CA . GLU B 1 94 ? 13.094 -19.891 14.625 1 97.12 94 GLU B CA 1
ATOM 2642 C C . GLU B 1 94 ? 14.062 -20.219 13.492 1 97.12 94 GLU B C 1
ATOM 2644 O O . GLU B 1 94 ? 15.188 -20.656 13.742 1 97.12 94 GLU B O 1
ATOM 2649 N N . LEU B 1 95 ? 13.672 -19.953 12.289 1 98.31 95 LEU B N 1
ATOM 2650 C CA . LEU B 1 95 ? 14.555 -20.141 11.148 1 98.31 95 LEU B CA 1
ATOM 2651 C C . LEU B 1 95 ? 15.141 -18.812 10.688 1 98.31 95 LEU B C 1
ATOM 2653 O O . LEU B 1 95 ? 14.492 -17.781 10.773 1 98.31 95 LEU B O 1
ATOM 2657 N N . THR B 1 96 ? 16.281 -18.844 10.203 1 98.75 96 THR B N 1
ATOM 2658 C CA . THR B 1 96 ? 16.922 -17.672 9.609 1 98.75 96 THR B CA 1
ATOM 2659 C C . THR B 1 96 ? 16.391 -17.422 8.203 1 98.75 96 THR B C 1
ATOM 2661 O O . THR B 1 96 ? 15.68 -18.266 7.637 1 98.75 96 THR B O 1
ATOM 2664 N N . VAL B 1 97 ? 16.734 -16.281 7.656 1 98.81 97 VAL B N 1
ATOM 2665 C CA . VAL B 1 97 ? 16.375 -15.953 6.277 1 98.81 97 VAL B CA 1
ATOM 2666 C C . VAL B 1 97 ? 16.922 -17.016 5.336 1 98.81 97 VAL B C 1
ATOM 2668 O O . VAL B 1 97 ? 16.172 -17.609 4.547 1 98.81 97 VAL B O 1
ATOM 2671 N N . ARG B 1 98 ? 18.172 -17.391 5.477 1 98.75 98 ARG B N 1
ATOM 2672 C CA . ARG B 1 98 ? 18.828 -18.359 4.613 1 98.75 98 ARG B CA 1
ATOM 2673 C C . ARG B 1 98 ? 18.156 -19.734 4.734 1 98.75 98 ARG B C 1
ATOM 2675 O O . ARG B 1 98 ? 17.969 -20.422 3.736 1 98.75 98 ARG B O 1
ATOM 2682 N N . GLU B 1 99 ? 17.844 -20.062 5.906 1 98.75 99 GLU B N 1
ATOM 2683 C CA . GLU B 1 99 ? 17.219 -21.375 6.125 1 98.75 99 GLU B CA 1
ATOM 2684 C C . GLU B 1 99 ? 15.852 -21.438 5.453 1 98.75 99 GLU B C 1
ATOM 2686 O O . GLU B 1 99 ? 15.469 -22.5 4.938 1 98.75 99 GLU B O 1
ATOM 2691 N N . HIS B 1 100 ? 15.117 -20.375 5.527 1 98.81 100 HIS B N 1
ATOM 2692 C CA . HIS B 1 100 ? 13.852 -20.359 4.797 1 98.81 100 HIS B CA 1
ATOM 2693 C C . HIS B 1 100 ? 14.07 -20.594 3.305 1 98.81 100 HIS B C 1
ATOM 2695 O O . HIS B 1 100 ? 13.367 -21.391 2.686 1 98.81 100 HIS B O 1
ATOM 2701 N N . LEU B 1 101 ? 15.07 -19.891 2.775 1 98.81 101 LEU B N 1
ATOM 2702 C CA . LEU B 1 101 ? 15.367 -20.016 1.354 1 98.81 101 LEU B CA 1
ATOM 2703 C C . LEU B 1 101 ? 15.805 -21.438 1.018 1 98.81 101 LEU B C 1
ATOM 2705 O O . LEU B 1 101 ? 15.367 -22.016 0.015 1 98.81 101 LEU B O 1
ATOM 2709 N N . GLU B 1 102 ? 16.609 -22 1.854 1 98.62 102 GLU B N 1
ATOM 2710 C CA . GLU B 1 102 ? 17.094 -23.375 1.65 1 98.62 102 GLU B CA 1
ATOM 2711 C C . GLU B 1 102 ? 15.953 -24.375 1.736 1 98.62 102 GLU B C 1
ATOM 2713 O O . GLU B 1 102 ? 15.883 -25.312 0.933 1 98.62 102 GLU B O 1
ATOM 2718 N N . PHE B 1 103 ? 15.172 -24.172 2.768 1 98.12 103 PHE B N 1
ATOM 2719 C CA . PHE B 1 103 ? 14.016 -25.047 2.936 1 98.12 103 PHE B CA 1
ATOM 2720 C C . PHE B 1 103 ? 13.148 -25.047 1.682 1 98.12 103 PHE B C 1
ATOM 2722 O O . PHE B 1 103 ? 12.734 -26.109 1.21 1 98.12 103 PHE B O 1
ATOM 2729 N N . THR B 1 104 ? 12.922 -23.922 1.144 1 98.06 104 THR B N 1
ATOM 2730 C CA . THR B 1 104 ? 12.117 -23.781 -0.062 1 98.06 104 THR B CA 1
ATOM 2731 C C . THR B 1 104 ? 12.789 -24.469 -1.248 1 98.06 104 THR B C 1
ATOM 2733 O O . THR B 1 104 ? 12.133 -25.188 -1.996 1 98.06 104 THR B O 1
ATOM 2736 N N . ALA B 1 105 ? 14.078 -24.25 -1.415 1 98.44 105 ALA B N 1
ATOM 2737 C CA . ALA B 1 105 ? 14.82 -24.875 -2.506 1 98.44 105 ALA B CA 1
ATOM 2738 C C . ALA B 1 105 ? 14.695 -26.391 -2.457 1 98.44 105 ALA B C 1
ATOM 2740 O O . ALA B 1 105 ? 14.469 -27.047 -3.484 1 98.44 105 ALA B O 1
ATOM 2741 N N . ARG B 1 106 ? 14.805 -26.953 -1.323 1 97.62 106 ARG B N 1
ATOM 2742 C CA . ARG B 1 106 ? 14.703 -28.391 -1.147 1 97.62 106 ARG B CA 1
ATOM 2743 C C . ARG B 1 106 ? 13.297 -28.891 -1.479 1 97.62 106 ARG B C 1
ATOM 2745 O O . ARG B 1 106 ? 13.141 -29.891 -2.172 1 97.62 106 ARG B O 1
ATOM 2752 N N . ALA B 1 107 ? 12.375 -28.172 -0.961 1 96.31 107 ALA B N 1
ATOM 2753 C CA . ALA B 1 107 ? 10.984 -28.562 -1.157 1 96.31 107 ALA B CA 1
ATOM 2754 C C . ALA B 1 107 ? 10.625 -28.594 -2.641 1 96.31 107 ALA B C 1
ATOM 2756 O O . ALA B 1 107 ? 9.82 -29.422 -3.078 1 96.31 107 ALA B O 1
ATOM 2757 N N . TYR B 1 108 ? 11.25 -27.719 -3.422 1 97.25 108 TYR B N 1
ATOM 2758 C CA . TYR B 1 108 ? 10.898 -27.594 -4.832 1 97.25 108 TYR B CA 1
ATOM 2759 C C . TYR B 1 108 ? 11.945 -28.281 -5.711 1 97.25 108 TYR B C 1
ATOM 2761 O O . TYR B 1 108 ? 11.875 -28.203 -6.941 1 97.25 108 TYR B O 1
ATOM 2769 N N . GLY B 1 109 ? 12.945 -28.828 -5.086 1 96.94 109 GLY B N 1
ATOM 2770 C CA . GLY B 1 109 ? 13.938 -29.609 -5.82 1 96.94 109 GLY B CA 1
ATOM 2771 C C . GLY B 1 109 ? 14.906 -28.734 -6.602 1 96.94 109 GLY B C 1
ATOM 2772 O O . GLY B 1 109 ? 15.344 -29.125 -7.691 1 96.94 109 GLY B O 1
ATOM 2773 N N . VAL B 1 110 ? 15.219 -27.625 -6.082 1 97.62 110 VAL B N 1
ATOM 2774 C CA . VAL B 1 110 ? 16.156 -26.734 -6.742 1 97.62 110 VAL B CA 1
ATOM 2775 C C . VAL B 1 110 ? 17.594 -27.203 -6.477 1 97.62 110 VAL B C 1
ATOM 2777 O O . VAL B 1 110 ? 17.969 -27.438 -5.328 1 97.62 110 VAL B O 1
ATOM 2780 N N . ASP B 1 111 ? 18.359 -27.297 -7.531 1 97.62 111 ASP B N 1
ATOM 2781 C CA . ASP B 1 111 ? 19.75 -27.688 -7.402 1 97.62 111 ASP B CA 1
ATOM 2782 C C . ASP B 1 111 ? 20.531 -26.703 -6.535 1 97.62 111 ASP B C 1
ATOM 2784 O O . ASP B 1 111 ? 20.312 -25.484 -6.621 1 97.62 111 ASP B O 1
ATOM 2788 N N . HIS B 1 112 ? 21.484 -27.266 -5.887 1 97.62 112 HIS B N 1
ATOM 2789 C CA . HIS B 1 112 ? 22.203 -26.469 -4.914 1 97.62 112 HIS B CA 1
ATOM 2790 C C . HIS B 1 112 ? 22.938 -25.312 -5.586 1 97.62 112 HIS B C 1
ATOM 2792 O O . HIS B 1 112 ? 22.938 -24.188 -5.066 1 97.62 112 HIS B O 1
ATOM 2798 N N . ALA B 1 113 ? 23.516 -25.562 -6.676 1 98 113 ALA B N 1
ATOM 2799 C CA . ALA B 1 113 ? 24.266 -24.516 -7.367 1 98 113 ALA B CA 1
ATOM 2800 C C . ALA B 1 113 ? 23.312 -23.406 -7.855 1 98 113 ALA B C 1
ATOM 2802 O O . ALA B 1 113 ? 23.625 -22.219 -7.762 1 98 113 ALA B O 1
ATOM 2803 N N . VAL B 1 114 ? 22.219 -23.797 -8.375 1 98.06 114 VAL B N 1
ATOM 2804 C CA . VAL B 1 114 ? 21.203 -22.859 -8.844 1 98.06 114 VAL B CA 1
ATOM 2805 C C . VAL B 1 114 ? 20.641 -22.062 -7.668 1 98.06 114 VAL B C 1
ATOM 2807 O O . VAL B 1 114 ? 20.469 -20.844 -7.762 1 98.06 114 VAL B O 1
ATOM 2810 N N . PHE B 1 115 ? 20.438 -22.797 -6.555 1 98.5 115 PHE B N 1
ATOM 2811 C CA . PHE B 1 115 ? 19.969 -22.156 -5.332 1 98.5 115 PHE B CA 1
ATOM 2812 C C . PHE B 1 115 ? 20.922 -21.047 -4.898 1 98.5 115 PHE B C 1
ATOM 2814 O O . PHE B 1 115 ? 20.5 -19.922 -4.621 1 98.5 115 PHE B O 1
ATOM 2821 N N . GLU B 1 116 ? 22.156 -21.344 -4.844 1 98.56 116 GLU B N 1
ATOM 2822 C CA . GLU B 1 116 ? 23.141 -20.375 -4.367 1 98.56 116 GLU B CA 1
ATOM 2823 C C . GLU B 1 116 ? 23.156 -19.125 -5.242 1 98.56 116 GLU B C 1
ATOM 2825 O O . GLU B 1 116 ? 23.188 -18.016 -4.73 1 98.56 116 GLU B O 1
ATOM 2830 N N . GLU B 1 117 ? 23.109 -19.328 -6.473 1 98.38 117 GLU B N 1
ATOM 2831 C CA . GLU B 1 117 ? 23.094 -18.219 -7.41 1 98.38 117 GLU B CA 1
ATOM 2832 C C . GLU B 1 117 ? 21.844 -17.359 -7.238 1 98.38 117 GLU B C 1
ATOM 2834 O O . GLU B 1 117 ? 21.922 -16.141 -7.137 1 98.38 117 GLU B O 1
ATOM 2839 N N . ARG B 1 118 ? 20.688 -17.953 -7.176 1 98.19 118 ARG B N 1
ATOM 2840 C CA . ARG B 1 118 ? 19.406 -17.25 -7.023 1 98.19 118 ARG B CA 1
ATOM 2841 C C . ARG B 1 118 ? 19.344 -16.531 -5.688 1 98.19 118 ARG B C 1
ATOM 2843 O O . ARG B 1 118 ? 18.906 -15.375 -5.625 1 98.19 118 ARG B O 1
ATOM 2850 N N . ALA B 1 119 ? 19.797 -17.25 -4.68 1 98.69 119 ALA B N 1
ATOM 2851 C CA . ALA B 1 119 ? 19.75 -16.672 -3.338 1 98.69 119 ALA B CA 1
ATOM 2852 C C . ALA B 1 119 ? 20.609 -15.414 -3.258 1 98.69 119 ALA B C 1
ATOM 2854 O O . ALA B 1 119 ? 20.172 -14.391 -2.729 1 98.69 119 ALA B O 1
ATOM 2855 N N . GLU B 1 120 ? 21.766 -15.5 -3.791 1 98.5 120 GLU B N 1
ATOM 2856 C CA . GLU B 1 120 ? 22.672 -14.344 -3.781 1 98.5 120 GLU B CA 1
ATOM 2857 C C . GLU B 1 120 ? 22.047 -13.156 -4.52 1 98.5 120 GLU B C 1
ATOM 2859 O O . GLU B 1 120 ? 22.078 -12.031 -4.023 1 98.5 120 GLU B O 1
ATOM 2864 N N . ARG B 1 121 ? 21.531 -13.414 -5.629 1 98 121 ARG B N 1
ATOM 2865 C CA . ARG B 1 121 ? 20.922 -12.359 -6.441 1 98 121 ARG B CA 1
ATOM 2866 C C . ARG B 1 121 ? 19.734 -11.734 -5.719 1 98 121 ARG B C 1
ATOM 2868 O O . ARG B 1 121 ? 19.609 -10.508 -5.668 1 98 121 ARG B O 1
ATOM 2875 N N . LEU B 1 122 ? 18.875 -12.57 -5.156 1 98.38 122 LEU B N 1
ATOM 2876 C CA . LEU B 1 122 ? 17.656 -12.086 -4.508 1 98.38 122 LEU B CA 1
ATOM 2877 C C . LEU B 1 122 ? 18 -11.328 -3.229 1 98.38 122 LEU B C 1
ATOM 2879 O O . LEU B 1 122 ? 17.375 -10.297 -2.934 1 98.38 122 LEU B O 1
ATOM 2883 N N . LEU B 1 123 ? 18.969 -11.852 -2.453 1 98.5 123 LEU B N 1
ATOM 2884 C CA . LEU B 1 123 ? 19.391 -11.172 -1.235 1 98.5 123 LEU B CA 1
ATOM 2885 C C . LEU B 1 123 ? 19.922 -9.773 -1.552 1 98.5 123 LEU B C 1
ATOM 2887 O O . LEU B 1 123 ? 19.688 -8.828 -0.795 1 98.5 123 LEU B O 1
ATOM 2891 N N . LYS B 1 124 ? 20.594 -9.641 -2.633 1 97.38 124 LYS B N 1
ATOM 2892 C CA . LYS B 1 124 ? 21.109 -8.352 -3.068 1 97.38 124 LYS B CA 1
ATOM 2893 C C . LYS B 1 124 ? 19.984 -7.445 -3.559 1 97.38 124 LYS B C 1
ATOM 2895 O O . LYS B 1 124 ? 19.906 -6.277 -3.168 1 97.38 124 LYS B O 1
ATOM 2900 N N . LEU B 1 125 ? 19.109 -7.973 -4.328 1 95.88 125 LEU B N 1
ATOM 2901 C CA . LEU B 1 125 ? 18.016 -7.227 -4.938 1 95.88 125 LEU B CA 1
ATOM 2902 C C . LEU B 1 125 ? 17.109 -6.617 -3.869 1 95.88 125 LEU B C 1
ATOM 2904 O O . LEU B 1 125 ? 16.672 -5.477 -4.008 1 95.88 125 LEU B O 1
ATOM 2908 N N . PHE B 1 126 ? 16.922 -7.375 -2.766 1 95.06 126 PHE B N 1
ATOM 2909 C CA . PHE B 1 126 ? 15.969 -6.93 -1.754 1 95.06 126 PHE B CA 1
ATOM 2910 C C . PHE B 1 126 ? 16.688 -6.371 -0.536 1 95.06 126 PHE B C 1
ATOM 2912 O O . PHE B 1 126 ? 16.094 -6.203 0.527 1 95.06 126 PHE B O 1
ATOM 2919 N N . TYR B 1 127 ? 17.969 -6.145 -0.69 1 93.31 127 TYR B N 1
ATOM 2920 C CA . TYR B 1 127 ? 18.781 -5.539 0.364 1 93.31 127 TYR B CA 1
ATOM 2921 C C . TYR B 1 127 ? 18.641 -6.316 1.668 1 93.31 127 TYR B C 1
ATOM 2923 O O . TYR B 1 127 ? 18.391 -5.73 2.725 1 93.31 127 TYR B O 1
ATOM 2931 N N . MET B 1 128 ? 18.828 -7.656 1.551 1 97 128 MET B N 1
ATOM 2932 C CA . MET B 1 128 ? 18.656 -8.523 2.711 1 97 128 MET B CA 1
ATOM 2933 C C . MET B 1 128 ? 19.922 -9.305 3.012 1 97 128 MET B C 1
ATOM 2935 O O . MET B 1 128 ? 19.938 -10.195 3.859 1 97 128 MET B O 1
ATOM 2939 N N . LYS B 1 129 ? 21.031 -8.906 2.346 1 97.75 129 LYS B N 1
ATOM 2940 C CA . LYS B 1 129 ? 22.281 -9.633 2.535 1 97.75 129 LYS B CA 1
ATOM 2941 C C . LYS B 1 129 ? 22.719 -9.586 3.992 1 97.75 129 LYS B C 1
ATOM 2943 O O . LYS B 1 129 ? 23.125 -10.609 4.555 1 97.75 129 LYS B O 1
ATOM 2948 N N . ASP B 1 130 ? 22.609 -8.484 4.617 1 97.19 130 ASP B N 1
ATOM 2949 C CA . ASP B 1 130 ? 23.062 -8.297 5.992 1 97.19 130 ASP B CA 1
ATOM 2950 C C . ASP B 1 130 ? 22.156 -9.055 6.973 1 97.19 130 ASP B C 1
ATOM 2952 O O . ASP B 1 130 ? 22.516 -9.219 8.141 1 97.19 130 ASP B O 1
ATOM 2956 N N . LYS B 1 131 ? 21 -9.531 6.523 1 98.12 131 LYS B N 1
ATOM 2957 C CA . LYS B 1 131 ? 20.047 -10.211 7.387 1 98.12 131 LYS B CA 1
ATOM 2958 C C . LYS B 1 131 ? 19.969 -11.703 7.059 1 98.12 131 LYS B C 1
ATOM 2960 O O . LYS B 1 131 ? 19.188 -12.438 7.648 1 98.12 131 LYS B O 1
ATOM 2965 N N . GLU B 1 132 ? 20.812 -12.094 6.238 1 98.44 132 GLU B N 1
ATOM 2966 C CA . GLU B 1 132 ? 20.766 -13.453 5.707 1 98.44 132 GLU B CA 1
ATOM 2967 C C . GLU B 1 132 ? 20.75 -14.484 6.828 1 98.44 132 GLU B C 1
ATOM 2969 O O . GLU B 1 132 ? 20.078 -15.508 6.723 1 98.44 132 GLU B O 1
ATOM 2974 N N . HIS B 1 133 ? 21.453 -14.203 7.922 1 98.44 133 HIS B N 1
ATOM 2975 C CA . HIS B 1 133 ? 21.594 -15.18 8.992 1 98.44 133 HIS B CA 1
ATOM 2976 C C . HIS B 1 133 ? 20.812 -14.758 10.234 1 98.44 133 HIS B C 1
ATOM 2978 O O . HIS B 1 133 ? 20.984 -15.336 11.312 1 98.44 133 HIS B O 1
ATOM 2984 N N . SER B 1 134 ? 19.969 -13.781 10.102 1 98.44 134 SER B N 1
ATOM 2985 C CA . SER B 1 134 ? 19.094 -13.352 11.188 1 98.44 134 SER B CA 1
ATOM 2986 C C . SER B 1 134 ? 17.844 -14.227 11.281 1 98.44 134 SER B C 1
ATOM 2988 O O . SER B 1 134 ? 17.297 -14.641 10.258 1 98.44 134 SER B O 1
ATOM 2990 N N . LEU B 1 135 ? 17.422 -14.43 12.508 1 98.44 135 LEU B N 1
ATOM 2991 C CA . LEU B 1 135 ? 16.156 -15.109 12.719 1 98.44 135 LEU B CA 1
ATOM 2992 C C . LEU B 1 135 ? 14.984 -14.258 12.234 1 98.44 135 LEU B C 1
ATOM 2994 O O . LEU B 1 135 ? 15 -13.039 12.398 1 98.44 135 LEU B O 1
ATOM 2998 N N . SER B 1 136 ? 13.977 -14.93 11.727 1 97.75 136 SER B N 1
ATOM 2999 C CA . SER B 1 136 ? 12.82 -14.195 11.227 1 97.75 136 SER B CA 1
ATOM 3000 C C . SER B 1 136 ? 12.109 -13.453 12.352 1 97.75 136 SER B C 1
ATOM 3002 O O . SER B 1 136 ? 11.477 -12.422 12.117 1 97.75 136 SER B O 1
ATOM 3004 N N . SER B 1 137 ? 12.203 -13.922 13.578 1 97.69 137 SER B N 1
ATOM 3005 C CA . SER B 1 137 ? 11.594 -13.273 14.734 1 97.69 137 SER B CA 1
ATOM 3006 C C . SER B 1 137 ? 12.164 -11.867 14.945 1 97.69 137 SER B C 1
ATOM 3008 O O . SER B 1 137 ? 11.547 -11.031 15.602 1 97.69 137 SER B O 1
ATOM 3010 N N . HIS B 1 138 ? 13.289 -11.602 14.383 1 97.19 138 HIS B N 1
ATOM 3011 C CA . HIS B 1 138 ? 13.969 -10.32 14.578 1 97.19 138 HIS B CA 1
ATOM 3012 C C . HIS B 1 138 ? 13.727 -9.383 13.406 1 97.19 138 HIS B C 1
ATOM 3014 O O . HIS B 1 138 ? 14.242 -8.258 13.383 1 97.19 138 HIS B O 1
ATOM 3020 N N . LEU B 1 139 ? 12.984 -9.836 12.516 1 96.75 139 LEU B N 1
AT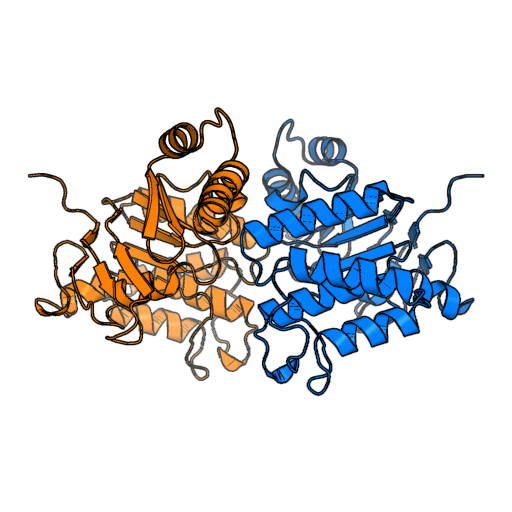OM 3021 C CA . LEU B 1 139 ? 12.758 -9.055 11.312 1 96.75 139 LEU B CA 1
ATOM 3022 C C . LEU B 1 139 ? 11.492 -8.203 11.445 1 96.75 139 LEU B C 1
ATOM 3024 O O . LEU B 1 139 ? 10.539 -8.609 12.109 1 96.75 139 LEU B O 1
ATOM 3028 N N . SER B 1 140 ? 11.523 -7.074 10.836 1 92.06 140 SER B N 1
ATOM 3029 C CA . SER B 1 140 ? 10.297 -6.289 10.703 1 92.06 140 SER B CA 1
ATOM 3030 C C . SER B 1 140 ? 9.297 -6.98 9.781 1 92.06 140 SER B C 1
ATOM 3032 O O . SER B 1 140 ? 9.656 -7.93 9.07 1 92.06 140 SER B O 1
ATOM 3034 N N . LYS B 1 141 ? 8.086 -6.531 9.773 1 89.62 141 LYS B N 1
ATOM 3035 C CA . LYS B 1 141 ? 7.062 -7.086 8.898 1 89.62 141 LYS B CA 1
ATOM 3036 C C . LYS B 1 141 ? 7.461 -6.953 7.43 1 89.62 141 LYS B C 1
ATOM 3038 O O . LYS B 1 141 ? 7.27 -7.883 6.641 1 89.62 141 LYS B O 1
ATOM 3043 N N . GLY B 1 142 ? 7.965 -5.816 7.078 1 91.94 142 GLY B N 1
ATOM 3044 C CA . GLY B 1 142 ? 8.422 -5.613 5.711 1 91.94 142 GLY B CA 1
ATOM 3045 C C . GLY B 1 142 ? 9.547 -6.551 5.312 1 91.94 142 GLY B C 1
ATOM 3046 O O . GLY B 1 142 ? 9.586 -7.031 4.18 1 91.94 142 GLY B O 1
ATOM 3047 N N . MET B 1 143 ? 10.391 -6.766 6.207 1 95.31 143 MET B N 1
ATOM 3048 C CA . MET B 1 143 ? 11.492 -7.691 5.945 1 95.31 143 MET B CA 1
ATOM 3049 C C . MET B 1 143 ? 10.984 -9.117 5.809 1 95.31 143 MET B C 1
ATOM 3051 O O . MET B 1 143 ? 11.453 -9.867 4.949 1 95.31 143 MET B O 1
ATOM 3055 N N . LYS B 1 144 ? 10.062 -9.453 6.66 1 97.19 144 LYS B N 1
ATOM 3056 C CA . LYS B 1 144 ? 9.453 -10.773 6.559 1 97.19 144 LYS B CA 1
ATOM 3057 C C . LYS B 1 144 ? 8.773 -10.969 5.207 1 97.19 144 LYS B C 1
ATOM 3059 O O . LYS B 1 144 ? 8.859 -12.047 4.609 1 97.19 144 LYS B O 1
ATOM 3064 N N . GLN B 1 145 ? 8.117 -9.945 4.754 1 95.69 145 GLN B N 1
ATOM 3065 C CA . GLN B 1 145 ? 7.488 -10 3.438 1 95.69 145 GLN B CA 1
ATOM 3066 C C . GLN B 1 145 ? 8.523 -10.25 2.346 1 95.69 145 GLN B C 1
ATOM 3068 O O . GLN B 1 145 ? 8.281 -11.031 1.423 1 95.69 145 GLN B O 1
ATOM 3073 N N . LYS B 1 146 ? 9.656 -9.609 2.439 1 97.12 146 LYS B N 1
ATOM 3074 C CA . LYS B 1 146 ? 10.734 -9.812 1.475 1 97.12 146 LYS B CA 1
ATOM 3075 C C . LYS B 1 146 ? 11.195 -11.266 1.468 1 97.12 146 LYS B C 1
ATOM 3077 O O . LYS B 1 146 ? 11.477 -11.836 0.407 1 97.12 146 LYS B O 1
ATOM 3082 N N . VAL B 1 147 ? 11.258 -11.859 2.641 1 98.12 147 VAL B N 1
ATOM 3083 C CA . VAL B 1 147 ? 11.656 -13.258 2.736 1 98.12 147 VAL B CA 1
ATOM 3084 C C . VAL B 1 147 ? 10.641 -14.133 2 1 98.12 147 VAL B C 1
ATOM 3086 O O . VAL B 1 147 ? 11.023 -15.023 1.233 1 98.12 147 VAL B O 1
ATOM 3089 N N . MET B 1 148 ? 9.367 -13.875 2.221 1 97.5 148 MET B N 1
ATOM 3090 C CA . MET B 1 148 ? 8.32 -14.633 1.542 1 97.5 148 MET B CA 1
ATOM 3091 C C . MET B 1 148 ? 8.469 -14.531 0.028 1 97.5 148 MET B C 1
ATOM 3093 O O . MET B 1 148 ? 8.359 -15.531 -0.68 1 97.5 148 MET B O 1
ATOM 3097 N N . ILE B 1 149 ? 8.719 -13.336 -0.427 1 98 149 ILE B N 1
ATOM 3098 C CA . ILE B 1 149 ? 8.875 -13.07 -1.853 1 98 149 ILE B CA 1
ATOM 3099 C C . ILE B 1 149 ? 10.086 -13.836 -2.387 1 98 149 ILE B C 1
ATOM 3101 O O . ILE B 1 149 ? 10 -14.516 -3.412 1 98 149 ILE B O 1
ATOM 3105 N N . MET B 1 150 ? 11.203 -13.734 -1.66 1 98.38 150 MET B N 1
ATOM 3106 C CA . MET B 1 150 ? 12.422 -14.414 -2.094 1 98.38 150 MET B CA 1
ATOM 3107 C C . MET B 1 150 ? 12.203 -15.922 -2.164 1 98.38 150 MET B C 1
ATOM 3109 O O .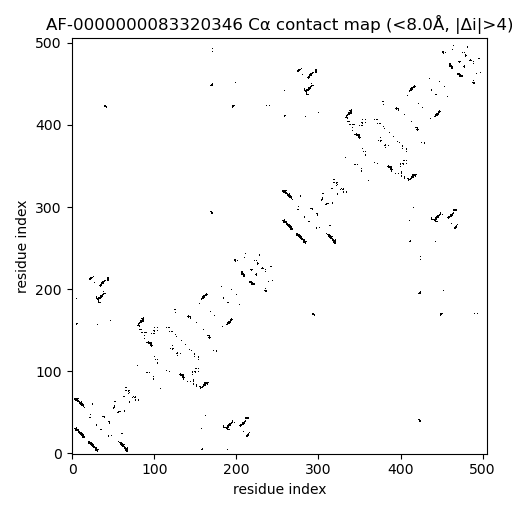 MET B 1 150 ? 12.664 -16.578 -3.102 1 98.38 150 MET B O 1
ATOM 3113 N N . CYS B 1 151 ? 11.508 -16.5 -1.196 1 98.44 151 CYS B N 1
ATOM 3114 C CA . CYS B 1 151 ? 11.219 -17.922 -1.205 1 98.44 151 CYS B CA 1
ATOM 3115 C C . CYS B 1 151 ? 10.477 -18.328 -2.475 1 98.44 151 CYS B C 1
ATOM 3117 O O . CYS B 1 151 ? 10.859 -19.281 -3.143 1 98.44 151 CYS B O 1
ATOM 3119 N N . ALA B 1 152 ? 9.492 -17.562 -2.807 1 98.31 152 ALA B N 1
ATOM 3120 C CA . ALA B 1 152 ? 8.703 -17.859 -3.996 1 98.31 152 ALA B CA 1
ATOM 3121 C C . ALA B 1 152 ? 9.578 -17.859 -5.246 1 98.31 152 ALA B C 1
ATOM 3123 O O . ALA B 1 152 ? 9.445 -18.734 -6.109 1 98.31 152 ALA B O 1
ATOM 3124 N N . PHE B 1 153 ? 10.531 -16.969 -5.32 1 98.38 153 PHE B N 1
ATOM 3125 C CA . PHE B 1 153 ? 11.328 -16.797 -6.531 1 98.38 153 PHE B CA 1
ATOM 3126 C C . PHE B 1 153 ? 12.508 -17.766 -6.547 1 98.38 153 PHE B C 1
ATOM 3128 O O . PHE B 1 153 ? 13.109 -18 -7.594 1 98.38 153 PHE B O 1
ATOM 3135 N N . ILE B 1 154 ? 12.844 -18.266 -5.398 1 98.5 154 ILE B N 1
ATOM 3136 C CA . ILE B 1 154 ? 13.805 -19.359 -5.344 1 98.5 154 ILE B CA 1
ATOM 3137 C C . ILE B 1 154 ? 13.219 -20.594 -6.023 1 98.5 154 ILE B C 1
ATOM 3139 O O . ILE B 1 154 ? 13.906 -21.281 -6.785 1 98.5 154 ILE B O 1
ATOM 3143 N N . ALA B 1 155 ? 12 -20.906 -5.812 1 97.56 155 ALA B N 1
ATOM 3144 C CA . ALA B 1 155 ? 11.328 -22.109 -6.277 1 97.56 155 ALA B CA 1
ATOM 3145 C C . ALA B 1 155 ? 11.234 -22.125 -7.801 1 97.56 155 ALA B C 1
ATOM 3147 O O . ALA B 1 155 ? 11.523 -23.156 -8.43 1 97.56 155 ALA B O 1
ATOM 3148 N N . ARG B 1 156 ? 10.805 -20.953 -8.398 1 96.44 156 ARG B N 1
ATOM 3149 C CA . ARG B 1 156 ? 10.633 -20.719 -9.828 1 96.44 156 ARG B CA 1
ATOM 3150 C C . ARG B 1 156 ? 9.664 -21.734 -10.43 1 96.44 156 ARG B C 1
ATOM 3152 O O . ARG B 1 156 ? 9.992 -22.406 -11.406 1 96.44 156 ARG B O 1
ATOM 3159 N N . PRO B 1 157 ? 8.508 -21.906 -9.953 1 97.25 157 PRO B N 1
ATOM 3160 C CA . PRO B 1 157 ? 7.492 -22.766 -10.562 1 97.25 157 PRO B CA 1
ATOM 3161 C C . PRO B 1 157 ? 6.859 -22.156 -11.805 1 97.25 157 PRO B C 1
ATOM 3163 O O . PRO B 1 157 ? 7.137 -20.984 -12.133 1 97.25 157 PRO B O 1
ATOM 3166 N N . PRO B 1 158 ? 6.023 -22.922 -12.484 1 97.5 158 PRO B N 1
ATOM 3167 C CA . PRO B 1 158 ? 5.383 -22.359 -13.68 1 97.5 158 PRO B CA 1
ATOM 3168 C C . PRO B 1 158 ? 4.316 -21.328 -13.344 1 97.5 158 PRO B C 1
ATOM 3170 O O . PRO B 1 158 ? 3.979 -20.484 -14.195 1 97.5 158 PRO B O 1
ATOM 3173 N N . LEU B 1 159 ? 3.787 -21.328 -12.102 1 98.75 159 LEU B N 1
ATOM 3174 C CA . LEU B 1 159 ? 2.717 -20.406 -11.758 1 98.75 159 LEU B CA 1
ATOM 3175 C C . LEU B 1 159 ? 2.984 -19.75 -10.406 1 98.75 159 LEU B C 1
ATOM 3177 O O . LEU B 1 159 ? 3.26 -20.438 -9.422 1 98.75 159 LEU B O 1
ATOM 3181 N N . TYR B 1 160 ? 2.928 -18.422 -10.406 1 98.81 160 TYR B N 1
ATOM 3182 C CA . TYR B 1 160 ? 2.957 -17.641 -9.172 1 98.81 160 TYR B CA 1
ATOM 3183 C C . TYR B 1 160 ? 1.581 -17.062 -8.852 1 98.81 160 TYR B C 1
ATOM 3185 O O . TYR B 1 160 ? 0.918 -16.5 -9.727 1 98.81 160 TYR B O 1
ATOM 3193 N N . VAL B 1 161 ? 1.114 -17.281 -7.656 1 98.81 161 VAL B N 1
ATOM 3194 C CA . VAL B 1 161 ? -0.047 -16.594 -7.102 1 98.81 161 VAL B CA 1
ATOM 3195 C C . VAL B 1 161 ? 0.399 -15.625 -6.012 1 98.81 161 VAL B C 1
ATOM 3197 O O . VAL B 1 161 ? 0.867 -16.047 -4.949 1 98.81 161 VAL B O 1
ATOM 3200 N N . ILE B 1 162 ? 0.259 -14.344 -6.277 1 98.44 162 ILE B N 1
ATOM 3201 C CA . ILE B 1 162 ? 0.836 -13.312 -5.426 1 98.44 162 ILE B CA 1
ATOM 3202 C C . ILE B 1 162 ? -0.266 -12.375 -4.926 1 98.44 162 ILE B C 1
ATOM 3204 O O . ILE B 1 162 ? -0.933 -11.711 -5.723 1 98.44 162 ILE B O 1
ATOM 3208 N N . ASP B 1 163 ? -0.396 -12.336 -3.639 1 97.69 163 ASP B N 1
ATOM 3209 C CA . ASP B 1 163 ? -1.454 -11.547 -3.018 1 97.69 163 ASP B CA 1
ATOM 3210 C C . ASP B 1 163 ? -0.886 -10.297 -2.344 1 97.69 163 ASP B C 1
ATOM 3212 O O . ASP B 1 163 ? -0.316 -10.383 -1.253 1 97.69 163 ASP B O 1
ATOM 3216 N N . GLU B 1 164 ? -1.051 -9.109 -2.939 1 95.5 164 GLU B N 1
ATOM 3217 C CA . GLU B 1 164 ? -0.687 -7.812 -2.375 1 95.5 164 GLU B CA 1
ATOM 3218 C C . GLU B 1 164 ? 0.76 -7.809 -1.891 1 95.5 164 GLU B C 1
ATOM 3220 O O . GLU B 1 164 ? 1.026 -7.535 -0.718 1 95.5 164 GLU B O 1
ATOM 3225 N N . PRO B 1 165 ? 1.696 -7.906 -2.781 1 95.5 165 PRO B N 1
ATOM 3226 C CA . PRO B 1 165 ? 3.08 -8.133 -2.359 1 95.5 165 PRO B CA 1
ATOM 3227 C C . PRO B 1 165 ? 3.795 -6.844 -1.959 1 95.5 165 PRO B C 1
ATOM 3229 O O . PRO B 1 165 ? 4.922 -6.891 -1.457 1 95.5 165 PRO B O 1
ATOM 3232 N N . PHE B 1 166 ? 3.162 -5.746 -2.035 1 92.88 166 PHE B N 1
ATOM 3233 C CA . PHE B 1 166 ? 3.91 -4.492 -1.982 1 92.88 166 PHE B CA 1
ATOM 3234 C C . PHE B 1 166 ? 3.947 -3.947 -0.561 1 92.88 166 PHE B C 1
ATOM 3236 O O . PHE B 1 166 ? 4.625 -2.953 -0.29 1 92.88 166 PHE B O 1
ATOM 3243 N N . LEU B 1 167 ? 3.295 -4.617 0.305 1 84.62 167 LEU B N 1
ATOM 3244 C CA . LEU B 1 167 ? 3.24 -4.148 1.686 1 84.62 167 LEU B CA 1
ATOM 3245 C C . LEU B 1 167 ? 4.641 -4.07 2.287 1 84.62 167 LEU B C 1
ATOM 3247 O O . LEU B 1 167 ? 5.41 -5.027 2.201 1 84.62 167 LEU B O 1
ATOM 3251 N N . GLY B 1 168 ? 4.945 -2.9 2.812 1 84.88 168 GLY B N 1
ATOM 3252 C CA . GLY B 1 168 ? 6.195 -2.727 3.535 1 84.88 168 GLY B CA 1
ATOM 3253 C C . GLY B 1 168 ? 7.363 -2.379 2.633 1 84.88 168 GLY B C 1
ATOM 3254 O O . GLY B 1 168 ? 8.469 -2.111 3.111 1 84.88 168 GLY B O 1
ATOM 3255 N N . LEU B 1 169 ? 7.16 -2.416 1.37 1 93.44 169 LEU B N 1
ATOM 3256 C CA . LEU B 1 169 ? 8.242 -2.08 0.445 1 93.44 169 LEU B CA 1
ATOM 3257 C C . LEU B 1 169 ? 8.281 -0.58 0.181 1 93.44 169 LEU B C 1
ATOM 3259 O O . LEU B 1 169 ? 7.242 0.081 0.157 1 93.44 169 LEU B O 1
ATOM 3263 N N . ASP B 1 170 ? 9.492 -0.052 0.034 1 95.56 170 ASP B N 1
ATOM 3264 C CA . ASP B 1 170 ? 9.664 1.334 -0.388 1 95.56 170 ASP B CA 1
ATOM 3265 C C . ASP B 1 170 ? 9.633 1.453 -1.91 1 95.56 170 ASP B C 1
ATOM 3267 O O . ASP B 1 170 ? 9.461 0.455 -2.611 1 95.56 170 ASP B O 1
ATOM 3271 N N . PRO B 1 171 ? 9.742 2.631 -2.453 1 95.94 171 PRO B N 1
ATOM 3272 C CA . PRO B 1 171 ? 9.586 2.811 -3.898 1 95.94 171 PRO B CA 1
ATOM 3273 C C . PRO B 1 171 ? 10.578 1.977 -4.707 1 95.94 171 PRO B C 1
ATOM 3275 O O . PRO B 1 171 ? 10.203 1.384 -5.723 1 95.94 171 PRO B O 1
ATOM 3278 N N . LEU B 1 172 ? 11.773 1.888 -4.289 1 95.25 172 LEU B N 1
ATOM 3279 C CA . LEU B 1 172 ? 12.766 1.095 -5.008 1 95.25 172 LEU B CA 1
ATOM 3280 C C . LEU B 1 172 ? 12.438 -0.392 -4.926 1 95.25 172 LEU B C 1
ATOM 3282 O O . LEU B 1 172 ? 12.562 -1.115 -5.918 1 95.25 172 LEU B O 1
ATOM 3286 N N . GLY B 1 173 ? 12.07 -0.795 -3.744 1 94.69 173 GLY B N 1
ATOM 3287 C CA . GLY B 1 173 ? 11.672 -2.182 -3.566 1 94.69 173 GLY B CA 1
ATOM 3288 C C . GLY B 1 173 ? 10.508 -2.584 -4.457 1 94.69 173 GLY B C 1
ATOM 3289 O O . GLY B 1 173 ? 10.508 -3.682 -5.02 1 94.69 173 GLY B O 1
ATOM 3290 N N . ILE B 1 174 ? 9.523 -1.727 -4.523 1 95.88 174 ILE B N 1
ATOM 3291 C CA . ILE B 1 174 ? 8.367 -1.988 -5.379 1 95.88 174 ILE B CA 1
ATOM 3292 C C . ILE B 1 174 ? 8.828 -2.131 -6.828 1 95.88 174 ILE B C 1
ATOM 3294 O O . ILE B 1 174 ? 8.453 -3.088 -7.512 1 95.88 174 ILE B O 1
ATOM 3298 N N . ARG B 1 175 ? 9.633 -1.233 -7.281 1 94.62 175 ARG B N 1
ATOM 3299 C CA . ARG B 1 175 ? 10.141 -1.259 -8.648 1 94.62 175 ARG B CA 1
ATOM 3300 C C . ARG B 1 175 ? 10.953 -2.525 -8.906 1 94.62 175 ARG B C 1
ATOM 3302 O O . ARG B 1 175 ? 10.758 -3.197 -9.922 1 94.62 175 ARG B O 1
ATOM 3309 N N . ASP B 1 176 ? 11.805 -2.822 -8.016 1 95.12 176 ASP B N 1
ATOM 3310 C CA . ASP B 1 176 ? 12.664 -3.996 -8.164 1 95.12 176 ASP B CA 1
ATOM 3311 C C . ASP B 1 176 ? 11.828 -5.277 -8.227 1 95.12 176 ASP B C 1
ATOM 3313 O O . ASP B 1 176 ? 12.117 -6.172 -9.023 1 95.12 176 ASP B O 1
ATOM 3317 N N . LEU B 1 177 ? 10.867 -5.352 -7.395 1 97.19 177 LEU B N 1
ATOM 3318 C CA . LEU B 1 177 ? 9.992 -6.516 -7.41 1 97.19 177 LEU B CA 1
ATOM 3319 C C . LEU B 1 177 ? 9.266 -6.629 -8.75 1 97.19 177 LEU B C 1
ATOM 3321 O O . LEU B 1 177 ? 9.25 -7.699 -9.367 1 97.19 177 LEU B O 1
ATOM 3325 N N . LEU B 1 178 ? 8.672 -5.559 -9.188 1 96.88 178 LEU B N 1
ATOM 3326 C CA . LEU B 1 178 ? 7.945 -5.562 -10.453 1 96.88 178 LEU B CA 1
ATOM 3327 C C . LEU B 1 178 ? 8.859 -5.957 -11.602 1 96.88 178 LEU B C 1
ATOM 3329 O O . LEU B 1 178 ? 8.492 -6.789 -12.438 1 96.88 178 LEU B O 1
ATOM 3333 N N . ASP B 1 179 ? 10.039 -5.406 -11.625 1 95.94 179 ASP B N 1
ATOM 3334 C CA . ASP B 1 179 ? 11.008 -5.734 -12.664 1 95.94 179 ASP B CA 1
ATOM 3335 C C . ASP B 1 179 ? 11.375 -7.215 -12.625 1 95.94 179 ASP B C 1
ATOM 3337 O O . ASP B 1 179 ? 11.508 -7.855 -13.672 1 95.94 179 ASP B O 1
ATOM 3341 N N . TYR B 1 180 ? 11.555 -7.672 -11.461 1 97.44 180 TYR B N 1
ATOM 3342 C CA . TYR B 1 180 ? 11.898 -9.086 -11.32 1 97.44 180 TYR B CA 1
ATOM 3343 C C . TYR B 1 180 ? 10.75 -9.969 -11.789 1 97.44 180 TYR B C 1
ATOM 3345 O O . TYR B 1 180 ? 10.969 -11 -12.43 1 97.44 180 TYR B O 1
ATOM 3353 N N . MET B 1 181 ? 9.539 -9.633 -11.484 1 98.25 181 MET B N 1
ATOM 3354 C CA . MET B 1 181 ? 8.367 -10.367 -11.945 1 98.25 181 MET B CA 1
ATOM 3355 C C . MET B 1 181 ? 8.305 -10.391 -13.469 1 98.25 181 MET B C 1
ATOM 3357 O O . MET B 1 181 ? 7.992 -11.422 -14.07 1 98.25 181 MET B O 1
ATOM 3361 N N . VAL B 1 182 ? 8.578 -9.281 -14.07 1 97.94 182 VAL B N 1
ATOM 3362 C CA . VAL B 1 182 ? 8.602 -9.211 -15.523 1 97.94 182 VAL B CA 1
ATOM 3363 C C . VAL B 1 182 ? 9.664 -10.156 -16.078 1 97.94 182 VAL B C 1
ATOM 3365 O O . VAL B 1 182 ? 9.422 -10.859 -17.062 1 97.94 182 VAL B O 1
ATOM 3368 N N . GLU B 1 183 ? 10.812 -10.133 -15.414 1 97.44 183 GLU B N 1
ATOM 3369 C CA . GLU B 1 183 ? 11.906 -11 -15.844 1 97.44 183 GLU B CA 1
ATOM 3370 C C . GLU B 1 183 ? 11.5 -12.469 -15.789 1 97.44 183 GLU B C 1
ATOM 3372 O O . GLU B 1 183 ? 11.672 -13.195 -16.766 1 97.44 183 GLU B O 1
ATOM 3377 N N . VAL B 1 184 ? 10.969 -12.906 -14.688 1 97.38 184 VAL B N 1
ATOM 3378 C CA . VAL B 1 184 ? 10.594 -14.305 -14.531 1 97.38 184 VAL B CA 1
ATOM 3379 C C . VAL B 1 184 ? 9.453 -14.648 -15.484 1 97.38 184 VAL B C 1
ATOM 3381 O O . VAL B 1 184 ? 9.375 -15.766 -15.992 1 97.38 184 VAL B O 1
ATOM 3384 N N . ASN B 1 185 ? 8.547 -13.719 -15.68 1 98.25 185 ASN B N 1
ATOM 3385 C CA . ASN B 1 185 ? 7.465 -13.898 -16.641 1 98.25 185 ASN B CA 1
ATOM 3386 C C . ASN B 1 185 ? 8 -14.102 -18.062 1 98.25 185 ASN B C 1
ATOM 3388 O O . ASN B 1 185 ? 7.539 -14.984 -18.781 1 98.25 185 ASN B O 1
ATOM 3392 N N . ARG B 1 186 ? 8.977 -13.352 -18.438 1 97.19 186 ARG B N 1
ATOM 3393 C CA . ARG B 1 186 ? 9.586 -13.461 -19.75 1 97.19 186 ARG B CA 1
ATOM 3394 C C . ARG B 1 186 ? 10.289 -14.805 -19.922 1 97.19 186 ARG B C 1
ATOM 3396 O O . ARG B 1 186 ? 10.414 -15.305 -21.047 1 97.19 186 ARG B O 1
ATOM 3403 N N . GLU B 1 187 ? 10.68 -15.32 -18.844 1 96.75 187 GLU B N 1
ATOM 3404 C CA . GLU B 1 187 ? 11.336 -16.625 -18.859 1 96.75 187 GLU B CA 1
ATOM 3405 C C . GLU B 1 187 ? 10.312 -17.766 -18.922 1 96.75 187 GLU B C 1
ATOM 3407 O O . GLU B 1 187 ? 10.688 -18.938 -19 1 96.75 187 GLU B O 1
ATOM 3412 N N . GLY B 1 188 ? 9.008 -17.406 -18.844 1 96.94 188 GLY B N 1
ATOM 3413 C CA . GLY B 1 188 ? 7.992 -18.422 -19.094 1 96.94 188 GLY B CA 1
ATOM 3414 C C . GLY B 1 188 ? 7.023 -18.594 -17.938 1 96.94 188 GLY B C 1
ATOM 3415 O O . GLY B 1 188 ? 6.02 -19.297 -18.062 1 96.94 188 GLY B O 1
ATOM 3416 N N . ALA B 1 189 ? 7.316 -17.984 -16.797 1 97.94 189 ALA B N 1
ATOM 3417 C CA . ALA B 1 189 ? 6.445 -18.141 -15.641 1 97.94 189 ALA B CA 1
ATOM 3418 C C . ALA B 1 189 ? 5.137 -17.375 -15.836 1 97.94 189 ALA B C 1
ATOM 3420 O O . ALA B 1 189 ? 5.121 -16.312 -16.453 1 97.94 189 ALA B O 1
ATOM 3421 N N . SER B 1 190 ? 4.047 -17.953 -15.328 1 98.81 190 SER B N 1
ATOM 3422 C CA . SER B 1 190 ? 2.754 -17.281 -15.258 1 98.81 190 SER B CA 1
ATOM 3423 C C . SER B 1 190 ? 2.516 -16.672 -13.883 1 98.81 190 SER B C 1
ATOM 3425 O O . SER B 1 190 ? 2.971 -17.219 -12.867 1 98.81 190 SER B O 1
ATOM 3427 N N . ILE B 1 191 ? 1.776 -15.539 -13.867 1 98.88 191 ILE B N 1
ATOM 3428 C CA . ILE B 1 191 ? 1.604 -14.844 -12.602 1 98.88 191 ILE B CA 1
ATOM 3429 C C . ILE B 1 191 ? 0.152 -14.391 -12.453 1 98.88 191 ILE B C 1
ATOM 3431 O O . ILE B 1 191 ? -0.409 -13.781 -13.359 1 98.88 191 ILE B O 1
ATOM 3435 N N . LEU B 1 192 ? -0.5 -14.766 -11.406 1 98.88 192 LEU B N 1
ATOM 3436 C CA . LEU B 1 192 ? -1.729 -14.148 -10.914 1 98.88 192 LEU B CA 1
ATOM 3437 C C . LEU B 1 192 ? -1.44 -13.211 -9.75 1 98.88 192 LEU B C 1
ATOM 3439 O O . LEU B 1 192 ? -0.995 -13.648 -8.688 1 98.88 192 LEU B O 1
ATOM 3443 N N . LEU B 1 193 ? -1.683 -11.922 -9.945 1 98.69 193 LEU B N 1
ATOM 3444 C CA . LEU B 1 193 ? -1.296 -10.883 -9 1 98.69 193 LEU B CA 1
ATOM 3445 C C . LEU B 1 193 ? -2.516 -10.094 -8.531 1 98.69 193 LEU B C 1
ATOM 3447 O O . LEU B 1 193 ? -3.32 -9.648 -9.352 1 98.69 193 LEU B O 1
ATOM 3451 N N . SER B 1 194 ? -2.721 -10.016 -7.254 1 97.94 194 SER B N 1
ATOM 3452 C CA . SER B 1 194 ? -3.727 -9.102 -6.73 1 97.94 194 SER B CA 1
ATOM 3453 C C . SER B 1 194 ? -3.08 -7.844 -6.152 1 97.94 194 SER B C 1
ATOM 3455 O O . SER B 1 194 ? -1.988 -7.906 -5.586 1 97.94 194 SER B O 1
ATOM 3457 N N . SER B 1 195 ? -3.748 -6.727 -6.301 1 96 195 SER B N 1
ATOM 3458 C CA . SER B 1 195 ? -3.303 -5.473 -5.703 1 96 195 SER B CA 1
ATOM 3459 C C . SER B 1 195 ? -4.457 -4.484 -5.566 1 96 195 SER B C 1
ATOM 3461 O O . SER B 1 195 ? -5.348 -4.445 -6.414 1 96 195 SER B O 1
ATOM 3463 N N . HIS B 1 196 ? -4.32 -3.652 -4.531 1 94.5 196 HIS B N 1
ATOM 3464 C CA . HIS B 1 196 ? -5.242 -2.535 -4.367 1 94.5 196 HIS B CA 1
ATOM 3465 C C . HIS B 1 196 ? -4.719 -1.283 -5.062 1 94.5 196 HIS B C 1
ATOM 3467 O O . HIS B 1 196 ? -5.453 -0.308 -5.234 1 94.5 196 HIS B O 1
ATOM 3473 N N . ILE B 1 197 ? -3.512 -1.311 -5.453 1 94.94 197 ILE B N 1
ATOM 3474 C CA . ILE B 1 197 ? -2.893 -0.166 -6.113 1 94.94 197 ILE B CA 1
ATOM 3475 C C . ILE B 1 197 ? -2.891 -0.382 -7.625 1 94.94 197 ILE B C 1
ATOM 3477 O O . ILE B 1 197 ? -1.874 -0.782 -8.195 1 94.94 197 ILE B O 1
ATOM 3481 N N . LEU B 1 198 ? -3.922 0.036 -8.195 1 97.12 198 LEU B N 1
ATOM 3482 C CA . LEU B 1 198 ? -4.18 -0.284 -9.594 1 97.12 198 LEU B CA 1
ATOM 3483 C C . LEU B 1 198 ? -3.172 0.412 -10.508 1 97.12 198 LEU B C 1
ATOM 3485 O O . LEU B 1 198 ? -2.746 -0.155 -11.516 1 97.12 198 LEU B O 1
ATOM 3489 N N . SER B 1 199 ? -2.75 1.568 -10.109 1 93.69 199 SER B N 1
ATOM 3490 C CA . SER B 1 199 ? -1.811 2.338 -10.922 1 93.69 199 SER B CA 1
ATOM 3491 C C . SER B 1 199 ? -0.455 1.645 -11 1 93.69 199 SER B C 1
ATOM 3493 O O . SER B 1 199 ? 0.28 1.82 -11.977 1 93.69 199 SER B O 1
ATOM 3495 N N . THR B 1 200 ? -0.145 0.881 -10.031 1 92.25 200 THR B N 1
ATOM 3496 C CA . THR B 1 200 ? 1.154 0.222 -9.969 1 92.25 200 THR B CA 1
ATOM 3497 C C . THR B 1 200 ? 1.192 -0.992 -10.891 1 92.25 200 THR B C 1
ATOM 3499 O O . THR B 1 200 ? 2.242 -1.322 -11.445 1 92.25 200 THR B O 1
ATOM 3502 N N . ILE B 1 201 ? 0.055 -1.628 -11.133 1 95.94 201 ILE B N 1
ATOM 3503 C CA . ILE B 1 201 ? 0.096 -2.898 -11.852 1 95.94 201 ILE B CA 1
ATOM 3504 C C . ILE B 1 201 ? -0.469 -2.713 -13.258 1 95.94 201 ILE B C 1
ATOM 3506 O O . ILE B 1 201 ? -0.331 -3.596 -14.109 1 95.94 201 ILE B O 1
ATOM 3510 N N . GLU B 1 202 ? -1.064 -1.569 -13.523 1 96.5 202 GLU B N 1
ATOM 3511 C CA . GLU B 1 202 ? -1.768 -1.301 -14.773 1 96.5 202 GLU B CA 1
ATOM 3512 C C . GLU B 1 202 ? -0.877 -1.585 -15.984 1 96.5 202 GLU B C 1
ATOM 3514 O O . GLU B 1 202 ? -1.314 -2.211 -16.953 1 96.5 202 GLU B O 1
ATOM 3519 N N . ASN B 1 203 ? 0.406 -1.253 -15.844 1 92.81 203 ASN B N 1
ATOM 3520 C CA . ASN B 1 203 ? 1.279 -1.352 -17.016 1 92.81 203 ASN B CA 1
ATOM 3521 C C . ASN B 1 203 ? 2.082 -2.65 -17 1 92.81 203 ASN B C 1
ATOM 3523 O O . ASN B 1 203 ? 2.926 -2.869 -17.875 1 92.81 203 ASN B O 1
ATOM 3527 N N . TYR B 1 204 ? 1.814 -3.484 -16.125 1 96.5 204 TYR B N 1
ATOM 3528 C CA . TYR B 1 204 ? 2.617 -4.695 -16.016 1 96.5 204 TYR B CA 1
ATOM 3529 C C . TYR B 1 204 ? 1.801 -5.93 -16.375 1 96.5 204 TYR B C 1
ATOM 3531 O O . TYR B 1 204 ? 2.324 -6.875 -16.969 1 96.5 204 TYR B O 1
ATOM 3539 N N . CYS B 1 205 ? 0.531 -5.887 -16.125 1 98.25 205 CYS B N 1
ATOM 3540 C CA . CYS B 1 205 ? -0.314 -7.051 -16.359 1 98.25 205 CYS B CA 1
ATOM 3541 C C . CYS B 1 205 ? -0.804 -7.07 -17.812 1 98.25 205 CYS B C 1
ATOM 3543 O O . CYS B 1 205 ? -1.101 -6.023 -18.391 1 98.25 205 CYS B O 1
ATOM 3545 N N . ASP B 1 206 ? -0.946 -8.273 -18.328 1 98.38 206 ASP B N 1
ATOM 3546 C CA . ASP B 1 206 ? -1.487 -8.461 -19.672 1 98.38 206 ASP B CA 1
ATOM 3547 C C . ASP B 1 206 ? -3.006 -8.297 -19.672 1 98.38 206 ASP B C 1
ATOM 3549 O O . ASP B 1 206 ? -3.572 -7.777 -20.641 1 98.38 206 ASP B O 1
ATOM 3553 N N . ARG B 1 207 ? -3.566 -8.812 -18.703 1 98.44 207 ARG B N 1
ATOM 3554 C CA . ARG B 1 207 ? -5.02 -8.805 -18.547 1 98.44 207 ARG B CA 1
ATOM 3555 C C . ARG B 1 207 ? -5.41 -8.617 -17.078 1 98.44 207 ARG B C 1
ATOM 3557 O O . ARG B 1 207 ? -4.574 -8.758 -16.188 1 98.44 207 ARG B O 1
ATOM 3564 N N . PHE B 1 208 ? -6.719 -8.297 -16.953 1 98.81 208 PHE B N 1
ATOM 3565 C CA . PHE B 1 208 ? -7.27 -8.117 -15.617 1 98.81 208 PHE B CA 1
ATOM 3566 C C . PHE B 1 208 ? -8.578 -8.891 -15.461 1 98.81 208 PHE B C 1
ATOM 3568 O O . PHE B 1 208 ? -9.312 -9.078 -16.438 1 98.81 208 PHE B O 1
ATOM 3575 N N . VAL B 1 209 ? -8.781 -9.375 -14.297 1 98.88 209 VAL B N 1
ATOM 3576 C CA . VAL B 1 209 ? -10.047 -9.953 -13.852 1 98.88 209 VAL B CA 1
ATOM 3577 C C . VAL B 1 209 ? -10.625 -9.109 -12.719 1 98.88 209 VAL B C 1
ATOM 3579 O O . VAL B 1 209 ? -10.023 -9 -11.648 1 98.88 209 VAL B O 1
ATOM 3582 N N . ILE B 1 210 ? -11.766 -8.508 -12.914 1 98.56 210 ILE B N 1
ATOM 3583 C CA . ILE B 1 210 ? -12.375 -7.648 -11.914 1 98.56 210 ILE B CA 1
ATOM 3584 C C . ILE B 1 210 ? -13.492 -8.406 -11.188 1 98.56 210 ILE B C 1
ATOM 3586 O O . ILE B 1 210 ? -14.5 -8.766 -11.797 1 98.56 210 ILE B O 1
ATOM 3590 N N . LEU B 1 211 ? -13.297 -8.578 -9.945 1 98.12 211 LEU B N 1
ATOM 3591 C CA . LEU B 1 211 ? -14.242 -9.281 -9.078 1 98.12 211 LEU B CA 1
ATOM 3592 C C . LEU B 1 211 ? -15.094 -8.297 -8.297 1 98.12 211 LEU B C 1
ATOM 3594 O O . LEU B 1 211 ? -14.578 -7.316 -7.746 1 98.12 211 LEU B O 1
ATOM 3598 N N . HIS B 1 212 ? -16.344 -8.523 -8.266 1 97.19 212 HIS B N 1
ATOM 3599 C CA . HIS B 1 212 ? -17.297 -7.734 -7.496 1 97.19 212 HIS B CA 1
ATOM 3600 C C . HIS B 1 212 ? -18.391 -8.609 -6.906 1 97.19 212 HIS B C 1
ATOM 3602 O O . HIS B 1 212 ? -19.125 -9.273 -7.645 1 97.19 212 HIS B O 1
ATOM 3608 N N . LYS B 1 213 ? -18.5 -8.594 -5.609 1 95.88 213 LYS B N 1
ATOM 3609 C CA . LYS B 1 213 ? -19.5 -9.359 -4.891 1 95.88 213 LYS B CA 1
ATOM 3610 C C . LYS B 1 213 ? -19.5 -10.82 -5.324 1 95.88 213 LYS B C 1
ATOM 3612 O O . LYS B 1 213 ? -20.562 -11.391 -5.605 1 95.88 213 LYS B O 1
ATOM 3617 N N . GLY B 1 214 ? -18.297 -11.312 -5.508 1 97.75 214 GLY B N 1
ATOM 3618 C CA . GLY B 1 214 ? -18.125 -12.734 -5.75 1 97.75 214 GLY B CA 1
ATOM 3619 C C . GLY B 1 214 ? -18.312 -13.125 -7.203 1 97.75 214 GLY B C 1
ATOM 3620 O O . GLY B 1 214 ? -18.328 -14.312 -7.535 1 97.75 214 GLY B O 1
ATOM 3621 N N . ARG B 1 215 ? -18.469 -12.188 -8.078 1 98.06 215 ARG B N 1
ATOM 3622 C CA . ARG B 1 215 ? -18.656 -12.422 -9.508 1 98.06 215 ARG B CA 1
ATOM 3623 C C . ARG B 1 215 ? -17.656 -11.609 -10.32 1 98.06 215 ARG B C 1
ATOM 3625 O O . ARG B 1 215 ? -17.188 -10.562 -9.883 1 98.06 215 ARG B O 1
ATOM 3632 N N . ILE B 1 216 ? -17.359 -12.156 -11.508 1 98.31 216 ILE B N 1
ATOM 3633 C CA . ILE B 1 216 ? -16.547 -11.383 -12.438 1 98.31 216 ILE B CA 1
ATOM 3634 C C . ILE B 1 216 ? -17.422 -10.422 -13.227 1 98.31 216 ILE B C 1
ATOM 3636 O O . ILE B 1 216 ? -18.344 -10.844 -13.922 1 98.31 216 ILE B O 1
ATOM 3640 N N . ILE B 1 217 ? -17.156 -9.188 -13.141 1 96.75 217 ILE B N 1
ATOM 3641 C CA . ILE B 1 217 ? -18 -8.227 -13.867 1 96.75 217 ILE B CA 1
ATOM 3642 C C . ILE B 1 217 ? -17.359 -7.914 -15.219 1 96.75 217 ILE B C 1
ATOM 3644 O O . ILE B 1 217 ? -18.078 -7.609 -16.188 1 96.75 217 ILE B O 1
ATOM 3648 N N . VAL B 1 218 ? -16.078 -7.922 -15.297 1 97.69 218 VAL B N 1
ATOM 3649 C CA . VAL B 1 218 ? -15.359 -7.73 -16.547 1 97.69 218 VAL B CA 1
ATOM 3650 C C . VAL B 1 218 ? -13.977 -8.383 -16.453 1 97.69 218 VAL B C 1
ATOM 3652 O O . VAL B 1 218 ? -13.391 -8.445 -15.375 1 97.69 218 VAL B O 1
ATOM 3655 N N . GLN B 1 219 ? -13.516 -8.906 -17.562 1 98.5 219 GLN B N 1
ATOM 3656 C CA . GLN B 1 219 ? -12.141 -9.406 -17.641 1 98.5 219 GLN B CA 1
ATOM 3657 C C . GLN B 1 219 ? -11.586 -9.242 -19.047 1 98.5 219 GLN B C 1
ATOM 3659 O O . GLN B 1 219 ? -12.336 -9.258 -20.031 1 98.5 219 GLN B O 1
ATOM 3664 N N . GLY B 1 220 ? -10.305 -9 -19.156 1 98.5 220 GLY B N 1
ATOM 3665 C CA . GLY B 1 220 ? -9.641 -8.828 -20.422 1 98.5 220 GLY B CA 1
ATOM 3666 C C . GLY B 1 220 ? -8.5 -7.828 -20.375 1 98.5 220 GLY B C 1
ATOM 3667 O O . GLY B 1 220 ? -7.992 -7.512 -19.297 1 98.5 220 GLY B O 1
ATOM 3668 N N . THR B 1 221 ? -8.039 -7.473 -21.516 1 98.38 221 THR B N 1
ATOM 3669 C CA . THR B 1 221 ? -6.988 -6.469 -21.641 1 98.38 221 THR B CA 1
ATOM 3670 C C . THR B 1 221 ? -7.496 -5.102 -21.188 1 98.38 221 THR B C 1
ATOM 3672 O O . THR B 1 221 ? -8.695 -4.922 -20.969 1 98.38 221 THR B O 1
ATOM 3675 N N . LEU B 1 222 ? -6.586 -4.184 -21.078 1 98 222 LEU B N 1
ATOM 3676 C CA . LEU B 1 222 ? -6.98 -2.82 -20.734 1 98 222 LEU B CA 1
ATOM 3677 C C . LEU B 1 222 ? -7.988 -2.283 -21.75 1 98 222 LEU B C 1
ATOM 3679 O O . LEU B 1 222 ? -8.945 -1.599 -21.375 1 98 222 LEU B O 1
ATOM 3683 N N . GLU B 1 223 ? -7.75 -2.607 -22.984 1 97.88 223 GLU B N 1
ATOM 3684 C CA . GLU B 1 223 ? -8.656 -2.15 -24.031 1 97.88 223 GLU B CA 1
ATOM 3685 C C . GLU B 1 223 ? -10.039 -2.775 -23.875 1 97.88 223 GLU B C 1
ATOM 3687 O O . GLU B 1 223 ? -11.055 -2.119 -24.109 1 97.88 223 GLU B O 1
ATOM 3692 N N . ASP B 1 224 ? -10.102 -4.051 -23.516 1 98.19 224 ASP B N 1
ATOM 3693 C CA . ASP B 1 224 ? -11.383 -4.695 -23.234 1 98.19 224 ASP B CA 1
ATOM 3694 C C . ASP B 1 224 ? -12.125 -3.98 -22.109 1 98.19 224 ASP B C 1
ATOM 3696 O O . ASP B 1 224 ? -13.336 -3.768 -22.188 1 98.19 224 ASP B O 1
ATOM 3700 N N . ILE B 1 225 ? -11.375 -3.611 -21.078 1 98 225 ILE B N 1
ATOM 3701 C CA . ILE B 1 225 ? -11.984 -2.951 -19.922 1 98 225 ILE B CA 1
ATOM 3702 C C . ILE B 1 225 ? -12.438 -1.547 -20.312 1 98 225 ILE B C 1
ATOM 3704 O O . ILE B 1 225 ? -13.492 -1.082 -19.875 1 98 225 ILE B O 1
ATOM 3708 N N . ARG B 1 226 ? -11.688 -0.904 -21.125 1 98 226 ARG B N 1
ATOM 3709 C CA . ARG B 1 226 ? -12.07 0.408 -21.641 1 98 226 ARG B CA 1
ATOM 3710 C C . ARG B 1 226 ? -13.383 0.331 -22.406 1 98 226 ARG B C 1
ATOM 3712 O O . ARG B 1 226 ? -14.258 1.185 -22.25 1 98 226 ARG B O 1
ATOM 3719 N N . SER B 1 227 ? -13.523 -0.671 -23.188 1 97.75 227 SER B N 1
ATOM 3720 C CA . SER B 1 227 ? -14.742 -0.876 -23.953 1 97.75 227 SER B CA 1
ATOM 3721 C C . SER B 1 227 ? -15.938 -1.159 -23.047 1 97.75 227 SER B C 1
ATOM 3723 O O . SER B 1 227 ? -17 -0.571 -23.219 1 97.75 227 SER B O 1
ATOM 3725 N N . ALA B 1 228 ? -15.695 -1.981 -22.094 1 96.5 228 ALA B N 1
ATOM 3726 C CA . ALA B 1 228 ? -16.766 -2.363 -21.188 1 96.5 228 ALA B CA 1
ATOM 3727 C C . ALA B 1 228 ? -17.219 -1.173 -20.344 1 96.5 228 ALA B C 1
ATOM 3729 O O . ALA B 1 228 ? -18.406 -1.07 -20 1 96.5 228 ALA B O 1
ATOM 3730 N N . SER B 1 229 ? -16.297 -0.271 -20.016 1 96.31 229 SER B N 1
ATOM 3731 C CA . SER B 1 229 ? -16.625 0.875 -19.172 1 96.31 229 SER B CA 1
ATOM 3732 C C . SER B 1 229 ? -17.031 2.082 -20 1 96.31 229 SER B C 1
ATOM 3734 O O . SER B 1 229 ? -17.469 3.098 -19.469 1 96.31 229 SER B O 1
ATOM 3736 N N . ASN B 1 230 ? -16.875 2.02 -21.281 1 96.75 230 ASN B N 1
ATOM 3737 C CA . ASN B 1 230 ? -17.125 3.131 -22.203 1 96.75 230 ASN B CA 1
ATOM 3738 C C . ASN B 1 230 ? -16.312 4.363 -21.812 1 96.75 230 ASN B C 1
ATOM 3740 O O . ASN B 1 230 ? -16.859 5.461 -21.703 1 96.75 230 ASN B O 1
ATOM 3744 N N . MET B 1 231 ? -15.023 4.102 -21.516 1 96.81 231 MET B N 1
ATOM 3745 C CA . MET B 1 231 ? -14.117 5.176 -21.141 1 96.81 231 MET B CA 1
ATOM 3746 C C . MET B 1 231 ? -12.812 5.086 -21.922 1 96.81 231 MET B C 1
ATOM 3748 O O . MET B 1 231 ? -11.773 4.719 -21.375 1 96.81 231 MET B O 1
ATOM 3752 N N . PRO B 1 232 ? -12.852 5.539 -23.141 1 96.19 232 PRO B N 1
ATOM 3753 C CA . PRO B 1 232 ? -11.633 5.473 -23.953 1 96.19 232 PRO B CA 1
ATOM 3754 C C . PRO B 1 232 ? -10.477 6.27 -23.359 1 96.19 232 PRO B C 1
ATOM 3756 O O . PRO B 1 232 ? -10.672 7.41 -22.922 1 96.19 232 PRO B O 1
ATOM 3759 N N . GLY B 1 233 ? -9.359 5.637 -23.266 1 95.5 233 GLY B N 1
ATOM 3760 C CA . GLY B 1 233 ? -8.156 6.312 -22.812 1 95.5 233 GLY B CA 1
ATOM 3761 C C . GLY B 1 233 ? -8.07 6.461 -21.312 1 95.5 233 GLY B C 1
ATOM 3762 O O . GLY B 1 233 ? -7.098 6.992 -20.781 1 95.5 233 GLY B O 1
ATOM 3763 N N . ALA B 1 234 ? -9.047 5.875 -20.609 1 96.62 234 ALA B N 1
ATOM 3764 C CA . ALA B 1 234 ? -9.086 6.039 -19.156 1 96.62 234 ALA B CA 1
ATOM 3765 C C . ALA B 1 234 ? -8.102 5.102 -18.469 1 96.62 234 ALA B C 1
ATOM 3767 O O . ALA B 1 234 ? -7.711 4.078 -19.047 1 96.62 234 ALA B O 1
ATOM 3768 N N . SER B 1 235 ? -7.652 5.527 -17.328 1 96.38 235 SER B N 1
ATOM 3769 C CA . SER B 1 235 ? -6.805 4.68 -16.5 1 96.38 235 SER B CA 1
ATOM 3770 C C . SER B 1 235 ? -7.598 3.525 -15.891 1 96.38 235 SER B C 1
ATOM 3772 O O . SER B 1 235 ? -8.828 3.584 -15.812 1 96.38 235 SER B O 1
ATOM 3774 N N . LEU B 1 236 ? -6.926 2.469 -15.523 1 97.62 236 LEU B N 1
ATOM 3775 C CA . LEU B 1 236 ? -7.547 1.323 -14.867 1 97.62 236 LEU B CA 1
ATOM 3776 C C . LEU B 1 236 ? -8.305 1.759 -13.625 1 97.62 236 LEU B C 1
ATOM 3778 O O . LEU B 1 236 ? -9.406 1.268 -13.359 1 97.62 236 LEU B O 1
ATOM 3782 N N . GLU B 1 237 ? -7.762 2.703 -12.898 1 96.38 237 GLU B N 1
ATOM 3783 C CA . GLU B 1 237 ? -8.391 3.217 -11.688 1 96.38 237 GLU B CA 1
ATOM 3784 C C . GLU B 1 237 ? -9.75 3.838 -11.992 1 96.38 237 GLU B C 1
ATOM 3786 O O . GLU B 1 237 ? -10.742 3.551 -11.312 1 96.38 237 GLU B O 1
ATOM 3791 N N . ASN B 1 238 ? -9.773 4.641 -12.984 1 96.38 238 ASN B N 1
ATOM 3792 C CA . ASN B 1 238 ? -11.016 5.312 -13.352 1 96.38 238 ASN B CA 1
ATOM 3793 C C . ASN B 1 238 ? -12.055 4.32 -13.859 1 96.38 238 ASN B C 1
ATOM 3795 O O . ASN B 1 238 ? -13.234 4.422 -13.516 1 96.38 238 ASN B O 1
ATOM 3799 N N . MET B 1 239 ? -11.602 3.42 -14.672 1 97.81 239 MET B N 1
ATOM 3800 C CA . MET B 1 239 ? -12.508 2.416 -15.211 1 97.81 239 MET B CA 1
ATOM 3801 C C . MET B 1 239 ? -13.07 1.535 -14.094 1 97.81 239 MET B C 1
ATOM 3803 O O . MET B 1 239 ? -14.266 1.232 -14.078 1 97.81 239 MET B O 1
ATOM 3807 N N . PHE B 1 240 ? -12.203 1.122 -13.188 1 97.88 240 PHE B N 1
ATOM 3808 C CA . PHE B 1 240 ? -12.609 0.314 -12.039 1 97.88 240 PHE B CA 1
ATOM 3809 C C . PHE B 1 240 ? -13.68 1.028 -11.234 1 97.88 240 PHE B C 1
ATOM 3811 O O . PHE B 1 240 ? -14.703 0.431 -10.883 1 97.88 240 PHE B O 1
ATOM 3818 N N . ASP B 1 241 ? -13.414 2.285 -10.977 1 95.38 241 ASP B N 1
ATOM 3819 C CA . ASP B 1 241 ? -14.352 3.105 -10.219 1 95.38 241 ASP B CA 1
ATOM 3820 C C . ASP B 1 241 ? -15.727 3.119 -10.883 1 95.38 241 ASP B C 1
ATOM 3822 O O . ASP B 1 241 ? -16.75 2.883 -10.227 1 95.38 241 ASP B O 1
ATOM 3826 N N . ARG B 1 242 ? -15.734 3.354 -12.125 1 96 242 ARG B N 1
ATOM 3827 C CA . ARG B 1 242 ? -16.984 3.424 -12.883 1 96 242 ARG B CA 1
ATOM 3828 C C . ARG B 1 242 ? -17.719 2.09 -12.844 1 96 242 ARG B C 1
ATOM 3830 O O . ARG B 1 242 ? -18.922 2.045 -12.57 1 96 242 ARG B O 1
ATOM 3837 N N . LEU B 1 243 ? -17.031 1.025 -13.102 1 96.62 243 LEU B N 1
ATOM 3838 C CA . LEU B 1 243 ? -17.625 -0.301 -13.227 1 96.62 243 LEU B CA 1
ATOM 3839 C C . LEU B 1 243 ? -18.203 -0.757 -11.891 1 96.62 243 LEU B C 1
ATOM 3841 O O . LEU B 1 243 ? -19.328 -1.273 -11.844 1 96.62 243 LEU B O 1
ATOM 3845 N N . VAL B 1 244 ? -17.484 -0.522 -10.828 1 95 244 VAL B N 1
ATOM 3846 C CA . VAL B 1 244 ? -17.891 -1.021 -9.516 1 95 244 VAL B CA 1
ATOM 3847 C C . VAL B 1 244 ? -19.047 -0.182 -8.977 1 95 244 VAL B C 1
ATOM 3849 O O . VAL B 1 244 ? -19.984 -0.72 -8.398 1 95 244 VAL B O 1
ATOM 3852 N N . ARG B 1 245 ? -18.953 1.142 -9.172 1 91.38 245 ARG B N 1
ATOM 3853 C CA . ARG B 1 245 ? -20.031 2 -8.695 1 91.38 245 ARG B CA 1
ATOM 3854 C C . ARG B 1 245 ? -21.312 1.755 -9.484 1 91.38 245 ARG B C 1
ATOM 3856 O O . ARG B 1 245 ? -22.422 1.847 -8.938 1 91.38 245 ARG B O 1
ATOM 3863 N N . ALA B 1 246 ? -21.219 1.482 -10.734 1 87.75 246 ALA B N 1
ATOM 3864 C CA . ALA B 1 246 ? -22.375 1.178 -11.562 1 87.75 246 ALA B CA 1
ATOM 3865 C C . ALA B 1 246 ? -23.078 -0.093 -11.086 1 87.75 246 ALA B C 1
ATOM 3867 O O . ALA B 1 246 ? -24.312 -0.192 -11.133 1 87.75 246 ALA B O 1
ATOM 3868 N N . GLU B 1 247 ? -22.297 -1.017 -10.688 1 80 247 GLU B N 1
ATOM 3869 C CA . GLU B 1 247 ? -22.859 -2.273 -10.195 1 80 247 GLU B CA 1
ATOM 3870 C C . GLU B 1 247 ? -23.438 -2.111 -8.797 1 80 247 GLU B C 1
ATOM 3872 O O . GLU B 1 247 ? -24.375 -2.834 -8.414 1 80 247 GLU B O 1
ATOM 3877 N N . GLY B 1 248 ? -22.766 -1.337 -8.016 1 65 248 GLY B N 1
ATOM 3878 C CA . GLY B 1 248 ? -23.297 -1.064 -6.688 1 65 248 GLY B CA 1
ATOM 3879 C C . GLY B 1 248 ? -24.594 -0.278 -6.711 1 65 248 GLY B C 1
ATOM 3880 O O . GLY B 1 248 ? -25.469 -0.487 -5.867 1 65 248 GLY B O 1
ATOM 3881 N N . ALA B 1 249 ? -24.641 0.721 -7.617 1 51.25 249 ALA B N 1
ATOM 3882 C CA . ALA B 1 249 ? -25.875 1.473 -7.812 1 51.25 249 ALA B CA 1
ATOM 3883 C C . ALA B 1 249 ? -26.984 0.583 -8.391 1 51.25 249 ALA B C 1
ATOM 3885 O O . ALA B 1 249 ? -28.172 0.812 -8.141 1 51.25 249 ALA B O 1
ATOM 3886 N N . GLY B 1 250 ? -26.734 -0.299 -9.273 1 42.94 250 GLY B N 1
ATOM 3887 C CA . GLY B 1 250 ? -27.734 -1.209 -9.828 1 42.94 250 GLY B CA 1
ATOM 3888 C C . GLY B 1 250 ? -28.297 -2.168 -8.797 1 42.94 250 GLY B C 1
ATOM 3889 O O . GLY B 1 250 ? -29.266 -2.889 -9.078 1 42.94 250 GLY B O 1
ATOM 3890 N N . GLY B 1 251 ? -27.719 -2.492 -7.773 1 32.44 251 GLY B N 1
ATOM 3891 C CA . GLY B 1 251 ? -28.328 -3.33 -6.75 1 32.44 251 GLY B CA 1
ATOM 3892 C C . GLY B 1 251 ? -29.391 -2.609 -5.945 1 32.44 251 GLY B C 1
ATOM 3893 O O . GLY B 1 251 ? -29.984 -3.188 -5.027 1 32.44 251 GLY B O 1
ATOM 3894 N N . ILE B 1 252 ? -29.469 -1.404 -5.68 1 28.06 252 ILE B N 1
ATOM 3895 C CA . ILE B 1 252 ? -30.609 -0.745 -5.043 1 28.06 252 ILE B CA 1
ATOM 3896 C C . ILE B 1 252 ? -31.812 -0.801 -5.965 1 28.06 252 ILE B C 1
ATOM 3898 O O . ILE B 1 252 ? -32.812 -0.122 -5.727 1 28.06 252 ILE B O 1
ATOM 3902 N N . GLN B 1 253 ? -31.859 -1.488 -7.004 1 21.08 253 GLN B N 1
ATOM 3903 C CA . GLN B 1 253 ? -33.25 -1.684 -7.406 1 21.08 253 GLN B CA 1
ATOM 3904 C C . GLN B 1 253 ? -33.969 -2.664 -6.477 1 21.08 253 GLN B C 1
ATOM 3906 O O . GLN B 1 253 ? -33.438 -3.736 -6.176 1 21.08 253 GLN B O 1
#

InterPro domains:
  IPR003439 ABC transporter-like, ATP-binding domain [PF00005] (23-166)
  IPR003439 ABC transporter-like, ATP-binding domain [PS50893] (7-238)
  IPR003593 AAA+ ATPase domain [SM00382] (32-223)
  IPR027417 P-loop containing nucleoside triphosphate hydrolase [G3DSA:3.40.50.300] (2-245)
  IPR027417 P-loop containing nucleoside triphosphate hydrolase [SSF52540] (8-230)
  IPR051782 ABC Transporter Superfamily, Various Functions [PTHR42939] (6-246)

Foldseek 3Di:
DPQDFQKWWAQFWADDDPVDTQAGGAGDTWHWLFEEEEEEDVSLCLVVVVCQLQVVTPTPDTAMDGSRDGCVGCVPVSNLQEAEQEPFFDDDQAAFLQRLLVVLCVVNVNDPVLSVVLVVVLCVLQVNVVRRRPGPNPDDRLVSLSSSLSSRVSNLHQEYEYEASCPNPDPSSLVSSLVVVNVSSVVTHIYYYYHPPQVSCLVRGQKYFYGGSNYTQFIGGPVRLCVVQVNPPDGPVVSNVSSRVVVVVVVVD/DPQDFQKWWAQFWADDDPVDTQAGGAGDTWHWLFEEEEEEDVSLCLVVVVCQLQVVTPTPDTAMDGSRDGCVGCVPVSNLQEAEQAPFFDDDQAAFLQRLLVVLCVSNVNDPVLSVVLLVVLCVLQVNPVRRRPGPNPDDRLVSLSSSLSSRVSNLHQEYEYEASCPNPDPSSLVSSLVVVNVSSVVTHIYYYYHPPQVSCLVRGQKYFYGGSNYTQFIGGPVRLCVVQVNPPDGPVVSNVSSRVVVVVVVVD

Secondary structure (DSSP, 8-state):
-----SEEEEEEEE-SSSSS-SEEEEEEEE-TT-EEEEEE-TTSSHHHHHHHHHTSS--SEEEEEETTEETTT-HHHHHHTEEEE-SS----TTSBHHHHHHHHHHHHT--HHHHHHHHHHHHHHTT-GGGTTSBGGGS-HHHHHHHHHHHHHHH--SEEEEESTTTT--HHHHHHHHHHHHHHHHTT-EEEEE-S-HHHHTTT-SEEEEEETTEEEEEE-HHHHHHHHT-TT--HHHHHHHHHHHHHHGGG-/-----SEEEEEEEE-SSSSS-SEEEEEEEE-TT-EEEEEE-TTSSHHHHHHHHHTSS--SEEEEEETTEETTT-HHHHHHTEEEE-SS----TTSBHHHHHHHHHHHHT--HHHHHHHHHHHHHHTT-GGGTTSBGGGS-HHHHHHHHHHHHHHH--SEEEEESTTTT--HHHHHHHHHHHHHHHHTT-EEEEE-S-HHHHTTT-SEEEEEETTEEEEEE-HHHHHHHHT-TT--HHHHHHHHHHHHHHGGG-

Radius of gyration: 24.07 Å; Cα contacts (8 Å, |Δi|>4): 961; chains: 2; bounding box: 67×77×54 Å

Sequence (506 aa):
MGEQAALKVASLTGGYSVNKPVLHGVDFEVGTGEMVGLIGLNGAGKSTTMKHILGLMSPKEGEVRISGALLKDDPDRYRSALAFVPESPVLYEELTVREHLEFTARAYGVDHAVFEERAERLLKLFYMKDKEHSLSSHLSKGMKQKVMIMCAFIARPPLYVIDEPFLGLDPLGIRDLLDYMVEVNREGASILLSSHILSTIENYCDRFVILHKGRIIVQGTLEDIRSASNMPGASLENMFDRLVRAEGAGGIQMGEQAALKVASLTGGYSVNKPVLHGVDFEVGTGEMVGLIGLNGAGKSTTMKHILGLMSPKEGEVRISGALLKDDPDRYRSALAFVPESPVLYEELTVREHLEFTARAYGVDHAVFEERAERLLKLFYMKDKEHSLSSHLSKGMKQKVMIMCAFIARPPLYVIDEPFLGLDPLGIRDLLDYMVEVNREGASILLSSHILSTIENYCDRFVILHKGRIIVQGTLEDIRSASNMPGASLENMFDRLVRAEGAGGIQ

pLDDT: mean 94.74, std 10.67, range [21.06, 98.94]

Nearest PDB structures (foldseek):
  4rvc-assembly1_A  TM=9.785E-01  e=5.988E-35  Geobacillus kaustophilus GBlys
  1vpl-assembly1_A-2  TM=8.632E-01  e=2.652E-25  Thermotoga maritima MSB8
  8ee6-assembly1_A  TM=9.428E-01  e=2.253E-20  Homo sapiens
  7lkp-assembly1_A  TM=9.191E-01  e=1.876E-20  Homo sapiens
  8eop-assembly1_A  TM=9.338E-01  e=2.434E-19  Homo sapiens

Solvent-accessible surface area (backbone atoms only — not comparable to full-atom values): 26539 Å² total; per-residue (Å²): 126,81,80,69,35,40,30,38,36,41,43,28,19,25,52,92,38,91,89,57,52,48,30,55,53,32,67,52,72,35,44,66,40,30,34,33,32,48,33,51,48,83,82,11,33,65,68,57,50,50,34,41,71,72,62,77,39,69,64,78,35,58,50,54,27,37,69,77,29,35,53,92,80,35,49,65,63,30,52,64,36,47,32,67,32,58,62,66,63,86,75,61,51,88,35,25,47,48,52,50,42,50,51,36,20,57,75,60,64,46,51,67,70,58,43,53,54,49,49,52,52,46,27,58,71,67,71,34,62,92,42,34,81,38,43,46,70,76,45,53,72,38,53,41,34,48,49,42,50,46,31,38,63,58,48,61,37,55,29,37,42,34,32,36,76,57,60,70,43,30,47,65,51,44,50,50,50,53,52,48,52,52,52,48,26,74,73,46,22,16,36,41,36,32,51,51,56,46,77,75,45,58,86,69,38,62,29,37,40,36,31,50,81,12,26,68,78,49,66,37,34,70,68,50,47,25,61,76,53,72,36,84,91,56,52,67,58,59,40,48,50,52,52,52,51,52,54,58,60,61,60,75,106,126,82,82,70,36,40,30,38,36,42,42,28,20,25,51,92,40,91,88,56,53,47,30,55,53,32,68,54,71,36,44,69,41,30,35,31,31,49,33,51,49,83,82,10,33,65,67,58,51,50,32,41,70,72,62,78,39,70,63,76,35,58,50,56,27,38,68,76,30,37,52,91,80,34,49,66,64,31,53,64,37,47,32,68,31,57,62,65,63,84,74,61,50,88,35,26,46,48,51,48,42,50,52,36,21,58,76,59,66,48,52,67,70,59,43,53,54,47,49,54,52,46,27,56,72,67,71,35,59,94,42,35,80,37,42,45,69,75,46,52,71,37,54,41,33,50,49,42,50,46,30,38,63,57,48,62,38,55,29,38,42,35,32,38,76,56,61,70,44,29,48,63,50,44,49,49,49,53,53,48,52,51,51,48,26,74,74,46,23,17,34,42,36,30,51,50,56,44,77,76,45,59,85,69,36,62,29,37,39,35,30,51,80,12,25,70,80,50,68,37,33,69,66,52,48,26,61,76,52,71,36,82,90,55,52,66,58,58,42,50,49,52,51,52,51,52,54,58,60,61,60,75,107